Protein AF-0000000066255750 (afdb_homodimer)

pLDDT: mean 95.66, std 5.83, range [58.75, 98.94]

Solvent-accessible surface area (backbone atoms only — not comparable to full-atom values): 24577 Å² total; per-residue (Å²): 131,89,49,32,34,39,37,40,35,20,86,57,51,70,66,57,69,47,57,63,46,67,72,55,16,51,27,37,74,71,57,50,36,45,78,45,78,36,52,42,41,79,40,27,74,94,50,55,53,56,36,56,36,56,61,57,72,84,69,35,20,27,35,38,62,28,54,53,48,44,46,66,71,70,53,53,89,71,22,37,38,34,33,42,32,68,72,23,48,73,53,30,46,69,55,20,53,60,57,37,71,48,55,28,39,37,38,45,30,35,41,78,77,28,52,21,46,64,42,60,58,57,42,53,76,74,32,52,60,46,44,35,6,61,42,59,45,56,60,73,41,12,60,64,48,47,50,47,52,48,42,35,11,48,60,63,28,88,79,54,48,90,54,72,71,62,59,69,65,33,56,52,72,64,38,30,34,50,47,85,47,42,32,67,56,66,63,51,97,86,47,66,59,64,66,60,36,72,63,78,45,62,67,60,33,52,52,50,40,52,52,42,13,52,53,50,15,44,71,67,36,47,70,38,31,54,51,32,53,51,63,72,74,104,130,88,48,32,32,38,37,40,34,20,86,59,51,69,65,57,68,48,58,64,47,67,70,54,17,51,27,36,75,71,56,50,38,46,77,45,78,37,52,40,40,81,42,26,74,94,49,54,53,58,36,57,35,57,62,58,72,84,70,36,20,26,34,38,62,26,53,51,49,44,46,66,72,70,54,53,89,72,24,37,38,34,33,42,32,68,73,22,48,73,53,31,47,68,54,20,54,59,56,39,72,50,56,30,39,36,37,45,30,36,42,78,77,27,52,20,44,64,42,59,58,56,41,55,76,73,34,53,61,46,46,36,6,61,42,59,45,56,60,71,41,12,59,64,48,48,49,47,53,47,40,35,11,48,59,64,28,89,79,54,46,90,55,74,70,62,59,68,64,33,56,52,73,65,38,29,35,51,47,86,46,43,32,67,58,66,63,49,96,88,46,66,59,63,64,61,37,72,63,78,44,64,67,61,33,52,52,50,40,52,51,41,13,52,53,52,15,44,72,66,35,48,70,37,31,52,52,33,52,52,64,72,75,105

Nearest PDB structures (foldseek):
  6qox-assembly1_B  TM=9.652E-01  e=2.540E-31  Mycobacteroides abscessus
  6qo2-assembly1_B  TM=9.638E-01  e=1.388E-30  Mycobacteroides abscessus
  6qqt-assembly1_B  TM=9.694E-01  e=8.073E-30  Mycobacteroides abscessus
  6qqs-assembly1_B  TM=9.557E-01  e=5.535E-30  Mycobacteroides abscessus
  6qqv-assembly1_B  TM=9.642E-01  e=6.041E-29  Mycobacteroides abscessus

InterPro domains:
  IPR002649 tRNA (guanine-N1-)-methyltransferase TrmD [MF_00605] (1-234)
  IPR002649 tRNA (guanine-N1-)-methyltransferase TrmD [PIRSF000386] (4-231)
  IPR002649 tRNA (guanine-N1-)-methyltransferase TrmD [PTHR46417] (4-229)
  IPR002649 tRNA (guanine-N1-)-methyltransferase TrmD [TIGR00088] (4-231)
  IPR002649 tRNA (guanine-N1-)-methyltransferase TrmD [cd18080] (5-222)
  IPR016009 tRNA methyltransferase TRMD/TRM10-type domain [PF01746] (4-226)
  IPR023148 tRNA (guanine-N(1)-)-methyltransferase, C-terminal domain superfamily [G3DSA:1.10.1270.20] (163-233)
  IPR029026 tRNA (guanine-N1-)-methyltransferase, N-terminal [G3DSA:3.40.1280.10] (1-162)
  IPR029028 Alpha/beta knot methyltransferases [SSF75217] (3-231)

Structure (mmCIF, N/CA/C/O backbone):
data_AF-0000000066255750-model_v1
#
loop_
_entity.id
_entity.type
_entity.pdbx_description
1 polymer 'tRNA (guanine-N(1)-)-methyltransferase'
#
loop_
_atom_site.group_PDB
_atom_site.id
_atom_site.type_symbol
_atom_site.label_atom_id
_atom_site.label_alt_id
_atom_site.label_comp_id
_atom_site.label_asym_id
_atom_site.label_entity_id
_atom_site.label_seq_id
_atom_site.pdbx_PDB_ins_code
_atom_site.Cartn_x
_atom_site.Cartn_y
_atom_site.Cartn_z
_atom_site.occupancy
_atom_site.B_iso_or_equiv
_atom_site.auth_seq_id
_atom_site.auth_comp_id
_atom_site.auth_asym_id
_atom_site.auth_atom_id
_atom_site.pdbx_PDB_model_num
ATOM 1 N N . MET A 1 1 ? -28.078 -5.105 11.172 1 58.84 1 MET A N 1
ATOM 2 C CA . MET A 1 1 ? -27.203 -4.191 10.453 1 58.84 1 MET A CA 1
ATOM 3 C C . MET A 1 1 ? -26.156 -4.961 9.648 1 58.84 1 MET A C 1
ATOM 5 O O . MET A 1 1 ? -25.641 -5.973 10.109 1 58.84 1 MET A O 1
ATOM 9 N N . PHE A 1 2 ? -26.016 -4.762 8.391 1 72.94 2 PHE A N 1
ATOM 10 C CA . PHE A 1 2 ? -25.141 -5.477 7.465 1 72.94 2 PHE A CA 1
ATOM 11 C C . PHE A 1 2 ? -23.672 -5.301 7.852 1 72.94 2 PHE A C 1
ATOM 13 O O . PHE A 1 2 ? -23.234 -4.184 8.133 1 72.94 2 PHE A O 1
ATOM 20 N N . VAL A 1 3 ? -23.062 -6.523 8.234 1 89.75 3 VAL A N 1
ATOM 21 C CA . VAL A 1 3 ? -21.641 -6.504 8.578 1 89.75 3 VAL A CA 1
ATOM 22 C C . VAL A 1 3 ? -20.812 -7.039 7.406 1 89.75 3 VAL A C 1
ATOM 24 O O . VAL A 1 3 ? -21.078 -8.141 6.906 1 89.75 3 VAL A O 1
ATOM 27 N N . MET A 1 4 ? -20 -6.23 6.883 1 95.44 4 MET A N 1
ATOM 28 C CA . MET A 1 4 ? -19.094 -6.707 5.84 1 95.44 4 MET A CA 1
ATOM 29 C C . MET A 1 4 ? -18.078 -7.691 6.406 1 95.44 4 MET A C 1
ATOM 31 O O . MET A 1 4 ? -17.516 -7.461 7.48 1 95.44 4 MET A O 1
ATOM 35 N N . ARG A 1 5 ? -17.891 -8.766 5.691 1 98.06 5 ARG A N 1
ATOM 36 C CA . ARG A 1 5 ? -16.875 -9.742 6.09 1 98.06 5 ARG A CA 1
ATOM 37 C C . ARG A 1 5 ? -15.688 -9.719 5.141 1 98.06 5 ARG A C 1
ATOM 39 O O . ARG A 1 5 ? -15.859 -9.633 3.922 1 98.06 5 ARG A O 1
ATOM 46 N N . CYS A 1 6 ? -14.5 -9.742 5.688 1 98.69 6 CYS A N 1
ATOM 47 C CA . CYS A 1 6 ? -13.273 -9.906 4.922 1 98.69 6 CYS A CA 1
ATOM 48 C C . CYS A 1 6 ? -12.43 -11.047 5.477 1 98.69 6 CYS A C 1
ATOM 50 O O . CYS A 1 6 ? -12.18 -11.109 6.684 1 98.69 6 CYS A O 1
ATOM 52 N N . ASP A 1 7 ? -12.055 -11.953 4.633 1 98.94 7 ASP A N 1
ATOM 53 C CA . ASP A 1 7 ? -11.109 -13.016 4.969 1 98.94 7 ASP A CA 1
ATOM 54 C C . ASP A 1 7 ? -9.766 -12.789 4.285 1 98.94 7 ASP A C 1
ATOM 56 O O . ASP A 1 7 ? -9.711 -12.406 3.115 1 98.94 7 ASP A O 1
ATOM 60 N N . PHE A 1 8 ? -8.711 -12.961 5.062 1 98.94 8 PHE A N 1
ATOM 61 C CA . PHE A 1 8 ? -7.348 -12.836 4.555 1 98.94 8 PHE A CA 1
ATOM 62 C C . PHE A 1 8 ? -6.625 -14.172 4.617 1 98.94 8 PHE A C 1
ATOM 64 O O . PHE A 1 8 ? -6.484 -14.758 5.691 1 98.94 8 PHE A O 1
ATOM 71 N N . VAL A 1 9 ? -6.18 -14.648 3.484 1 98.94 9 VAL A N 1
ATOM 72 C CA . VAL A 1 9 ? -5.434 -15.906 3.404 1 98.94 9 VAL A CA 1
ATOM 73 C C . VAL A 1 9 ? -3.975 -15.617 3.051 1 98.94 9 VAL A C 1
ATOM 75 O O . VAL A 1 9 ? -3.693 -14.93 2.066 1 98.94 9 VAL A O 1
ATOM 78 N N . SER A 1 10 ? -3.051 -16.031 3.836 1 98.81 10 SER A N 1
ATOM 79 C CA . SER A 1 10 ? -1.621 -15.812 3.635 1 98.81 10 SER A CA 1
ATOM 80 C C . SER A 1 10 ? -0.8 -16.922 4.281 1 98.81 10 SER A C 1
ATOM 82 O O . SER A 1 10 ? -1.311 -17.672 5.113 1 98.81 10 SER A O 1
ATOM 84 N N . ILE A 1 11 ? 0.439 -17.078 3.857 1 98.56 11 ILE A N 1
ATOM 85 C CA . ILE A 1 11 ? 1.334 -17.984 4.578 1 98.56 11 ILE A CA 1
ATOM 86 C C . ILE A 1 11 ? 2.004 -17.234 5.727 1 98.56 11 ILE A C 1
ATOM 88 O O . ILE A 1 11 ? 2.748 -17.812 6.512 1 98.56 11 ILE A O 1
ATOM 92 N N . PHE A 1 12 ? 1.795 -15.977 5.902 1 98.25 12 PHE A N 1
ATOM 93 C CA . PHE A 1 12 ? 2.24 -15.156 7.02 1 98.25 12 PHE A CA 1
ATOM 94 C C . PHE A 1 12 ? 1.059 -14.461 7.688 1 98.25 12 PHE A C 1
ATOM 96 O O . PHE A 1 12 ? 0.962 -13.234 7.664 1 98.25 12 PHE A O 1
ATOM 103 N N . PRO A 1 13 ? 0.237 -15.203 8.344 1 98.12 13 PRO A N 1
ATOM 104 C CA . PRO A 1 13 ? -0.968 -14.617 8.93 1 98.12 13 PRO A CA 1
ATOM 105 C C . PRO A 1 13 ? -0.654 -13.508 9.93 1 98.12 13 PRO A C 1
ATOM 107 O O . PRO A 1 13 ? -1.497 -12.641 10.188 1 98.12 13 PRO A O 1
ATOM 110 N N . GLU A 1 14 ? 0.561 -13.453 10.492 1 97.62 14 GLU A N 1
ATOM 111 C CA . GLU A 1 14 ? 0.964 -12.477 11.508 1 97.62 14 GLU A CA 1
ATOM 112 C C . GLU A 1 14 ? 0.963 -11.062 10.938 1 97.62 14 GLU A C 1
ATOM 114 O O . GLU A 1 14 ? 0.921 -10.086 11.695 1 97.62 14 GLU A O 1
ATOM 119 N N . TYR A 1 15 ? 1.044 -10.961 9.609 1 98.19 15 TYR A N 1
ATOM 120 C CA . TYR A 1 15 ? 0.956 -9.648 8.984 1 98.19 15 TYR A CA 1
ATOM 121 C C . TYR A 1 15 ? -0.332 -8.938 9.383 1 98.19 15 TYR A C 1
ATOM 123 O O . TYR A 1 15 ? -0.394 -7.707 9.383 1 98.19 15 TYR A O 1
ATOM 131 N N . PHE A 1 16 ? -1.364 -9.695 9.719 1 98.44 16 PHE A N 1
ATOM 132 C CA . PHE A 1 16 ? -2.701 -9.133 9.891 1 98.44 16 PHE A CA 1
ATOM 133 C C . PHE A 1 16 ? -2.996 -8.867 11.359 1 98.44 16 PHE A C 1
ATOM 135 O O . PHE A 1 16 ? -4.137 -8.57 11.727 1 98.44 16 PHE A O 1
ATOM 142 N N . ASP A 1 17 ? -1.948 -8.945 12.203 1 96.69 17 ASP A N 1
ATOM 143 C CA . ASP A 1 17 ? -2.098 -8.555 13.602 1 96.69 17 ASP A CA 1
ATOM 144 C C . ASP A 1 17 ? -2.438 -7.07 13.719 1 96.69 17 ASP A C 1
ATOM 146 O O . ASP A 1 17 ? -2.873 -6.613 14.781 1 96.69 17 ASP A O 1
ATOM 150 N N . VAL A 1 18 ? -2.338 -6.316 12.641 1 96.81 18 VAL A N 1
ATOM 151 C CA . VAL A 1 18 ? -2.553 -4.875 12.641 1 96.81 18 VAL A CA 1
ATOM 152 C C . VAL A 1 18 ? -4.043 -4.574 12.508 1 96.81 18 VAL A C 1
ATOM 154 O O . VAL A 1 18 ? -4.469 -3.424 12.641 1 96.81 18 VAL A O 1
ATOM 157 N N . LEU A 1 19 ? -4.887 -5.582 12.32 1 97.12 19 LEU A N 1
ATOM 158 C CA . LEU A 1 19 ? -6.297 -5.395 11.992 1 97.12 19 LEU A CA 1
ATOM 159 C C . LEU A 1 19 ? -7.074 -4.91 13.211 1 97.12 19 LEU A C 1
ATOM 161 O O . LEU A 1 19 ? -8.242 -4.531 13.094 1 97.12 19 LEU A O 1
ATOM 165 N N . ASP A 1 20 ? -6.438 -4.844 14.352 1 96.25 20 ASP A N 1
ATOM 166 C CA . ASP A 1 20 ? -7.105 -4.375 15.562 1 96.25 20 ASP A CA 1
ATOM 167 C C . ASP A 1 20 ? -6.684 -2.945 15.898 1 96.25 20 ASP A C 1
ATOM 169 O O . ASP A 1 20 ? -7.152 -2.373 16.891 1 96.25 20 ASP A O 1
ATOM 173 N N . ILE A 1 21 ? -5.906 -2.426 15.055 1 96.56 21 ILE A N 1
ATOM 174 C CA . ILE A 1 21 ? -5.32 -1.123 15.359 1 96.56 21 ILE A CA 1
ATOM 175 C C . ILE A 1 21 ? -6.168 -0.02 14.727 1 96.56 21 ILE A C 1
ATOM 177 O O . ILE A 1 21 ? -6.699 -0.188 13.625 1 96.56 21 ILE A O 1
ATOM 181 N N . SER A 1 22 ? -6.383 1.07 15.422 1 94.81 22 SER A N 1
ATOM 182 C CA . SER A 1 22 ? -6.914 2.324 14.898 1 94.81 22 SER A CA 1
ATOM 183 C C . SER A 1 22 ? -8.297 2.125 14.281 1 94.81 22 SER A C 1
ATOM 185 O O . SER A 1 22 ? -9.156 1.474 14.883 1 94.81 22 SER A O 1
ATOM 187 N N . LEU A 1 23 ? -8.625 2.777 13.18 1 94.19 23 LEU A N 1
ATOM 188 C CA . LEU A 1 23 ? -9.945 2.85 12.57 1 94.19 23 LEU A CA 1
ATOM 189 C C . LEU A 1 23 ? -10.477 1.454 12.25 1 94.19 23 LEU A C 1
ATOM 191 O O . LEU A 1 23 ? -11.656 1.17 12.453 1 94.19 23 LEU A O 1
ATOM 195 N N . ILE A 1 24 ? -9.602 0.58 11.766 1 96.56 24 ILE A N 1
ATOM 196 C CA . ILE A 1 24 ? -10.008 -0.779 11.422 1 96.56 24 ILE A CA 1
ATOM 197 C C . ILE A 1 24 ? -10.422 -1.527 12.688 1 96.56 24 ILE A C 1
ATOM 199 O O . ILE A 1 24 ? -11.469 -2.18 12.711 1 96.56 24 ILE A O 1
ATOM 203 N N . GLY A 1 25 ? -9.586 -1.403 13.711 1 96.69 25 GLY A N 1
ATOM 204 C CA . GLY A 1 25 ? -9.93 -2.021 14.984 1 96.69 25 GLY A CA 1
ATOM 205 C C . GLY A 1 25 ? -11.242 -1.518 15.555 1 96.69 25 GLY A C 1
ATOM 206 O O . GLY A 1 25 ? -12.047 -2.305 16.062 1 96.69 25 GLY A O 1
ATOM 207 N N . LYS A 1 26 ? -11.438 -0.228 15.516 1 95.38 26 LYS A N 1
ATOM 208 C CA . LYS A 1 26 ? -12.68 0.379 15.992 1 95.38 26 LYS A CA 1
ATOM 209 C C . LYS A 1 26 ? -13.883 -0.16 15.234 1 95.38 26 LYS A C 1
ATOM 211 O O . LYS A 1 26 ? -14.906 -0.505 15.836 1 95.38 26 LYS A O 1
ATOM 216 N N . ALA A 1 27 ? -13.734 -0.207 13.891 1 95.62 27 ALA A N 1
ATOM 217 C CA . ALA A 1 27 ? -14.82 -0.718 13.055 1 95.62 27 ALA A CA 1
ATOM 218 C C . ALA A 1 27 ? -15.156 -2.164 13.414 1 95.62 27 ALA A C 1
ATOM 220 O O . ALA A 1 27 ? -16.328 -2.547 13.453 1 95.62 27 ALA A O 1
ATOM 221 N N . ARG A 1 28 ? -14.125 -2.945 13.648 1 96.25 28 ARG A N 1
ATOM 222 C CA . ARG A 1 28 ? -14.305 -4.336 14.055 1 96.25 28 ARG A CA 1
ATOM 223 C C . ARG A 1 28 ? -15.031 -4.426 15.391 1 96.25 28 ARG A C 1
ATOM 225 O O . ARG A 1 28 ? -16 -5.172 15.531 1 96.25 28 ARG A O 1
ATOM 232 N N . ARG A 1 29 ? -14.609 -3.643 16.359 1 95.75 29 ARG A N 1
ATOM 233 C CA . ARG A 1 29 ? -15.195 -3.656 17.703 1 95.75 29 ARG A CA 1
ATOM 234 C C . ARG A 1 29 ? -16.641 -3.176 17.672 1 95.75 29 ARG A C 1
ATOM 236 O O . ARG A 1 29 ? -17.469 -3.646 18.453 1 95.75 29 ARG A O 1
ATOM 243 N N . ASN A 1 30 ? -16.969 -2.279 16.766 1 94.56 30 ASN A N 1
ATOM 244 C CA . ASN A 1 30 ? -18.312 -1.73 16.656 1 94.56 30 ASN A CA 1
ATOM 245 C C . ASN A 1 30 ? -19.219 -2.646 15.836 1 94.56 30 ASN A C 1
ATOM 247 O O . ASN A 1 30 ? -20.375 -2.305 15.57 1 94.56 30 ASN A O 1
ATOM 251 N N . GLY A 1 31 ? -18.672 -3.715 15.352 1 94.81 31 GLY A N 1
ATOM 252 C CA . GLY A 1 31 ? -19.484 -4.715 14.664 1 94.81 31 GLY A CA 1
ATOM 253 C C . GLY A 1 31 ? -19.75 -4.367 13.211 1 94.81 31 GLY A C 1
ATOM 254 O O . GLY A 1 31 ? -20.688 -4.887 12.609 1 94.81 31 GLY A O 1
ATOM 255 N N . LEU A 1 32 ? -18.969 -3.449 12.641 1 95.25 32 LEU A N 1
ATOM 256 C CA . LEU A 1 32 ? -19.172 -3.029 11.258 1 95.25 32 LEU A CA 1
ATOM 257 C C . LEU A 1 32 ? -18.391 -3.922 10.297 1 95.25 32 LEU A C 1
ATOM 259 O O . LEU A 1 32 ? -18.703 -3.971 9.102 1 95.25 32 LEU A O 1
ATOM 263 N N . LEU A 1 33 ? -17.328 -4.598 10.844 1 96.94 33 LEU A N 1
ATOM 264 C CA . LEU A 1 33 ? -16.453 -5.469 10.055 1 96.94 33 LEU A CA 1
ATOM 265 C C . LEU A 1 33 ? -16.234 -6.805 10.766 1 96.94 33 LEU A C 1
ATOM 267 O O . LEU A 1 33 ? -16.016 -6.84 11.977 1 96.94 33 LEU A O 1
ATOM 271 N N . ASP A 1 34 ? -16.391 -7.852 10.039 1 98 34 ASP A N 1
ATOM 272 C CA . ASP A 1 34 ? -15.953 -9.18 10.453 1 98 34 ASP A CA 1
ATOM 273 C C . ASP A 1 34 ? -14.688 -9.594 9.711 1 98 34 ASP A C 1
ATOM 275 O O . ASP A 1 34 ? -14.734 -9.93 8.523 1 98 34 ASP A O 1
ATOM 279 N N . LEU A 1 35 ? -13.555 -9.5 10.367 1 98.56 35 LEU A N 1
ATOM 280 C CA . LEU A 1 35 ? -12.258 -9.75 9.75 1 98.56 35 LEU A CA 1
ATOM 281 C C . LEU A 1 35 ? -11.68 -11.078 10.234 1 98.56 35 LEU A C 1
ATOM 283 O O . LEU A 1 35 ? -11.555 -11.305 11.445 1 98.56 35 LEU A O 1
ATOM 287 N N . ARG A 1 36 ? -11.328 -11.914 9.305 1 98.69 36 ARG A N 1
ATOM 288 C CA . ARG A 1 36 ? -10.812 -13.234 9.633 1 98.69 36 ARG A CA 1
ATOM 289 C C . ARG A 1 36 ? -9.508 -13.508 8.883 1 98.69 36 ARG A C 1
ATOM 291 O O . ARG A 1 36 ? -9.32 -13.047 7.758 1 98.69 36 ARG A O 1
ATOM 298 N N . VAL A 1 37 ? -8.664 -14.219 9.539 1 98.88 37 VAL A N 1
ATOM 299 C CA . VAL A 1 37 ? -7.344 -14.492 8.992 1 98.88 37 VAL A CA 1
ATOM 300 C C . VAL A 1 37 ? -7.121 -16 8.93 1 98.88 37 VAL A C 1
ATOM 302 O O . VAL A 1 37 ? -7.461 -16.734 9.859 1 98.88 37 VAL A O 1
ATOM 305 N N . HIS A 1 38 ? -6.602 -16.484 7.844 1 98.88 38 HIS A N 1
ATOM 306 C CA . HIS A 1 38 ? -6.359 -17.906 7.598 1 98.88 38 HIS A CA 1
ATOM 307 C C . HIS A 1 38 ? -4.914 -18.141 7.176 1 98.88 38 HIS A C 1
ATOM 309 O O . HIS A 1 38 ? -4.352 -17.375 6.391 1 98.88 38 HIS A O 1
ATOM 315 N N . ASN A 1 39 ? -4.344 -19.156 7.758 1 98.81 39 ASN A N 1
ATOM 316 C CA . ASN A 1 39 ? -3.047 -19.641 7.293 1 98.81 39 ASN A CA 1
ATOM 317 C C . ASN A 1 39 ? -3.197 -20.641 6.145 1 98.81 39 ASN A C 1
ATOM 319 O O . ASN A 1 39 ? -3.748 -21.719 6.328 1 98.81 39 ASN A O 1
ATOM 323 N N . LEU A 1 40 ? -2.686 -20.297 5.008 1 98.88 40 LEU A N 1
ATOM 324 C CA . LEU A 1 40 ? -2.84 -21.141 3.824 1 98.88 40 LEU A CA 1
ATOM 325 C C . LEU A 1 40 ? -2.303 -22.547 4.082 1 98.88 40 LEU A C 1
ATOM 327 O O . LEU A 1 40 ? -2.818 -23.516 3.531 1 98.88 40 LEU A O 1
ATOM 331 N N . ARG A 1 41 ? -1.3 -22.656 4.895 1 98.62 41 ARG A N 1
ATOM 332 C CA . ARG A 1 41 ? -0.641 -23.922 5.168 1 98.62 41 ARG A CA 1
ATOM 333 C C . ARG A 1 41 ? -1.619 -24.938 5.77 1 98.62 41 ARG A C 1
ATOM 335 O O . ARG A 1 41 ? -1.423 -26.141 5.652 1 98.62 41 ARG A O 1
ATOM 342 N N . GLU A 1 42 ? -2.658 -24.422 6.41 1 98.44 42 GLU A N 1
ATOM 343 C CA . GLU A 1 42 ? -3.666 -25.297 7.004 1 98.44 42 GLU A CA 1
ATOM 344 C C . GLU A 1 42 ? -4.516 -25.969 5.93 1 98.44 42 GLU A C 1
ATOM 346 O O . GLU A 1 42 ? -5.246 -26.922 6.211 1 98.44 42 GLU A O 1
ATOM 351 N N . TYR A 1 43 ? -4.406 -25.516 4.711 1 98.44 43 TYR A N 1
ATOM 352 C CA . TYR A 1 43 ? -5.184 -26.062 3.604 1 98.44 43 TYR A CA 1
ATOM 353 C C . TYR A 1 43 ? -4.305 -26.875 2.662 1 98.44 43 TYR A C 1
ATOM 355 O O . TYR A 1 43 ? -4.684 -27.141 1.518 1 98.44 43 TYR A O 1
ATOM 363 N N . SER A 1 44 ? -3.131 -27.141 3.098 1 97.19 44 SER A N 1
ATOM 364 C CA . SER A 1 44 ? -2.174 -27.875 2.281 1 97.19 44 SER A CA 1
ATOM 365 C C . SER A 1 44 ? -1.832 -29.219 2.912 1 97.19 44 SER A C 1
ATOM 367 O O . SER A 1 44 ? -2.143 -29.469 4.078 1 97.19 44 SER A O 1
ATOM 369 N N . GLU A 1 45 ? -1.316 -30.125 2.031 1 92.12 45 GLU A N 1
ATOM 370 C CA . GLU A 1 45 ? -0.78 -31.391 2.539 1 92.12 45 GLU A CA 1
ATOM 371 C C . GLU A 1 45 ? 0.567 -31.172 3.225 1 92.12 45 GLU A C 1
ATOM 373 O O . GLU A 1 45 ? 1.536 -30.766 2.586 1 92.12 45 GLU A O 1
ATOM 378 N N . ALA A 1 46 ? 0.683 -31.453 4.477 1 92.75 46 ALA A N 1
ATOM 379 C CA . ALA A 1 46 ? 1.905 -31.406 5.273 1 92.75 46 ALA A CA 1
ATOM 380 C C . ALA A 1 46 ? 2.49 -30 5.285 1 92.75 46 ALA A C 1
ATOM 382 O O . ALA A 1 46 ? 3.711 -29.828 5.32 1 92.75 46 ALA A O 1
ATOM 383 N N . GLY A 1 47 ? 1.717 -29.016 4.945 1 94.38 47 GLY A N 1
ATOM 384 C CA . GLY A 1 47 ? 2.129 -27.625 5.055 1 94.38 47 GLY A CA 1
ATOM 385 C C . GLY A 1 47 ? 2.838 -27.109 3.814 1 94.38 47 GLY A C 1
ATOM 386 O O . GLY A 1 47 ? 3.264 -25.953 3.77 1 94.38 47 GLY A O 1
ATOM 387 N N . ARG A 1 48 ? 2.943 -27.906 2.777 1 96.06 48 ARG A N 1
ATOM 388 C CA . ARG A 1 48 ? 3.625 -27.516 1.551 1 96.06 48 ARG A CA 1
ATOM 389 C C . ARG A 1 48 ? 2.713 -26.656 0.669 1 96.06 48 ARG A C 1
ATOM 391 O O . ARG A 1 48 ? 1.626 -27.109 0.289 1 96.06 48 ARG A O 1
ATOM 398 N N . VAL A 1 49 ? 3.238 -25.453 0.325 1 98.38 49 VAL A N 1
ATOM 399 C CA . VAL A 1 49 ? 2.344 -24.531 -0.38 1 98.38 49 VAL A CA 1
ATOM 400 C C . VAL A 1 49 ? 2.994 -24.078 -1.683 1 98.38 49 VAL A C 1
ATOM 402 O O . VAL A 1 49 ? 2.457 -23.219 -2.383 1 98.38 49 VAL A O 1
ATOM 405 N N . ASP A 1 50 ? 4.164 -24.594 -1.986 1 98.12 50 ASP A N 1
ATOM 406 C CA . ASP A 1 50 ? 4.859 -24.109 -3.17 1 98.12 50 ASP A CA 1
ATOM 407 C C . ASP A 1 50 ? 5.734 -25.188 -3.787 1 98.12 50 ASP A C 1
ATOM 409 O O . ASP A 1 50 ? 5.957 -26.234 -3.174 1 98.12 50 ASP A O 1
ATOM 413 N N . SER A 1 51 ? 6.141 -25.047 -4.977 1 97.88 51 SER A N 1
ATOM 414 C CA . SER A 1 51 ? 7.059 -25.906 -5.715 1 97.88 51 SER A CA 1
ATOM 415 C C . SER A 1 51 ? 7.777 -25.125 -6.812 1 97.88 51 SER A C 1
ATOM 417 O O . SER A 1 51 ? 7.484 -23.953 -7.047 1 97.88 51 SER A O 1
ATOM 419 N N . SER A 1 52 ? 8.75 -25.766 -7.438 1 97.31 52 SER A N 1
ATOM 420 C CA . SER A 1 52 ? 9.539 -25.125 -8.484 1 97.31 52 SER A CA 1
ATOM 421 C C . SER A 1 52 ? 8.688 -24.844 -9.719 1 97.31 52 SER A C 1
ATOM 423 O O . SER A 1 52 ? 7.742 -25.578 -10.016 1 97.31 52 SER A O 1
ATOM 425 N N . PRO A 1 53 ? 9.023 -23.844 -10.406 1 97 53 PRO A N 1
ATOM 426 C CA . PRO A 1 53 ? 8.242 -23.469 -11.586 1 97 53 PRO A CA 1
ATOM 427 C C . PRO A 1 53 ? 8.461 -24.422 -12.766 1 97 53 PRO A C 1
ATOM 429 O O . PRO A 1 5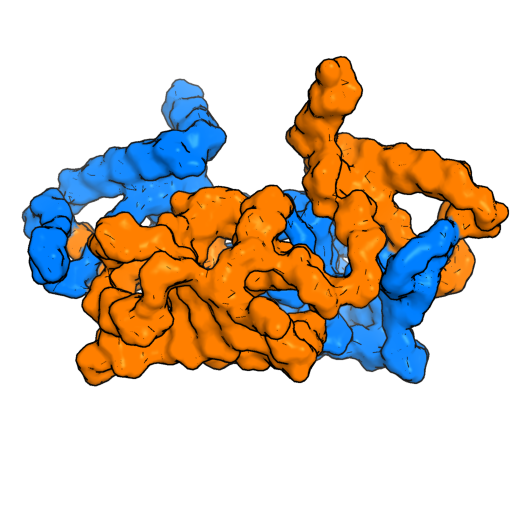3 ? 9.594 -24.859 -13 1 97 53 PRO A O 1
ATOM 432 N N . TYR A 1 54 ? 7.379 -24.75 -13.5 1 97.75 54 TYR A N 1
ATOM 433 C CA . TYR A 1 54 ? 7.543 -25.328 -14.828 1 97.75 54 TYR A CA 1
ATOM 434 C C . TYR A 1 54 ? 8.211 -24.344 -15.781 1 97.75 54 TYR A C 1
ATOM 436 O O . TYR A 1 54 ? 7.918 -23.141 -15.75 1 97.75 54 TYR A O 1
ATOM 444 N N . GLY A 1 55 ? 9.062 -24.906 -16.688 1 95.88 55 GLY A N 1
ATOM 445 C CA . GLY A 1 55 ? 9.82 -24.047 -17.594 1 95.88 55 GLY A CA 1
ATOM 446 C C . GLY A 1 55 ? 11.133 -23.578 -17 1 95.88 55 GLY A C 1
ATOM 447 O O . GLY A 1 55 ? 11.945 -22.969 -17.703 1 95.88 55 GLY A O 1
ATOM 448 N N . GLY A 1 56 ? 11.281 -23.844 -15.703 1 92.12 56 GLY A N 1
ATOM 449 C CA . GLY A 1 56 ? 12.508 -23.438 -15.031 1 92.12 56 GLY A CA 1
ATOM 450 C C . GLY A 1 56 ? 12.461 -22.016 -14.508 1 92.12 56 GLY A C 1
ATOM 451 O O . GLY A 1 56 ? 11.43 -21.359 -14.602 1 92.12 56 GLY A O 1
ATOM 452 N N . GLY A 1 57 ? 13.633 -21.562 -13.852 1 87.12 57 GLY A N 1
ATOM 453 C CA . GLY A 1 57 ? 13.734 -20.234 -13.266 1 87.12 57 GLY A CA 1
ATOM 454 C C . GLY A 1 57 ? 13.93 -20.266 -11.758 1 87.12 57 GLY A C 1
ATOM 455 O O . GLY A 1 57 ? 13.766 -21.312 -11.125 1 87.12 57 GLY A O 1
ATOM 456 N N . PRO A 1 58 ? 14.312 -19.156 -11.312 1 87.38 58 PRO A N 1
ATOM 457 C CA . PRO A 1 58 ? 14.547 -19.094 -9.867 1 87.38 58 PRO A CA 1
ATOM 458 C C . PRO A 1 58 ? 13.25 -19 -9.07 1 87.38 58 PRO A C 1
ATOM 460 O O . PRO A 1 58 ? 12.188 -18.719 -9.633 1 87.38 58 PRO A O 1
ATOM 463 N N . GLY A 1 59 ? 13.375 -19.438 -7.789 1 91.38 59 GLY A N 1
ATOM 464 C CA . GLY A 1 59 ? 12.297 -19.203 -6.848 1 91.38 59 GLY A CA 1
ATOM 465 C C . GLY A 1 59 ? 11.273 -20.312 -6.805 1 91.38 59 GLY A C 1
ATOM 466 O O . GLY A 1 59 ? 11.547 -21.438 -7.258 1 91.38 59 GLY A O 1
ATOM 467 N N . MET A 1 60 ? 10.148 -19.984 -6.141 1 95.81 60 MET A N 1
ATOM 468 C CA . MET A 1 60 ? 9.062 -20.938 -5.945 1 95.81 60 MET A CA 1
ATOM 469 C C . MET A 1 60 ? 7.727 -20.344 -6.383 1 95.81 60 MET A C 1
ATOM 471 O O . MET A 1 60 ? 7.555 -19.125 -6.375 1 95.81 60 MET A O 1
ATOM 475 N N . VAL A 1 61 ? 6.902 -21.188 -6.895 1 98.06 61 VAL A N 1
ATOM 476 C CA . VAL A 1 61 ? 5.543 -20.812 -7.258 1 98.06 61 VAL A CA 1
ATOM 477 C C . VAL A 1 61 ? 4.551 -21.453 -6.285 1 98.06 61 VAL A C 1
ATOM 479 O O . VAL A 1 61 ? 4.695 -22.625 -5.93 1 98.06 61 VAL A O 1
ATOM 482 N N . MET A 1 62 ? 3.592 -20.672 -5.863 1 98.69 62 MET A N 1
ATOM 483 C CA . MET A 1 62 ? 2.613 -21.219 -4.922 1 98.69 62 MET A CA 1
ATOM 484 C C . MET A 1 62 ? 1.642 -22.156 -5.633 1 98.69 62 MET A C 1
ATOM 486 O O . MET A 1 62 ? 1.031 -21.781 -6.637 1 98.69 62 MET A O 1
ATOM 490 N N . SER A 1 63 ? 1.468 -23.312 -5.055 1 98.69 63 SER A N 1
ATOM 491 C CA . SER A 1 63 ? 0.687 -24.391 -5.668 1 98.69 63 SER A CA 1
ATOM 492 C C . SER A 1 63 ? -0.799 -24.047 -5.691 1 98.69 63 SER A C 1
ATOM 494 O O . SER A 1 63 ? -1.297 -23.359 -4.789 1 98.69 63 SER A O 1
ATOM 496 N N . ALA A 1 64 ? -1.517 -24.594 -6.633 1 98.56 64 ALA A N 1
ATOM 497 C CA . ALA A 1 64 ? -2.922 -24.266 -6.859 1 98.56 64 ALA A CA 1
ATOM 498 C C . ALA A 1 64 ? -3.811 -24.891 -5.785 1 98.56 64 ALA A C 1
ATOM 500 O O . ALA A 1 64 ? -4.727 -24.25 -5.277 1 98.56 64 ALA A O 1
ATOM 501 N N . GLU A 1 65 ? -3.512 -26.062 -5.375 1 98.69 65 GLU A N 1
ATOM 502 C CA . GLU A 1 65 ? -4.445 -26.875 -4.598 1 98.69 65 GLU A CA 1
ATOM 503 C C . GLU A 1 65 ? -4.711 -26.25 -3.23 1 98.69 65 GLU A C 1
ATOM 505 O O . GLU A 1 65 ? -5.863 -26.141 -2.807 1 98.69 65 GLU A O 1
ATOM 510 N N . PRO A 1 66 ? -3.66 -25.828 -2.498 1 98.75 66 PRO A N 1
ATOM 511 C CA . PRO A 1 66 ? -3.949 -25.203 -1.209 1 98.75 66 PRO A CA 1
ATOM 512 C C . PRO A 1 66 ? -4.879 -24 -1.337 1 98.75 66 PRO A C 1
ATOM 514 O O . PRO A 1 66 ? -5.746 -23.781 -0.485 1 98.75 66 PRO A O 1
ATOM 517 N N . TRP A 1 67 ? -4.734 -23.219 -2.369 1 98.88 67 TRP A N 1
ATOM 518 C CA . TRP A 1 67 ? -5.59 -22.062 -2.6 1 98.88 67 TRP A CA 1
ATOM 519 C C . TRP A 1 67 ? -7.023 -22.5 -2.889 1 98.88 67 TRP A C 1
ATOM 521 O O . TRP A 1 67 ? -7.973 -21.922 -2.35 1 98.88 67 TRP A O 1
ATOM 531 N N . ALA A 1 68 ? -7.156 -23.484 -3.756 1 98.75 68 ALA A N 1
ATOM 532 C CA . ALA A 1 68 ? -8.492 -23.969 -4.086 1 98.75 68 ALA A CA 1
ATOM 533 C C . ALA A 1 68 ? -9.219 -24.453 -2.834 1 98.75 68 ALA A C 1
ATOM 535 O O . ALA A 1 68 ? -10.391 -24.125 -2.627 1 98.75 68 ALA A O 1
ATOM 536 N N . ARG A 1 69 ? -8.555 -25.172 -1.993 1 98.81 69 ARG A N 1
ATOM 537 C CA . ARG A 1 69 ? -9.148 -25.688 -0.762 1 98.81 69 ARG A CA 1
ATOM 538 C C . ARG A 1 69 ? -9.555 -24.547 0.167 1 98.81 69 ARG A C 1
ATOM 540 O O . ARG A 1 69 ? -10.633 -24.594 0.762 1 98.81 69 ARG A O 1
ATOM 547 N N . ALA A 1 70 ? -8.68 -23.594 0.317 1 98.88 70 ALA A N 1
ATOM 548 C CA . ALA A 1 70 ? -8.992 -22.438 1.154 1 98.88 70 ALA A CA 1
ATOM 549 C C . ALA A 1 70 ? -10.219 -21.688 0.632 1 98.88 70 ALA A C 1
ATOM 551 O O . ALA A 1 70 ? -11.133 -21.375 1.397 1 98.88 70 ALA A O 1
ATOM 552 N N . ILE A 1 71 ? -10.266 -21.406 -0.695 1 98.88 71 ILE A N 1
ATOM 553 C CA . ILE A 1 71 ? -11.359 -20.656 -1.312 1 98.88 71 ILE A CA 1
ATOM 554 C C . ILE A 1 71 ? -12.664 -21.438 -1.162 1 98.88 71 ILE A C 1
ATOM 556 O O . ILE A 1 71 ? -13.695 -20.875 -0.809 1 98.88 71 ILE A O 1
ATOM 560 N N . GLU A 1 72 ? -12.57 -22.75 -1.366 1 98.69 72 GLU A N 1
ATOM 561 C CA . GLU A 1 72 ? -13.75 -23.594 -1.223 1 98.69 72 GLU A CA 1
ATOM 562 C C . GLU A 1 72 ? -14.289 -23.562 0.205 1 98.69 72 GLU A C 1
ATOM 564 O O . GLU A 1 72 ? -15.5 -23.594 0.419 1 98.69 72 GLU A O 1
ATOM 569 N N . HIS A 1 73 ? -13.406 -23.5 1.121 1 98.75 73 HIS A N 1
ATOM 570 C CA . HIS A 1 73 ? -13.773 -23.516 2.531 1 98.75 73 HIS A CA 1
ATOM 571 C C . HIS A 1 73 ? -14.352 -22.172 2.973 1 98.75 73 HIS A C 1
ATOM 573 O O . HIS A 1 73 ? -15.273 -22.141 3.793 1 98.75 73 HIS A O 1
ATOM 579 N N . ILE A 1 74 ? -13.875 -21.062 2.459 1 98.81 74 ILE A N 1
ATOM 580 C CA . ILE A 1 74 ? -14.125 -19.75 3.014 1 98.81 74 ILE A CA 1
ATOM 581 C C . ILE A 1 74 ? -15.227 -19.047 2.213 1 98.81 74 ILE A C 1
ATOM 583 O O . ILE A 1 74 ? -16.109 -18.406 2.787 1 98.81 74 ILE A O 1
ATOM 587 N N . ALA A 1 75 ? -15.156 -19.156 0.882 1 98.62 75 ALA A N 1
ATOM 588 C CA . ALA A 1 75 ? -15.977 -18.328 -0 1 98.62 75 ALA A CA 1
ATOM 589 C C . ALA A 1 75 ? -17.391 -18.891 -0.133 1 98.62 75 ALA A C 1
ATOM 591 O O . ALA A 1 75 ? -17.594 -20.094 0.065 1 98.62 75 ALA A O 1
ATOM 592 N N . THR A 1 76 ? -18.312 -18.016 -0.382 1 97.25 76 THR A N 1
ATOM 593 C CA . THR A 1 76 ? -19.688 -18.344 -0.727 1 97.25 76 THR A CA 1
ATOM 594 C C . THR A 1 76 ? -20.062 -17.734 -2.072 1 97.25 76 THR A C 1
ATOM 596 O O . THR A 1 76 ? -19.266 -17.031 -2.695 1 97.25 76 THR A O 1
ATOM 599 N N . GLY A 1 77 ? -21.25 -18 -2.52 1 95.56 77 GLY A N 1
ATOM 600 C CA . GLY A 1 77 ? -21.719 -17.469 -3.787 1 95.56 77 GLY A CA 1
ATOM 601 C C . GLY A 1 77 ? -21.719 -15.945 -3.828 1 95.56 77 GLY A C 1
ATOM 602 O O . GLY A 1 77 ? -21.688 -15.352 -4.906 1 95.56 77 GLY A O 1
ATOM 603 N N . GLU A 1 78 ? -21.656 -15.344 -2.693 1 95.81 78 GLU A N 1
ATOM 604 C CA . GLU A 1 78 ? -21.734 -13.891 -2.611 1 95.81 78 GLU A CA 1
ATOM 605 C C . GLU A 1 78 ? -20.359 -13.266 -2.439 1 95.81 78 GLU A C 1
ATOM 607 O O . GLU A 1 78 ? -20.219 -12.047 -2.391 1 95.81 78 GLU A O 1
ATOM 612 N N . SER A 1 79 ? -19.344 -14.117 -2.441 1 98.44 79 SER A N 1
ATOM 613 C CA . SER A 1 79 ? -17.984 -13.625 -2.16 1 98.44 79 SER A CA 1
ATOM 614 C C . SER A 1 79 ? -17.344 -13.047 -3.414 1 98.44 79 SER A C 1
ATOM 616 O O . SER A 1 79 ? -17.562 -13.547 -4.52 1 98.44 79 SER A O 1
ATOM 618 N N . LEU A 1 80 ? -16.672 -11.977 -3.221 1 98.81 80 LEU A N 1
ATOM 619 C CA . LEU A 1 80 ? -15.664 -11.547 -4.184 1 98.81 80 LEU A CA 1
ATOM 620 C C . LEU A 1 80 ? -14.273 -12.023 -3.773 1 98.81 80 LEU A C 1
ATOM 622 O O . LEU A 1 80 ? -13.789 -11.695 -2.688 1 98.81 80 LEU A O 1
ATOM 626 N N . VAL A 1 81 ? -13.656 -12.859 -4.59 1 98.94 81 VAL A N 1
ATOM 627 C CA . VAL A 1 81 ? -12.289 -13.305 -4.336 1 98.94 81 VAL A CA 1
ATOM 628 C C . VAL A 1 81 ? -11.297 -12.336 -4.977 1 98.94 81 VAL A C 1
ATOM 630 O O . VAL A 1 81 ? -11.344 -12.109 -6.188 1 98.94 81 VAL A O 1
ATOM 633 N N . VAL A 1 82 ? -10.438 -11.766 -4.164 1 98.94 82 VAL A N 1
ATOM 634 C CA . VAL A 1 82 ? -9.484 -10.773 -4.641 1 98.94 82 VAL A CA 1
ATOM 635 C C . VAL A 1 82 ? -8.07 -11.328 -4.562 1 98.94 82 VAL A C 1
ATOM 637 O O . VAL A 1 82 ? -7.652 -11.836 -3.52 1 98.94 82 VAL A O 1
ATOM 640 N N . PHE A 1 83 ? -7.395 -11.25 -5.641 1 98.88 83 PHE A N 1
ATOM 641 C CA . PHE A 1 83 ? -5.973 -11.562 -5.719 1 98.88 83 PHE A CA 1
ATOM 642 C C . PHE A 1 83 ? -5.148 -10.289 -5.859 1 98.88 83 PHE A C 1
ATOM 644 O O . PHE A 1 83 ? -5.035 -9.734 -6.957 1 98.88 83 PHE A O 1
ATOM 651 N N . PRO A 1 84 ? -4.547 -9.797 -4.727 1 98.81 84 PRO A N 1
ATOM 652 C CA . PRO A 1 84 ? -3.605 -8.688 -4.922 1 98.81 84 PRO A CA 1
ATOM 653 C C . PRO A 1 84 ? -2.436 -9.07 -5.828 1 98.81 84 PRO A C 1
ATOM 655 O O . PRO A 1 84 ? -1.756 -10.07 -5.582 1 98.81 84 PRO A O 1
ATOM 658 N N . SER A 1 85 ? -2.215 -8.25 -6.879 1 97.88 85 SER A N 1
ATOM 659 C CA . SER A 1 85 ? -1.212 -8.586 -7.883 1 97.88 85 SER A CA 1
ATOM 660 C C . SER A 1 85 ? -0.766 -7.348 -8.656 1 97.88 85 SER A C 1
ATOM 662 O O . SER A 1 85 ? -1.588 -6.5 -9.008 1 97.88 85 SER A O 1
ATOM 664 N N . PRO A 1 86 ? 0.547 -7.293 -8.961 1 96.88 86 PRO A N 1
ATOM 665 C CA . PRO A 1 86 ? 0.98 -6.191 -9.828 1 96.88 86 PRO A CA 1
ATOM 666 C C . PRO A 1 86 ? 0.299 -6.211 -11.195 1 96.88 86 PRO A C 1
ATOM 668 O O . PRO A 1 86 ? 0.233 -5.18 -11.867 1 96.88 86 PRO A O 1
ATOM 671 N N . SER A 1 87 ? -0.265 -7.355 -11.547 1 95.75 87 SER A N 1
ATOM 672 C CA . SER A 1 87 ? -0.884 -7.496 -12.859 1 95.75 87 SER A CA 1
ATOM 673 C C . SER A 1 87 ? -2.391 -7.277 -12.789 1 95.75 87 SER A C 1
ATOM 675 O O . SER A 1 87 ? -3.104 -7.488 -13.773 1 95.75 87 SER A O 1
ATOM 677 N N . GLY A 1 88 ? -2.877 -6.902 -11.656 1 97.06 88 GLY A N 1
ATOM 678 C CA . GLY A 1 88 ? -4.305 -6.691 -11.484 1 97.06 88 GLY A CA 1
ATOM 679 C C . GLY A 1 88 ? -4.758 -5.309 -11.922 1 97.06 88 GLY A C 1
ATOM 680 O O . GLY A 1 88 ? -3.945 -4.492 -12.359 1 97.06 88 GLY A O 1
ATOM 681 N N . GLN A 1 89 ? -6.062 -5.121 -11.852 1 96.56 89 GLN A N 1
ATOM 682 C CA . GLN A 1 89 ? -6.637 -3.803 -12.094 1 96.56 89 GLN A CA 1
ATOM 683 C C . GLN A 1 89 ? -6.109 -2.781 -11.086 1 96.56 89 GLN A C 1
ATOM 685 O O . GLN A 1 89 ? -6.086 -3.045 -9.883 1 96.56 89 GLN A O 1
ATOM 690 N N . PRO A 1 90 ? -5.664 -1.65 -11.57 1 97.12 90 PRO A N 1
ATOM 691 C CA . PRO A 1 90 ? -5.18 -0.644 -10.625 1 97.12 90 PRO A CA 1
ATOM 692 C C . PRO A 1 90 ? -6.242 -0.228 -9.609 1 97.12 90 PRO A C 1
ATOM 694 O O . PRO A 1 90 ? -7.375 0.081 -9.992 1 97.12 90 PRO A O 1
ATOM 697 N N . TYR A 1 91 ? -5.887 -0.279 -8.383 1 98.5 91 TYR A N 1
ATOM 698 C CA . TYR A 1 91 ? -6.742 0.204 -7.305 1 98.5 91 TYR A CA 1
ATOM 699 C C . TYR A 1 91 ? -6.93 1.714 -7.395 1 98.5 91 TYR A C 1
ATOM 701 O O . TYR A 1 91 ? -6.008 2.439 -7.77 1 98.5 91 TYR A O 1
ATOM 709 N N . SER A 1 92 ? -8.086 2.242 -7.133 1 97.38 92 SER A N 1
ATOM 710 C CA . SER A 1 92 ? -8.422 3.66 -7.23 1 97.38 92 SER A CA 1
ATOM 711 C C . SER A 1 92 ? -9.477 4.051 -6.199 1 97.38 92 SER A C 1
ATOM 713 O O . SER A 1 92 ? -10.07 3.186 -5.547 1 97.38 92 SER A O 1
ATOM 715 N N . HIS A 1 93 ? -9.648 5.336 -6.109 1 96.81 93 HIS A N 1
ATOM 716 C CA . HIS A 1 93 ? -10.695 5.871 -5.246 1 96.81 93 HIS A CA 1
ATOM 717 C C . HIS A 1 93 ? -12.055 5.285 -5.605 1 96.81 93 HIS A C 1
ATOM 719 O O . HIS A 1 93 ? -12.805 4.84 -4.727 1 96.81 93 HIS A O 1
ATOM 725 N N . ASP A 1 94 ? -12.367 5.23 -6.906 1 96.31 94 ASP A N 1
ATOM 726 C CA . ASP A 1 94 ? -13.656 4.727 -7.367 1 96.31 94 ASP A CA 1
ATOM 727 C C . ASP A 1 94 ? -13.805 3.238 -7.055 1 96.31 94 ASP A C 1
ATOM 729 O O . ASP A 1 94 ? -14.875 2.793 -6.629 1 96.31 94 ASP A O 1
ATOM 733 N N . LEU A 1 95 ? -12.773 2.508 -7.293 1 98 95 LEU A N 1
ATOM 734 C CA . LEU A 1 95 ? -12.836 1.083 -6.988 1 98 95 LEU A CA 1
ATOM 735 C C . LEU A 1 95 ? -13 0.853 -5.492 1 98 95 LEU A C 1
ATOM 737 O O . LEU A 1 95 ? -13.719 -0.059 -5.074 1 98 95 LEU A O 1
ATOM 741 N N . ALA A 1 96 ? -12.344 1.629 -4.645 1 98.12 96 ALA A N 1
ATOM 742 C CA . ALA A 1 96 ? -12.508 1.546 -3.197 1 98.12 96 ALA A CA 1
ATOM 743 C C . ALA A 1 96 ? -13.969 1.734 -2.799 1 98.12 96 ALA A C 1
ATOM 745 O O . ALA A 1 96 ? -14.5 0.972 -1.988 1 98.12 96 ALA A O 1
ATOM 746 N N . GLN A 1 97 ? -14.555 2.783 -3.387 1 96.44 97 GLN A N 1
ATOM 747 C CA . GLN A 1 97 ? -15.961 3.031 -3.1 1 96.44 97 GLN A CA 1
ATOM 748 C C . GLN A 1 97 ? -16.812 1.829 -3.486 1 96.44 97 GLN A C 1
ATOM 750 O O . GLN A 1 97 ? -17.703 1.418 -2.725 1 96.44 97 GLN A O 1
ATOM 755 N N . SER A 1 98 ? -16.547 1.266 -4.664 1 97.62 98 SER A N 1
ATOM 756 C CA . SER A 1 98 ? -17.297 0.11 -5.141 1 97.62 98 SER A CA 1
ATOM 757 C C . SER A 1 98 ? -17.125 -1.085 -4.207 1 97.62 98 SER A C 1
ATOM 759 O O . SER A 1 98 ? -18.094 -1.771 -3.881 1 97.62 98 SER A O 1
ATOM 761 N N . LEU A 1 99 ? -15.938 -1.341 -3.705 1 98.31 99 LEU A N 1
ATOM 762 C CA . LEU A 1 99 ? -15.625 -2.484 -2.854 1 98.31 99 LEU A CA 1
ATOM 763 C C . LEU A 1 99 ? -16.312 -2.355 -1.5 1 98.31 99 LEU A C 1
ATOM 765 O O . LEU A 1 99 ? -16.609 -3.361 -0.848 1 98.31 99 LEU A O 1
ATOM 769 N N . SER A 1 100 ? -16.578 -1.133 -1.067 1 97.06 100 SER A N 1
ATOM 770 C CA . SER A 1 100 ? -17.172 -0.889 0.25 1 97.06 100 SER A CA 1
ATOM 771 C C . SER A 1 100 ? -18.594 -1.428 0.335 1 97.06 100 SER A C 1
ATOM 773 O O . SER A 1 100 ? -19.141 -1.553 1.427 1 97.06 100 SER A O 1
ATOM 775 N N . SER A 1 101 ? -19.203 -1.76 -0.819 1 96.19 101 SER A N 1
ATOM 776 C CA . SER A 1 101 ? -20.578 -2.246 -0.858 1 96.19 101 SER A CA 1
ATOM 777 C C . SER A 1 101 ? -20.625 -3.77 -0.894 1 96.19 101 SER A C 1
ATOM 779 O O . SER A 1 101 ? -21.703 -4.363 -0.861 1 96.19 101 SER A O 1
ATOM 781 N N . GLU A 1 102 ? -19.484 -4.461 -0.979 1 97.06 102 GLU A N 1
ATOM 782 C CA . GLU A 1 102 ? -19.438 -5.922 -0.985 1 97.06 102 GLU A CA 1
ATOM 783 C C . GLU A 1 102 ? -19.859 -6.488 0.365 1 97.06 102 GLU A C 1
ATOM 785 O O . GLU A 1 102 ? -19.672 -5.852 1.403 1 97.06 102 GLU A O 1
ATOM 790 N N . MET A 1 103 ? -20.406 -7.688 0.34 1 96.19 103 MET A N 1
ATOM 791 C CA . MET A 1 103 ? -20.797 -8.359 1.576 1 96.19 103 MET A CA 1
ATOM 792 C C . MET A 1 103 ? -19.656 -9.211 2.123 1 96.19 103 MET A C 1
ATOM 794 O O . MET A 1 103 ? -19.531 -9.383 3.336 1 96.19 103 MET A O 1
ATOM 798 N N . HIS A 1 104 ? -18.938 -9.75 1.232 1 98.38 104 HIS A N 1
ATOM 799 C CA . HIS A 1 104 ? -17.875 -10.672 1.603 1 98.38 104 HIS A CA 1
ATOM 800 C C . HIS A 1 104 ? -16.734 -10.625 0.598 1 98.38 104 HIS A C 1
ATOM 802 O O . HIS A 1 104 ? -16.938 -10.82 -0.601 1 98.38 104 HIS A O 1
ATOM 808 N N . ILE A 1 105 ? -15.539 -10.266 1.076 1 98.88 105 ILE A N 1
ATOM 809 C CA . ILE A 1 105 ? -14.344 -10.266 0.244 1 98.88 105 ILE A CA 1
ATOM 810 C C . ILE A 1 105 ? -13.328 -11.266 0.798 1 98.88 105 ILE A C 1
ATOM 812 O O . ILE A 1 105 ? -13.078 -11.297 2.006 1 98.88 105 ILE A O 1
ATOM 816 N N . VAL A 1 106 ? -12.773 -12.117 -0.01 1 98.94 106 VAL A N 1
ATOM 817 C CA . VAL A 1 106 ? -11.703 -13.039 0.34 1 98.94 106 VAL A CA 1
ATOM 818 C C . VAL A 1 106 ? -10.406 -12.609 -0.344 1 98.94 106 VAL A C 1
ATOM 820 O O . VAL A 1 106 ? -10.289 -12.695 -1.568 1 98.94 106 VAL A O 1
ATOM 823 N N . PHE A 1 107 ? -9.453 -12.164 0.466 1 98.94 107 PHE A N 1
ATOM 824 C CA . PHE A 1 107 ? -8.156 -11.773 -0.059 1 98.94 107 PHE A CA 1
ATOM 825 C C . PHE A 1 107 ? -7.203 -12.961 -0.104 1 98.94 107 PHE A C 1
ATOM 827 O O . PHE A 1 107 ? -6.953 -13.602 0.92 1 98.94 107 PHE A O 1
ATOM 834 N N . CYS A 1 108 ? -6.664 -13.234 -1.252 1 98.94 108 CYS A N 1
ATOM 835 C CA . CYS A 1 108 ? -5.668 -14.281 -1.452 1 98.94 108 CYS A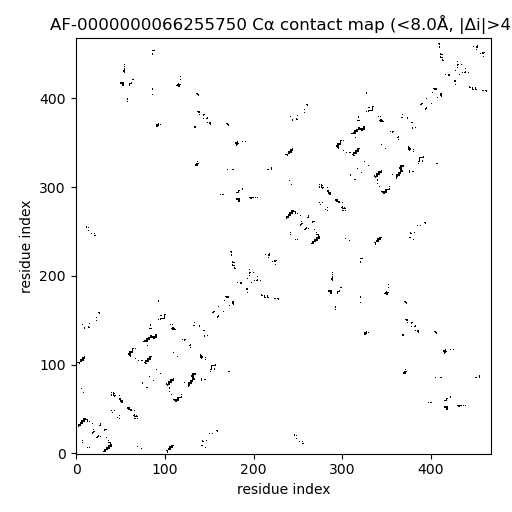 CA 1
ATOM 836 C C . CYS A 1 108 ? -4.281 -13.688 -1.655 1 98.94 108 CYS A C 1
ATOM 838 O O . CYS A 1 108 ? -3.926 -13.297 -2.768 1 98.94 108 CYS A O 1
ATOM 840 N N . CYS A 1 109 ? -3.492 -13.703 -0.594 1 98.88 109 CYS A N 1
ATOM 841 C CA . CYS A 1 109 ? -2.211 -13 -0.592 1 98.88 109 CYS A CA 1
ATOM 842 C C . CYS A 1 109 ? -1.088 -13.922 -1.061 1 98.88 109 CYS A C 1
ATOM 844 O O . CYS A 1 109 ? -0.552 -14.703 -0.275 1 98.88 109 CYS A O 1
ATOM 846 N N . GLY A 1 110 ? -0.66 -13.719 -2.279 1 98.38 110 GLY A N 1
ATOM 847 C CA . GLY A 1 110 ? 0.412 -14.516 -2.859 1 98.38 110 GLY A CA 1
ATOM 848 C C . GLY A 1 110 ? 1.789 -14.102 -2.375 1 98.38 110 GLY A C 1
ATOM 849 O O . GLY A 1 110 ? 1.949 -13.031 -1.779 1 98.38 110 GLY A O 1
ATOM 850 N N . ARG A 1 111 ? 2.795 -14.961 -2.613 1 97 111 ARG A N 1
ATOM 851 C CA . ARG A 1 111 ? 4.207 -14.773 -2.295 1 97 111 ARG A CA 1
ATOM 852 C C . ARG A 1 111 ? 5.094 -15.344 -3.395 1 97 111 ARG A C 1
ATOM 854 O O . ARG A 1 111 ? 4.598 -15.789 -4.434 1 97 111 ARG A O 1
ATOM 861 N N . TYR A 1 112 ? 6.383 -15.258 -3.148 1 94.56 112 TYR A N 1
ATOM 862 C CA . TYR A 1 112 ? 7.375 -15.852 -4.035 1 94.56 112 TYR A CA 1
ATOM 863 C C . TYR A 1 112 ? 7.223 -15.328 -5.457 1 94.56 112 TYR A C 1
ATOM 865 O O . TYR A 1 112 ? 7.176 -14.117 -5.68 1 94.56 112 TYR A O 1
ATOM 873 N N . GLU A 1 113 ? 7.203 -16.25 -6.438 1 94.94 113 GLU A N 1
ATOM 874 C CA . GLU A 1 113 ? 7.066 -15.82 -7.824 1 94.94 113 GLU A CA 1
ATOM 875 C C . GLU A 1 113 ? 5.602 -15.602 -8.195 1 94.94 113 GLU A C 1
ATOM 877 O O . GLU A 1 113 ? 5.301 -15.125 -9.289 1 94.94 113 GLU A O 1
ATOM 882 N N . GLY A 1 114 ? 4.703 -15.953 -7.254 1 96.88 114 GLY A N 1
ATOM 883 C CA . GLY A 1 114 ? 3.279 -15.781 -7.504 1 96.88 114 GLY A CA 1
ATOM 884 C C . GLY A 1 114 ? 2.482 -17.062 -7.305 1 96.88 114 GLY A C 1
ATOM 885 O O . GLY A 1 114 ? 3.031 -18.078 -6.883 1 96.88 114 GLY A O 1
ATOM 886 N N . ILE A 1 115 ? 1.236 -16.953 -7.566 1 98.62 115 ILE A N 1
ATOM 887 C CA . ILE A 1 115 ? 0.307 -18.062 -7.449 1 98.62 115 ILE A CA 1
ATOM 888 C C . ILE A 1 115 ? 0.154 -18.75 -8.805 1 98.62 115 ILE A C 1
ATOM 890 O O . ILE A 1 115 ? 0.097 -18.094 -9.844 1 98.62 115 ILE A O 1
ATOM 894 N N . ASP A 1 116 ? 0.106 -20.094 -8.789 1 98.81 116 ASP A N 1
ATOM 895 C CA . ASP A 1 116 ? -0.175 -20.844 -10.016 1 98.81 116 ASP A CA 1
ATOM 896 C C . ASP A 1 116 ? -1.354 -20.234 -10.766 1 98.81 116 ASP A C 1
ATOM 898 O O . ASP A 1 116 ? -2.439 -20.062 -10.203 1 98.81 116 ASP A O 1
ATOM 902 N N . ASN A 1 117 ? -1.134 -19.969 -12.016 1 98.56 117 ASN A N 1
ATOM 903 C CA . ASN A 1 117 ? -2.098 -19.203 -12.805 1 98.56 117 ASN A CA 1
ATOM 904 C C . ASN A 1 117 ? -3.424 -19.953 -12.938 1 98.56 117 ASN A C 1
ATOM 906 O O . ASN A 1 117 ? -4.473 -19.328 -13.125 1 98.56 117 ASN A O 1
ATOM 910 N N . ARG A 1 118 ? -3.416 -21.234 -12.836 1 98.69 118 ARG A N 1
ATOM 911 C CA . ARG A 1 118 ? -4.609 -22.047 -13.031 1 98.69 118 ARG A CA 1
ATOM 912 C C . ARG A 1 118 ? -5.641 -21.781 -11.938 1 98.69 118 ARG A C 1
ATOM 914 O O . ARG A 1 118 ? -6.836 -21.984 -12.141 1 98.69 118 ARG A O 1
ATOM 921 N N . ILE A 1 119 ? -5.203 -21.266 -10.789 1 98.56 119 ILE A N 1
ATOM 922 C CA . ILE A 1 119 ? -6.141 -20.984 -9.711 1 98.56 119 ILE A CA 1
ATOM 923 C C . ILE A 1 119 ? -7.02 -19.797 -10.094 1 98.56 119 ILE A C 1
ATOM 925 O O . ILE A 1 119 ? -8.195 -19.734 -9.734 1 98.56 119 ILE A O 1
ATOM 929 N N . TYR A 1 120 ? -6.496 -18.766 -10.812 1 98.06 120 TYR A N 1
ATOM 930 C CA . TYR A 1 120 ? -7.293 -17.625 -11.266 1 98.06 120 TYR A CA 1
ATOM 931 C C . TYR A 1 120 ? -8.406 -18.078 -12.203 1 98.06 120 TYR A C 1
ATOM 933 O O . TYR A 1 120 ? -9.555 -17.672 -12.055 1 98.06 120 TYR A O 1
ATOM 941 N N . GLU A 1 121 ? -8.016 -18.906 -13.102 1 96.69 121 GLU A N 1
ATOM 942 C CA . GLU A 1 121 ? -8.977 -19.453 -14.062 1 96.69 121 GLU A CA 1
ATOM 943 C C . GLU A 1 121 ? -10.055 -20.266 -13.359 1 96.69 121 GLU A C 1
ATOM 945 O O . GLU A 1 121 ? -11.25 -20.109 -13.633 1 96.69 121 GLU A O 1
ATOM 950 N N . TRP A 1 122 ? -9.609 -21.125 -12.547 1 98.5 122 TRP A N 1
ATOM 951 C CA . TRP A 1 122 ? -10.508 -22.016 -11.797 1 98.5 122 TRP A CA 1
ATOM 952 C C . TRP A 1 122 ? -11.484 -21.203 -10.953 1 98.5 122 TRP A C 1
ATOM 954 O O . TRP A 1 122 ? -12.688 -21.469 -10.969 1 98.5 122 TRP A O 1
ATOM 964 N N . THR A 1 123 ? -11.031 -20.188 -10.266 1 98.62 123 THR A N 1
ATOM 965 C CA . THR A 1 123 ? -11.859 -19.359 -9.398 1 98.62 123 THR A CA 1
ATOM 966 C C . THR A 1 123 ? -12.891 -18.578 -10.211 1 98.62 123 THR A C 1
ATOM 968 O O . THR A 1 123 ? -14.055 -18.5 -9.82 1 98.62 123 THR A O 1
ATOM 971 N N . ALA A 1 124 ? -12.469 -18.094 -11.367 1 97.62 124 ALA A N 1
ATOM 972 C CA . ALA A 1 124 ? -13.305 -17.219 -12.188 1 97.62 124 ALA A CA 1
ATOM 973 C C . ALA A 1 124 ? -14.516 -17.969 -12.727 1 97.62 124 ALA A C 1
ATOM 975 O O . ALA A 1 124 ? -15.539 -17.359 -13.055 1 97.62 124 ALA A O 1
ATOM 976 N N . THR A 1 125 ? -14.414 -19.312 -12.82 1 97.19 125 THR A N 1
ATOM 977 C CA . THR A 1 125 ? -15.531 -20.094 -13.328 1 97.19 125 THR A CA 1
ATOM 978 C C . THR A 1 125 ? -16.547 -20.375 -12.219 1 97.19 125 THR A C 1
ATOM 980 O O . THR A 1 125 ? -17.656 -20.828 -12.492 1 97.19 125 THR A O 1
ATOM 983 N N . ARG A 1 126 ? -16.281 -20 -10.984 1 97.06 126 ARG A N 1
ATOM 984 C CA . ARG A 1 126 ? -17.094 -20.438 -9.859 1 97.06 126 ARG A CA 1
ATOM 985 C C . ARG A 1 126 ? -17.562 -19.25 -9.023 1 97.06 126 ARG A C 1
ATOM 987 O O . ARG A 1 126 ? -18.625 -19.281 -8.414 1 97.06 126 ARG A O 1
ATOM 994 N N . LEU A 1 127 ? -16.75 -18.25 -8.953 1 98.19 127 LEU A N 1
ATOM 995 C CA . LEU A 1 127 ? -16.969 -17.094 -8.086 1 98.19 127 LEU A CA 1
ATOM 996 C C . LEU A 1 127 ? -16.594 -15.797 -8.812 1 98.19 127 LEU A C 1
ATOM 998 O O . LEU A 1 127 ? -15.82 -15.812 -9.766 1 98.19 127 LEU A O 1
ATOM 1002 N N . ARG A 1 128 ? -17.219 -14.68 -8.359 1 98.38 128 ARG A N 1
ATOM 1003 C CA . ARG A 1 128 ? -16.641 -13.398 -8.742 1 98.38 128 ARG A CA 1
ATOM 1004 C C . ARG A 1 128 ? -15.195 -13.289 -8.25 1 98.38 128 ARG A C 1
ATOM 1006 O O . ARG A 1 128 ? -14.898 -13.648 -7.105 1 98.38 128 ARG A O 1
ATOM 1013 N N . SER A 1 129 ? -14.359 -12.953 -9.109 1 98.62 129 SER A N 1
ATOM 1014 C CA . SER A 1 129 ? -12.961 -12.812 -8.734 1 98.62 129 SER A CA 1
ATOM 1015 C C . SER A 1 129 ? -12.281 -11.695 -9.523 1 98.62 129 SER A C 1
ATOM 1017 O O . SER A 1 129 ? -12.719 -11.352 -10.625 1 98.62 129 SER A O 1
ATOM 1019 N N . SER A 1 130 ? -11.25 -11.086 -8.875 1 97.69 130 SER A N 1
ATOM 1020 C CA . SER A 1 130 ? -10.531 -10 -9.523 1 97.69 130 SER A CA 1
ATOM 1021 C C . SER A 1 130 ? -9.102 -9.891 -9.008 1 97.69 130 SER A C 1
ATOM 1023 O O . SER A 1 130 ? -8.844 -10.133 -7.824 1 97.69 130 SER A O 1
ATOM 1025 N N . GLY A 1 131 ? -8.227 -9.594 -9.914 1 98.38 131 GLY A N 1
ATOM 1026 C CA . GLY A 1 131 ? -6.918 -9.102 -9.516 1 98.38 131 GLY A CA 1
ATOM 1027 C C . GLY A 1 131 ? -6.895 -7.602 -9.281 1 98.38 131 GLY A C 1
ATOM 1028 O O . GLY A 1 131 ? -7.484 -6.84 -10.055 1 98.38 131 GLY A O 1
ATOM 1029 N N . ILE A 1 132 ? -6.227 -7.188 -8.203 1 98.75 132 ILE A N 1
ATOM 1030 C CA . ILE A 1 132 ? -6.137 -5.758 -7.934 1 98.75 132 ILE A CA 1
ATOM 1031 C C . ILE A 1 132 ? -4.684 -5.371 -7.672 1 98.75 132 ILE A C 1
ATOM 1033 O O . ILE A 1 132 ? -3.984 -6.043 -6.906 1 98.75 132 ILE A O 1
ATOM 1037 N N . SER A 1 133 ? -4.199 -4.379 -8.367 1 98.69 133 SER A N 1
ATOM 1038 C CA . SER A 1 133 ? -2.871 -3.807 -8.18 1 98.69 133 SER A CA 1
ATOM 1039 C C . SER A 1 133 ? -2.939 -2.498 -7.398 1 98.69 133 SER A C 1
ATOM 1041 O O . SER A 1 133 ? -3.797 -1.653 -7.668 1 98.69 133 SER A O 1
ATOM 1043 N N . ILE A 1 134 ? -2.006 -2.33 -6.441 1 98.81 134 ILE A N 1
ATOM 1044 C CA . ILE A 1 134 ? -2.092 -1.103 -5.66 1 98.81 134 ILE A CA 1
ATOM 1045 C C . ILE A 1 134 ? -1.087 -0.081 -6.188 1 98.81 134 ILE A C 1
ATOM 1047 O O . ILE A 1 134 ? -0.914 0.99 -5.602 1 98.81 134 ILE A O 1
ATOM 1051 N N . GLY A 1 135 ? -0.446 -0.369 -7.266 1 98.19 135 GLY A N 1
ATOM 1052 C CA . GLY A 1 135 ? 0.494 0.563 -7.867 1 98.19 135 GLY A CA 1
ATOM 1053 C C . GLY A 1 135 ? 1.495 -0.111 -8.789 1 98.19 135 GLY A C 1
ATOM 1054 O O . GLY A 1 135 ? 1.502 -1.337 -8.914 1 98.19 135 GLY A O 1
ATOM 1055 N N . ASP A 1 136 ? 2.369 0.665 -9.422 1 97.75 136 ASP A N 1
ATOM 1056 C CA . ASP A 1 136 ? 3.318 0.177 -10.414 1 97.75 136 ASP A CA 1
ATOM 1057 C C . ASP A 1 136 ? 4.652 -0.192 -9.766 1 97.75 136 ASP A C 1
ATOM 1059 O O . ASP A 1 136 ? 5.695 0.366 -10.117 1 97.75 136 ASP A O 1
ATOM 1063 N N . TYR A 1 137 ? 4.586 -1.082 -8.938 1 97.88 137 TYR A N 1
ATOM 1064 C CA . TYR A 1 137 ? 5.711 -1.633 -8.188 1 97.88 137 TYR A CA 1
ATOM 1065 C C . TYR A 1 137 ? 5.383 -3.021 -7.652 1 97.88 137 TYR A C 1
ATOM 1067 O O . TYR A 1 137 ? 4.219 -3.424 -7.629 1 97.88 137 TYR A O 1
ATOM 1075 N N . VAL A 1 138 ? 6.426 -3.775 -7.301 1 97.5 138 VAL A N 1
ATOM 1076 C CA . VAL A 1 138 ? 6.27 -5.141 -6.809 1 97.5 138 VAL A CA 1
ATOM 1077 C C . VAL A 1 138 ? 6.605 -5.199 -5.32 1 97.5 138 VAL A C 1
ATOM 1079 O O . VAL A 1 138 ? 7.582 -4.59 -4.875 1 97.5 138 VAL A O 1
ATOM 1082 N N . LEU A 1 139 ? 5.762 -5.824 -4.547 1 97.88 139 LEU A N 1
ATOM 1083 C CA . LEU A 1 139 ? 5.988 -6.031 -3.121 1 97.88 139 LEU A CA 1
ATOM 1084 C C . LEU A 1 139 ? 6.441 -7.461 -2.842 1 97.88 139 LEU A C 1
ATOM 1086 O O . LEU A 1 139 ? 6.57 -8.266 -3.766 1 97.88 139 LEU A O 1
ATOM 1090 N N . ASN A 1 140 ? 6.688 -7.758 -1.539 1 95.75 140 ASN A N 1
ATOM 109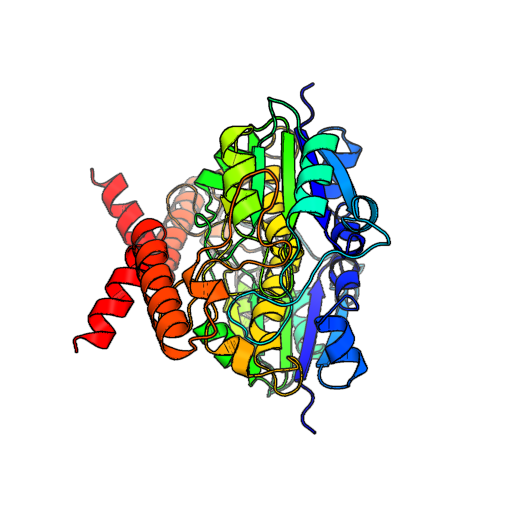1 C CA . ASN A 1 140 ? 7.152 -9.078 -1.123 1 95.75 140 ASN A CA 1
ATOM 1092 C C . ASN A 1 140 ? 6.027 -10.109 -1.157 1 95.75 140 ASN A C 1
ATOM 1094 O O . ASN A 1 140 ? 6.285 -11.305 -1.259 1 95.75 140 ASN A O 1
ATOM 1098 N N . GLY A 1 141 ? 4.895 -9.656 -1.073 1 97.5 141 GLY A N 1
ATOM 1099 C CA . GLY A 1 141 ? 3.684 -10.461 -1.028 1 97.5 141 GLY A CA 1
ATOM 1100 C C . GLY A 1 141 ? 2.412 -9.633 -1.09 1 97.5 141 GLY A C 1
ATOM 1101 O O . GLY A 1 141 ? 2.465 -8.422 -1.305 1 97.5 141 GLY A O 1
ATOM 1102 N N . GLY A 1 142 ? 1.354 -10.328 -0.967 1 98.69 142 GLY A N 1
ATOM 1103 C CA . GLY A 1 142 ? 0.08 -9.648 -1.151 1 98.69 142 GLY A CA 1
ATOM 1104 C C . GLY A 1 142 ? -0.47 -9.055 0.13 1 98.69 142 GLY A C 1
ATOM 1105 O O . GLY A 1 142 ? -1.504 -8.383 0.114 1 98.69 142 GLY A O 1
ATOM 1106 N N . GLU A 1 143 ? 0.181 -9.258 1.295 1 98.88 143 GLU A N 1
ATOM 1107 C CA . GLU A 1 143 ? -0.394 -8.898 2.588 1 98.88 143 GLU A CA 1
ATOM 1108 C C . GLU A 1 143 ? -0.538 -7.383 2.723 1 98.88 143 GLU A C 1
ATOM 1110 O O . GLU A 1 143 ? -1.613 -6.887 3.062 1 98.88 143 GLU A O 1
ATOM 1115 N N . ILE A 1 144 ? 0.55 -6.652 2.418 1 98.81 144 ILE A N 1
ATOM 1116 C CA . ILE A 1 144 ? 0.511 -5.199 2.525 1 98.81 144 ILE A CA 1
ATOM 1117 C C . ILE A 1 144 ? -0.474 -4.633 1.506 1 98.81 144 ILE A C 1
ATOM 1119 O O . ILE A 1 144 ? -1.199 -3.678 1.798 1 98.81 144 ILE A O 1
ATOM 1123 N N . ALA A 1 145 ? -0.519 -5.242 0.34 1 98.94 145 ALA A N 1
ATOM 1124 C CA . ALA A 1 145 ? -1.477 -4.82 -0.678 1 98.94 145 ALA A CA 1
ATOM 1125 C C . ALA A 1 145 ? -2.91 -5.027 -0.201 1 98.94 145 ALA A C 1
ATOM 1127 O O . ALA A 1 145 ? -3.76 -4.148 -0.368 1 98.94 145 ALA A O 1
ATOM 1128 N N . ALA A 1 146 ? -3.18 -6.156 0.39 1 98.94 146 ALA A N 1
ATOM 1129 C CA . ALA A 1 146 ? -4.52 -6.441 0.904 1 98.94 146 ALA A CA 1
ATOM 1130 C C . ALA A 1 146 ? -4.914 -5.438 1.984 1 98.94 146 ALA A C 1
ATOM 1132 O O . ALA A 1 146 ? -6.055 -4.973 2.018 1 98.94 146 ALA A O 1
ATOM 1133 N N . LEU A 1 147 ? -3.965 -5.109 2.814 1 98.81 147 LEU A N 1
ATOM 1134 C CA . LEU A 1 147 ? -4.219 -4.148 3.881 1 98.81 147 LEU A CA 1
ATOM 1135 C C . LEU A 1 147 ? -4.488 -2.76 3.307 1 98.81 147 LEU A C 1
ATOM 1137 O O . LEU A 1 147 ? -5.352 -2.033 3.807 1 98.81 147 LEU A O 1
ATOM 1141 N N . ALA A 1 148 ? -3.744 -2.379 2.285 1 98.88 148 ALA A N 1
ATOM 1142 C CA . ALA A 1 148 ? -3.977 -1.098 1.623 1 98.88 148 ALA A CA 1
ATOM 1143 C C . ALA A 1 148 ? -5.375 -1.044 1.012 1 98.88 148 ALA A C 1
ATOM 1145 O O . ALA A 1 148 ? -6.078 -0.041 1.148 1 98.88 148 ALA A O 1
ATOM 1146 N N . ILE A 1 149 ? -5.738 -2.135 0.357 1 98.94 149 ILE A N 1
ATOM 1147 C CA . ILE A 1 149 ? -7.059 -2.195 -0.26 1 98.94 149 ILE A CA 1
ATOM 1148 C C . ILE A 1 149 ? -8.133 -2.072 0.814 1 98.94 149 ILE A C 1
ATOM 1150 O O . ILE A 1 149 ? -9.062 -1.275 0.68 1 98.94 149 ILE A O 1
ATOM 1154 N N . LEU A 1 150 ? -7.988 -2.791 1.883 1 98.81 150 LEU A N 1
ATOM 1155 C CA . LEU A 1 150 ? -8.938 -2.74 2.99 1 98.81 150 LEU A CA 1
ATOM 1156 C C . LEU A 1 150 ? -9.062 -1.32 3.535 1 98.81 150 LEU A C 1
ATOM 1158 O O . LEU A 1 150 ? -10.164 -0.796 3.668 1 98.81 150 LEU A O 1
ATOM 1162 N N . GLU A 1 151 ? -7.938 -0.691 3.83 1 98.19 151 GLU A N 1
ATOM 1163 C CA . GLU A 1 151 ? -7.973 0.646 4.414 1 98.19 151 GLU A CA 1
ATOM 1164 C C . GLU A 1 151 ? -8.617 1.648 3.463 1 98.19 151 GLU A C 1
ATOM 1166 O O . GLU A 1 151 ? -9.258 2.605 3.902 1 98.19 151 GLU A O 1
ATOM 1171 N N . GLY A 1 152 ? -8.414 1.406 2.207 1 97.81 152 GLY A N 1
ATOM 1172 C CA . GLY A 1 152 ? -8.984 2.307 1.221 1 97.81 152 GLY A CA 1
ATOM 1173 C C . GLY A 1 152 ? -10.5 2.258 1.179 1 97.81 152 GLY A C 1
ATOM 1174 O O . GLY A 1 152 ? -11.164 3.295 1.082 1 97.81 152 GLY A O 1
ATOM 1175 N N . PHE A 1 153 ? -11.062 1.048 1.272 1 97.75 153 PHE A N 1
ATOM 1176 C CA . PHE A 1 153 ? -12.492 0.985 1.033 1 97.75 153 PHE A CA 1
ATOM 1177 C C . PHE A 1 153 ? -13.266 1.059 2.346 1 97.75 153 PHE A C 1
ATOM 1179 O O . PHE A 1 153 ? -14.445 1.434 2.361 1 97.75 153 PHE A O 1
ATOM 1186 N N . VAL A 1 154 ? -12.656 0.682 3.496 1 96.38 154 VAL A N 1
ATOM 1187 C CA . VAL A 1 154 ? -13.375 0.609 4.766 1 96.38 154 VAL A CA 1
ATOM 1188 C C . VAL A 1 154 ? -13.883 1.997 5.152 1 96.38 154 VAL A C 1
ATOM 1190 O O . VAL A 1 154 ? -14.914 2.127 5.812 1 96.38 154 VAL A O 1
ATOM 1193 N N . ARG A 1 155 ? -13.203 2.98 4.746 1 94 155 ARG A N 1
ATOM 1194 C CA . ARG A 1 155 ? -13.547 4.363 5.059 1 94 155 ARG A CA 1
ATOM 1195 C C . ARG A 1 155 ? -14.898 4.738 4.469 1 94 155 ARG A C 1
ATOM 1197 O O . ARG A 1 155 ? -15.555 5.676 4.938 1 94 155 ARG A O 1
ATOM 1204 N N . PHE A 1 156 ? -15.367 4.055 3.451 1 94.75 156 PHE A N 1
ATOM 1205 C CA . PHE A 1 156 ? -16.625 4.344 2.764 1 94.75 156 PHE A CA 1
ATOM 1206 C C . PHE A 1 156 ? -17.781 3.557 3.383 1 94.75 156 PHE A C 1
ATOM 1208 O O . PHE A 1 156 ? -18.938 3.756 3.021 1 94.75 156 PHE A O 1
ATOM 1215 N N . ILE A 1 157 ? -17.484 2.605 4.273 1 94.81 157 ILE A N 1
ATOM 1216 C CA . ILE A 1 157 ? -18.516 1.849 4.957 1 94.81 157 ILE A CA 1
ATOM 1217 C C . ILE A 1 157 ? -19.25 2.752 5.953 1 94.81 157 ILE A C 1
ATOM 1219 O O . ILE A 1 157 ? -18.609 3.383 6.805 1 94.81 157 ILE A O 1
ATOM 1223 N N . PRO A 1 158 ? -20.547 2.842 5.84 1 92 158 PRO A N 1
ATOM 1224 C CA . PRO A 1 158 ? -21.312 3.691 6.77 1 92 158 PRO A CA 1
ATOM 1225 C C . PRO A 1 158 ? -21 3.385 8.234 1 92 158 PRO A C 1
ATOM 1227 O O . PRO A 1 158 ? -21 2.221 8.641 1 92 158 PRO A O 1
ATOM 1230 N N . GLY A 1 159 ? -20.656 4.398 9 1 91.88 159 GLY A N 1
ATOM 1231 C CA . GLY A 1 159 ? -20.438 4.246 10.43 1 91.88 159 GLY A CA 1
ATOM 1232 C C . GLY A 1 159 ? -18.969 4.133 10.805 1 91.88 159 GLY A C 1
ATOM 1233 O O . GLY A 1 159 ? -18.609 4.254 11.977 1 91.88 159 GLY A O 1
ATOM 1234 N N . VAL A 1 160 ? -18.156 3.908 9.789 1 92.44 160 VAL A N 1
ATOM 1235 C CA . VAL A 1 160 ? -16.734 3.725 10.094 1 92.44 160 VAL A CA 1
ATOM 1236 C C . VAL A 1 160 ? -16.094 5.078 10.383 1 92.44 160 VAL A C 1
ATOM 1238 O O . VAL A 1 160 ? -15.406 5.242 11.398 1 92.44 160 VAL A O 1
ATOM 1241 N N . LEU A 1 161 ? -16.359 6.012 9.391 1 88.06 161 LEU A N 1
ATOM 1242 C CA . LEU A 1 161 ? -15.867 7.359 9.648 1 88.06 161 LEU A CA 1
ATOM 1243 C C . LEU A 1 161 ? -16.875 8.164 10.453 1 88.06 161 LEU A C 1
ATOM 1245 O O . LEU A 1 161 ? -18.094 8.078 10.211 1 88.06 161 LEU A O 1
ATOM 1249 N N . GLY A 1 162 ? -16.5 8.789 11.461 1 75.81 162 GLY A N 1
ATOM 1250 C CA . GLY A 1 162 ? -17.391 9.539 12.328 1 75.81 162 GLY A CA 1
ATOM 1251 C C . GLY A 1 162 ? -18.109 10.672 11.625 1 75.81 162 GLY A C 1
ATOM 1252 O O . GLY A 1 162 ? -19.25 11.008 11.969 1 75.81 162 GLY A O 1
ATOM 1253 N N . ASN A 1 163 ? -17.438 11.375 10.734 1 76.5 163 ASN A N 1
ATOM 1254 C CA . ASN A 1 163 ? -18.047 12.484 10 1 76.5 163 ASN A CA 1
ATOM 1255 C C . ASN A 1 163 ? -17.953 12.273 8.492 1 76.5 163 ASN A C 1
ATOM 1257 O O . ASN A 1 163 ? -16.875 12.375 7.91 1 76.5 163 ASN A O 1
ATOM 1261 N N . PRO A 1 164 ? -19.062 12.109 7.898 1 70 164 PRO A N 1
ATOM 1262 C CA . PRO A 1 164 ? -19.078 11.852 6.453 1 70 164 PRO A CA 1
ATOM 1263 C C . PRO A 1 164 ? -18.531 13.031 5.648 1 70 164 PRO A C 1
ATOM 1265 O O . PRO A 1 164 ? -18.094 12.852 4.508 1 70 164 PRO A O 1
ATOM 1268 N N . GLU A 1 165 ? -18.547 14.188 6.219 1 73.56 165 GLU A N 1
ATOM 1269 C CA . GLU A 1 165 ? -18.062 15.375 5.527 1 73.56 165 GLU A CA 1
ATOM 1270 C C . GLU A 1 165 ? -16.562 15.273 5.258 1 73.56 165 GLU A C 1
ATOM 1272 O O . GLU A 1 165 ? -16.047 15.953 4.363 1 73.56 165 GLU A O 1
ATOM 1277 N N . SER A 1 166 ? -15.945 14.391 5.965 1 74.94 166 SER A N 1
ATOM 1278 C CA . SER A 1 166 ? -14.5 14.203 5.801 1 74.94 166 SER A CA 1
ATOM 1279 C C . SER A 1 166 ? -14.172 13.609 4.438 1 74.94 166 SER A C 1
ATOM 1281 O O . SER A 1 166 ? -13.062 13.797 3.926 1 74.94 166 SER A O 1
ATOM 1283 N N . LEU A 1 167 ? -15.125 13.016 3.879 1 76 167 LEU A N 1
ATOM 1284 C CA . LEU A 1 167 ? -14.891 12.32 2.615 1 76 167 LEU A CA 1
ATOM 1285 C C . LEU A 1 167 ? -15.094 13.266 1.433 1 76 167 LEU A C 1
ATOM 1287 O O . LEU A 1 167 ? -14.555 13.031 0.35 1 76 167 LEU A O 1
ATOM 1291 N N . VAL A 1 168 ? -15.75 14.383 1.632 1 74.5 168 VAL A N 1
ATOM 1292 C CA . VAL A 1 168 ? -16.172 15.25 0.534 1 74.5 168 VAL A CA 1
ATOM 1293 C C . VAL A 1 168 ? -14.977 16.016 -0.013 1 74.5 168 VAL A C 1
ATOM 1295 O O . VAL A 1 168 ? -14.859 16.219 -1.224 1 74.5 168 VAL A O 1
ATOM 1298 N N . GLU A 1 169 ? -14.055 16.359 0.807 1 80.31 169 GLU A N 1
ATOM 1299 C CA . GLU A 1 169 ? -12.945 17.188 0.354 1 80.31 169 GLU A CA 1
ATOM 1300 C C . GLU A 1 169 ? -11.641 16.406 0.338 1 80.31 169 GLU A C 1
ATOM 1302 O O . GLU A 1 169 ? -10.555 16.984 0.243 1 80.31 169 GLU A O 1
ATOM 1307 N N . GLU A 1 170 ? -11.805 15.117 0.232 1 89.38 170 GLU A N 1
ATOM 1308 C CA . GLU A 1 170 ? -10.609 14.273 0.278 1 89.38 170 GLU A CA 1
ATOM 1309 C C . GLU A 1 170 ? -9.969 14.148 -1.103 1 89.38 170 GLU A C 1
ATOM 1311 O O . GLU A 1 170 ? -10.633 14.367 -2.121 1 89.38 170 GLU A O 1
ATOM 1316 N N . SER A 1 171 ? -8.742 13.797 -1.076 1 93 171 SER A N 1
ATOM 1317 C CA . SER A 1 171 ? -8.023 13.586 -2.324 1 93 171 SER A CA 1
ATOM 1318 C C . SER A 1 171 ? -8.758 12.602 -3.229 1 93 171 SER A C 1
ATOM 1320 O O . SER A 1 171 ? -9.32 11.617 -2.752 1 93 171 SER A O 1
ATOM 1322 N N . TYR A 1 172 ? -8.82 12.852 -4.598 1 92.81 172 TYR A N 1
ATOM 1323 C CA . TYR A 1 172 ? -9.258 12.016 -5.711 1 92.81 172 TYR A CA 1
ATOM 1324 C C . TYR A 1 172 ? -10.766 12.109 -5.91 1 92.81 172 TYR A C 1
ATOM 1326 O O . TYR A 1 172 ? -11.297 11.641 -6.918 1 92.81 172 TYR A O 1
ATOM 1334 N N . GLN A 1 173 ? -11.766 12.586 -4.961 1 87.94 173 GLN A N 1
ATOM 1335 C CA . GLN A 1 173 ? -13.211 12.734 -5.113 1 87.94 173 GLN A CA 1
ATOM 1336 C C . GLN A 1 173 ? -13.555 13.523 -6.375 1 87.94 173 GLN A C 1
ATOM 1338 O O . GLN A 1 173 ? -14.43 13.117 -7.145 1 87.94 173 GLN A O 1
ATOM 1343 N N . TYR A 1 174 ? -12.852 14.383 -6.887 1 90.06 174 TYR A N 1
ATOM 1344 C CA . TYR A 1 174 ? -13.039 15.188 -8.086 1 90.06 174 TYR A CA 1
ATOM 1345 C C . TYR A 1 174 ? -11.734 15.312 -8.867 1 90.06 174 TYR A C 1
ATOM 1347 O O . TYR A 1 174 ? -11.469 16.359 -9.477 1 90.06 174 TYR A O 1
ATOM 1355 N N . ASN A 1 175 ? -11.039 14.297 -8.711 1 95.25 175 ASN A N 1
ATOM 1356 C CA . ASN A 1 175 ? -9.742 14.25 -9.383 1 95.25 175 ASN A CA 1
ATOM 1357 C C . ASN A 1 175 ? -8.836 15.398 -8.93 1 95.25 175 ASN A C 1
ATOM 1359 O O . ASN A 1 175 ? -8.07 15.938 -9.727 1 95.25 175 ASN A O 1
ATOM 1363 N N . LEU A 1 176 ? -9.062 15.805 -7.734 1 96.62 176 LEU A N 1
ATOM 1364 C CA . LEU A 1 176 ? -8.211 16.828 -7.133 1 96.62 176 LEU A CA 1
ATOM 1365 C C . LEU A 1 176 ? -7.512 16.297 -5.891 1 96.62 176 LEU A C 1
ATOM 1367 O O . LEU A 1 176 ? -8.047 15.43 -5.195 1 96.62 176 LEU A O 1
ATOM 1371 N N . LEU A 1 177 ? -6.371 16.75 -5.688 1 97.44 177 LEU A N 1
ATOM 1372 C CA . LEU A 1 177 ? -5.68 16.516 -4.426 1 97.44 177 LEU A CA 1
ATOM 1373 C C . LEU A 1 177 ? -6.168 17.469 -3.344 1 97.44 177 LEU A C 1
ATOM 1375 O O . LEU A 1 177 ? -6.688 18.547 -3.648 1 97.44 177 LEU A O 1
ATOM 1379 N N . GLU A 1 178 ? -6.008 17.094 -2.156 1 96 178 GLU A N 1
ATOM 1380 C CA . GLU A 1 178 ? -6.516 17.875 -1.032 1 96 178 GLU A CA 1
ATOM 1381 C C . GLU A 1 178 ? -5.711 19.156 -0.835 1 96 178 GLU A C 1
ATOM 1383 O O . GLU A 1 178 ? -4.57 19.25 -1.292 1 96 178 GLU A O 1
ATOM 1388 N N . TYR A 1 179 ? -6.281 20.188 -0.232 1 96.38 179 TYR A N 1
ATOM 1389 C CA . TYR A 1 179 ? -5.621 21.438 0.113 1 96.38 179 TYR A CA 1
ATOM 1390 C C . TYR A 1 179 ? -4.727 21.266 1.333 1 96.38 179 TYR A C 1
ATOM 1392 O O . TYR A 1 179 ? -4.855 20.297 2.076 1 96.38 179 TYR A O 1
ATOM 1400 N N . PRO A 1 180 ? -3.764 22.188 1.52 1 97.44 180 PRO A N 1
ATOM 1401 C CA . PRO A 1 180 ? -2.926 22.125 2.719 1 97.44 180 PRO A CA 1
ATOM 1402 C C . PRO A 1 180 ? -3.709 22.391 4 1 97.44 180 PRO A C 1
ATOM 1404 O O . PRO A 1 180 ? -4.613 23.234 4.012 1 97.44 180 PRO A O 1
ATOM 1407 N N . VAL A 1 181 ? -3.34 21.703 5.062 1 97.69 181 VAL A N 1
ATOM 1408 C CA . VAL A 1 181 ? -4.031 21.859 6.34 1 97.69 181 VAL A CA 1
ATOM 1409 C C . VAL A 1 181 ? -3.08 22.438 7.379 1 97.69 181 VAL A C 1
ATOM 1411 O O . VAL A 1 181 ? -1.864 22.25 7.293 1 97.69 181 VAL A O 1
ATOM 1414 N N . TYR A 1 182 ? -3.705 23.203 8.289 1 98.56 182 TYR A N 1
ATOM 1415 C CA . TYR A 1 182 ? -2.959 23.891 9.328 1 98.56 182 TYR A CA 1
ATOM 1416 C C . TYR A 1 182 ? -3.656 23.766 10.68 1 98.56 182 TYR A C 1
ATOM 1418 O O . TYR A 1 182 ? -4.887 23.719 10.742 1 98.56 182 TYR A O 1
ATOM 1426 N N . THR A 1 183 ? -2.879 23.781 11.68 1 98.62 183 THR A N 1
ATOM 1427 C CA . THR A 1 183 ? -3.434 23.766 13.023 1 98.62 183 THR A CA 1
ATOM 1428 C C . THR A 1 183 ? -2.6 24.641 13.961 1 98.62 183 THR A C 1
ATOM 1430 O O . THR A 1 183 ? -1.698 25.359 13.516 1 98.62 183 THR A O 1
ATOM 1433 N N . LYS A 1 184 ? -2.984 24.688 15.234 1 97.5 184 LYS A N 1
ATOM 1434 C CA . LYS A 1 184 ? -2.336 25.531 16.234 1 97.5 184 LYS A CA 1
ATOM 1435 C C . LYS A 1 184 ? -0.865 25.156 16.391 1 97.5 184 LYS A C 1
ATOM 1437 O O . LYS A 1 184 ? -0.5 23.984 16.281 1 97.5 184 LYS A O 1
ATOM 1442 N N . PRO A 1 185 ? 0.017 26.203 16.672 1 98 185 PRO A N 1
ATOM 1443 C CA . PRO A 1 185 ? -0.246 27.625 16.875 1 98 185 PRO A CA 1
ATOM 1444 C C . P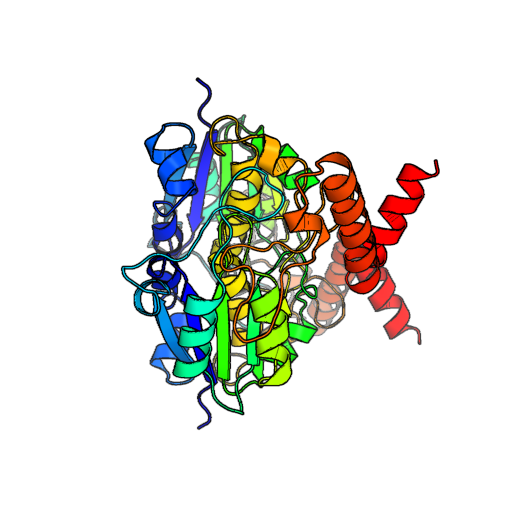RO A 1 185 ? -0.304 28.422 15.57 1 98 185 PRO A C 1
ATOM 1446 O O . PRO A 1 185 ? 0.066 27.891 14.516 1 98 185 PRO A O 1
ATOM 1449 N N . ALA A 1 186 ? -0.73 29.641 15.586 1 98.25 186 ALA A N 1
ATOM 1450 C CA . ALA A 1 186 ? -0.878 30.453 14.391 1 98.25 186 ALA A CA 1
ATOM 1451 C C . ALA A 1 186 ? 0.479 30.75 13.758 1 98.25 186 ALA A C 1
ATOM 1453 O O . ALA A 1 186 ? 0.581 30.906 12.539 1 98.25 186 ALA A O 1
ATOM 1454 N N . VAL A 1 187 ? 1.426 30.875 14.617 1 98.5 187 VAL A N 1
ATOM 1455 C CA . VAL A 1 187 ? 2.809 31.016 14.18 1 98.5 187 VAL A CA 1
ATOM 1456 C C . VAL A 1 187 ? 3.662 29.906 14.773 1 98.5 187 VAL A C 1
ATOM 1458 O O . VAL A 1 187 ? 3.754 29.766 16 1 98.5 187 VAL A O 1
ATOM 1461 N N . TRP A 1 188 ? 4.25 29.078 13.914 1 98.38 188 TRP A N 1
ATOM 1462 C CA . TRP A 1 188 ? 5.113 27.969 14.336 1 98.38 188 TRP A CA 1
ATOM 1463 C C . TRP A 1 188 ? 6.512 28.125 13.742 1 98.38 188 TRP A C 1
ATOM 1465 O O . TRP A 1 188 ? 6.688 28.078 12.523 1 98.38 188 TRP A O 1
ATOM 1475 N N . ARG A 1 189 ? 7.527 28.359 14.602 1 97.81 189 ARG A N 1
ATOM 1476 C CA . ARG A 1 189 ? 8.922 28.531 14.211 1 97.81 189 ARG A CA 1
ATOM 1477 C C . ARG A 1 189 ? 9.062 29.516 13.062 1 97.81 189 ARG A C 1
ATOM 1479 O O . ARG A 1 189 ? 9.766 29.25 12.086 1 97.81 189 ARG A O 1
ATOM 1486 N N . GLY A 1 190 ? 8.32 30.609 13.094 1 98 190 GLY A N 1
ATOM 1487 C CA . GLY A 1 190 ? 8.406 31.688 12.133 1 98 190 GLY A CA 1
ATOM 1488 C C . GLY A 1 190 ? 7.508 31.5 10.93 1 98 190 GLY A C 1
ATOM 1489 O O . GLY A 1 190 ? 7.344 32.406 10.117 1 98 190 GLY A O 1
ATOM 1490 N N . LEU A 1 191 ? 6.93 30.312 10.75 1 98.38 191 LEU A N 1
ATOM 1491 C CA . LEU A 1 191 ? 6.012 30.031 9.648 1 98.38 191 LEU A CA 1
ATOM 1492 C C . LEU A 1 191 ? 4.57 30.297 10.07 1 98.38 191 LEU A C 1
ATOM 1494 O O . LEU A 1 191 ? 4.098 29.75 11.07 1 98.38 191 LEU A O 1
ATOM 1498 N N . GLU A 1 192 ? 3.859 31.094 9.305 1 98.38 192 GLU A N 1
ATOM 1499 C CA . GLU A 1 192 ? 2.52 31.531 9.68 1 98.38 192 GLU A CA 1
ATOM 1500 C C . GLU A 1 192 ? 1.448 30.75 8.922 1 98.38 192 GLU A C 1
ATOM 1502 O O . GLU A 1 192 ? 1.668 30.312 7.789 1 98.38 192 GLU A O 1
ATOM 1507 N N . VAL A 1 193 ? 0.314 30.641 9.547 1 98.31 193 VAL A N 1
ATOM 1508 C CA . VAL A 1 193 ? -0.889 30.156 8.875 1 98.31 193 VAL A CA 1
ATOM 1509 C C . VAL A 1 193 ? -1.402 31.219 7.914 1 98.31 193 VAL A C 1
ATOM 1511 O O . VAL A 1 193 ? -1.369 32.406 8.219 1 98.31 193 VAL A O 1
ATOM 1514 N N . PRO A 1 194 ? -1.822 30.75 6.758 1 98.19 194 PRO A N 1
ATOM 1515 C CA . PRO A 1 194 ? -2.42 31.75 5.863 1 98.19 194 PRO A CA 1
ATOM 1516 C C . PRO A 1 194 ? -3.52 32.562 6.543 1 98.19 194 PRO A C 1
ATOM 1518 O O . PRO A 1 194 ? -4.414 32 7.176 1 98.19 194 PRO A O 1
ATOM 1521 N N . ASP A 1 195 ? -3.539 33.875 6.305 1 97.88 195 ASP A N 1
ATOM 1522 C CA . ASP A 1 195 ? -4.445 34.812 6.965 1 97.88 195 ASP A CA 1
ATOM 1523 C C . ASP A 1 195 ? -5.902 34.438 6.699 1 97.88 195 ASP A C 1
ATOM 1525 O O . ASP A 1 195 ? -6.758 34.562 7.578 1 97.88 195 ASP A O 1
ATOM 1529 N N . ILE A 1 196 ? -6.105 33.969 5.555 1 98.12 196 ILE A N 1
ATOM 1530 C CA . ILE A 1 196 ? -7.473 33.688 5.137 1 98.12 196 ILE A CA 1
ATOM 1531 C C . ILE A 1 196 ? -8.078 32.625 6.051 1 98.12 196 ILE A C 1
ATOM 1533 O O . ILE A 1 196 ? -9.281 32.625 6.309 1 98.12 196 ILE A O 1
ATOM 1537 N N . LEU A 1 197 ? -7.27 31.688 6.602 1 98 197 LEU A N 1
ATOM 1538 C CA . LEU A 1 197 ? -7.75 30.594 7.441 1 98 197 LEU A CA 1
ATOM 1539 C C . LEU A 1 197 ? -8.07 31.094 8.852 1 98 197 LEU A C 1
ATOM 1541 O O . LEU A 1 197 ? -8.734 30.391 9.617 1 98 197 LEU A O 1
ATOM 1545 N N . LEU A 1 198 ? -7.586 32.281 9.172 1 97.38 198 LEU A N 1
ATOM 1546 C CA . LEU A 1 198 ? -7.816 32.906 10.484 1 97.38 198 LEU A CA 1
ATOM 1547 C C . LEU A 1 198 ? -8.977 33.875 10.43 1 97.38 198 LEU A C 1
ATOM 1549 O O . LEU A 1 198 ? -9.391 34.406 11.469 1 97.38 198 LEU A O 1
ATOM 1553 N N . SER A 1 199 ? -9.602 34.094 9.32 1 96.19 199 SER A N 1
ATOM 1554 C CA . SER A 1 199 ? -10.539 35.188 9.07 1 96.19 199 SER A CA 1
ATOM 1555 C C . SER A 1 199 ? -11.938 34.844 9.586 1 96.19 199 SER A C 1
ATOM 1557 O O . SER A 1 199 ? -12.75 35.719 9.836 1 96.19 199 SER A O 1
ATOM 1559 N N . GLY A 1 200 ? -12.273 33.594 9.711 1 94.06 200 GLY A N 1
ATOM 1560 C CA . GLY A 1 200 ? -13.609 33.156 10.07 1 94.06 200 GLY A CA 1
ATOM 1561 C C . GLY A 1 200 ? -14.617 33.281 8.945 1 94.06 200 GLY A C 1
ATOM 1562 O O . GLY A 1 200 ? -15.797 33 9.117 1 94.06 200 GLY A O 1
ATOM 1563 N N . ASN A 1 201 ? -14.18 33.656 7.848 1 95.88 201 ASN A N 1
ATOM 1564 C CA . ASN A 1 201 ? -15.039 33.812 6.672 1 95.88 201 ASN A CA 1
ATOM 1565 C C . ASN A 1 201 ? -15.117 32.5 5.883 1 95.88 201 ASN A C 1
ATOM 1567 O O . ASN A 1 201 ? -14.289 32.25 5.008 1 95.88 201 ASN A O 1
ATOM 1571 N N . HIS A 1 202 ? -16.156 31.781 6.066 1 95.69 202 HIS A N 1
ATOM 1572 C CA . HIS A 1 202 ? -16.297 30.422 5.555 1 95.69 202 HIS A CA 1
ATOM 1573 C C . HIS A 1 202 ? -16.266 30.406 4.027 1 95.69 202 HIS A C 1
ATOM 1575 O O . HIS A 1 202 ? -15.719 29.484 3.422 1 95.69 202 HIS A O 1
ATOM 1581 N N . ASP A 1 203 ? -16.828 31.375 3.447 1 96.56 203 ASP A N 1
ATOM 1582 C CA . ASP A 1 203 ? -16.875 31.422 1.99 1 96.56 203 ASP A CA 1
ATOM 1583 C C . ASP A 1 203 ? -15.492 31.656 1.394 1 96.56 203 ASP A C 1
ATOM 1585 O O . ASP A 1 203 ? -15.094 30.969 0.444 1 96.56 203 ASP A O 1
ATOM 1589 N N . LEU A 1 204 ? -14.797 32.531 1.979 1 97.19 204 LEU A N 1
ATOM 1590 C CA . LEU A 1 204 ? -13.461 32.844 1.496 1 97.19 204 LEU A CA 1
ATOM 1591 C C . LEU A 1 204 ? -12.516 31.672 1.732 1 97.19 204 LEU A C 1
ATOM 1593 O O . LEU A 1 204 ? -11.625 31.422 0.917 1 97.19 204 LEU A O 1
ATOM 1597 N N . ILE A 1 205 ? -12.734 31.062 2.816 1 97.38 205 ILE A N 1
ATOM 1598 C CA . ILE A 1 205 ? -11.914 29.906 3.143 1 97.38 205 ILE A CA 1
ATOM 1599 C C . ILE A 1 205 ? -12.172 28.797 2.137 1 97.38 205 ILE A C 1
ATOM 1601 O O . ILE A 1 205 ? -11.234 28.172 1.635 1 97.38 205 ILE A O 1
ATOM 1605 N N . ARG A 1 206 ? -13.398 28.578 1.805 1 96 206 ARG A N 1
ATOM 1606 C CA . ARG A 1 206 ? -13.758 27.562 0.817 1 96 206 ARG A CA 1
ATOM 1607 C C . ARG A 1 206 ? -13.117 27.859 -0.535 1 96 206 ARG A C 1
ATOM 1609 O O . ARG A 1 206 ? -12.594 26.969 -1.195 1 96 206 ARG A O 1
ATOM 1616 N N . GLU A 1 207 ? -13.172 29.062 -0.902 1 97.38 207 GLU A N 1
ATOM 1617 C CA . GLU A 1 207 ? -12.578 29.484 -2.168 1 97.38 207 GLU A CA 1
ATOM 1618 C C . GLU A 1 207 ? -11.062 29.281 -2.158 1 97.38 207 GLU A C 1
ATOM 1620 O O . GLU A 1 207 ? -10.492 28.828 -3.148 1 97.38 207 GLU A O 1
ATOM 1625 N N . TRP A 1 208 ? -10.492 29.672 -1.092 1 98 208 TRP A N 1
ATOM 1626 C CA . TRP A 1 208 ? -9.055 29.516 -0.943 1 98 208 TRP A CA 1
ATOM 1627 C C . TRP A 1 208 ? -8.656 28.031 -1.023 1 98 208 TRP A C 1
ATOM 1629 O O . TRP A 1 208 ? -7.688 27.688 -1.705 1 98 208 TRP A O 1
ATOM 1639 N N . ARG A 1 209 ? -9.375 27.172 -0.342 1 97.12 209 ARG A N 1
ATOM 1640 C CA . ARG A 1 209 ? -9.109 25.75 -0.342 1 97.12 209 ARG A CA 1
ATOM 1641 C C . ARG A 1 209 ? -9.227 25.172 -1.749 1 97.12 209 ARG A C 1
ATOM 1643 O O . ARG A 1 209 ? -8.359 24.406 -2.184 1 97.12 209 ARG A O 1
ATOM 1650 N N . TYR A 1 210 ? -10.219 25.578 -2.424 1 96.69 210 TYR A N 1
ATOM 1651 C CA . TYR A 1 210 ? -10.414 25.094 -3.789 1 96.69 210 TYR A CA 1
ATOM 1652 C C . TYR A 1 210 ? -9.266 25.531 -4.688 1 96.69 210 TYR A C 1
ATOM 1654 O O . TYR A 1 210 ? -8.734 24.734 -5.465 1 96.69 210 TYR A O 1
ATOM 1662 N N . LYS A 1 211 ? -8.875 26.766 -4.562 1 97.81 211 LYS A N 1
ATOM 1663 C CA . LYS A 1 211 ? -7.754 27.281 -5.336 1 97.81 211 LYS A CA 1
ATOM 1664 C C . LYS A 1 211 ? -6.48 26.484 -5.047 1 97.81 211 LYS A C 1
ATOM 1666 O O . LYS A 1 211 ? -5.723 26.156 -5.965 1 97.81 211 LYS A O 1
ATOM 1671 N N . LYS A 1 212 ? -6.258 26.172 -3.805 1 97.81 212 LYS A N 1
ATOM 1672 C CA . LYS A 1 212 ? -5.074 25.422 -3.416 1 97.81 212 LYS A CA 1
ATOM 1673 C C . LYS A 1 212 ? -5.133 23.984 -3.959 1 97.81 212 LYS A C 1
ATOM 1675 O O . LYS A 1 212 ? -4.113 23.438 -4.371 1 97.81 212 LYS A O 1
ATOM 1680 N N . GLN A 1 213 ? -6.297 23.375 -3.939 1 97.56 213 GLN A N 1
ATOM 1681 C CA . GLN A 1 213 ? -6.469 22.062 -4.539 1 97.56 213 GLN A CA 1
ATOM 1682 C C . GLN A 1 213 ? -6.051 22.062 -6.008 1 97.56 213 GLN A C 1
ATOM 1684 O O . GLN A 1 213 ? -5.332 21.172 -6.457 1 97.56 213 GLN A O 1
ATOM 1689 N N . LEU A 1 214 ? -6.508 23.094 -6.715 1 97.44 214 LEU A N 1
ATOM 1690 C CA . LEU A 1 214 ? -6.184 23.203 -8.133 1 97.44 214 LEU A CA 1
ATOM 1691 C C . LEU A 1 214 ? -4.68 23.359 -8.336 1 97.44 214 LEU A C 1
ATOM 1693 O O . LEU A 1 214 ? -4.094 22.688 -9.188 1 97.44 214 LEU A O 1
ATOM 1697 N N . GLU A 1 215 ? -4.09 24.203 -7.555 1 97.81 215 GLU A N 1
ATOM 1698 C CA . GLU A 1 215 ? -2.664 24.484 -7.684 1 97.81 215 GLU A CA 1
ATOM 1699 C C . GLU A 1 215 ? -1.828 23.234 -7.414 1 97.81 215 GLU A C 1
ATOM 1701 O O . GLU A 1 215 ? -0.945 22.891 -8.203 1 97.81 215 GLU A O 1
ATOM 1706 N N . ILE A 1 216 ? -2.133 22.562 -6.328 1 96.94 216 ILE A N 1
ATOM 1707 C CA . ILE A 1 216 ? -1.367 21.391 -5.918 1 96.94 216 ILE A CA 1
ATOM 1708 C C . ILE A 1 216 ? -1.56 20.266 -6.938 1 96.94 216 ILE A C 1
ATOM 1710 O O . ILE A 1 216 ? -0.601 19.578 -7.305 1 96.94 216 ILE A O 1
ATOM 1714 N N . THR A 1 217 ? -2.783 20.062 -7.387 1 97.75 217 THR A N 1
ATOM 1715 C CA . THR A 1 217 ? -3.074 19 -8.344 1 97.75 217 THR A CA 1
ATOM 1716 C C . THR A 1 217 ? -2.361 19.266 -9.672 1 97.75 217 THR A C 1
ATOM 1718 O O . THR A 1 217 ? -1.765 18.359 -10.25 1 97.75 217 THR A O 1
ATOM 1721 N N . GLN A 1 218 ? -2.439 20.5 -10.078 1 97.62 218 GLN A N 1
ATOM 1722 C CA . GLN A 1 218 ? -1.776 20.859 -11.328 1 97.62 218 GLN A CA 1
ATOM 1723 C C . GLN A 1 218 ? -0.275 20.594 -11.25 1 97.62 218 GLN A C 1
ATOM 1725 O O . GLN A 1 218 ? 0.324 20.109 -12.203 1 97.62 218 GLN A O 1
ATOM 1730 N N . LYS A 1 219 ? 0.271 20.891 -10.188 1 96.75 219 LYS A N 1
ATOM 1731 C CA . LYS A 1 219 ? 1.715 20.781 -10 1 96.75 219 LYS A CA 1
ATOM 1732 C C . LYS A 1 219 ? 2.137 19.312 -9.867 1 96.75 219 LYS A C 1
ATOM 1734 O O . LYS A 1 219 ? 3.104 18.891 -10.5 1 96.75 219 LYS A O 1
ATOM 1739 N N . THR A 1 220 ? 1.448 18.547 -9.086 1 95.94 220 THR A N 1
ATOM 1740 C CA . THR A 1 220 ? 1.899 17.219 -8.68 1 95.94 220 THR A CA 1
ATOM 1741 C C . THR A 1 220 ? 1.324 16.141 -9.609 1 95.94 220 THR A C 1
ATOM 1743 O O . THR A 1 220 ? 1.966 15.117 -9.859 1 95.94 220 THR A O 1
ATOM 1746 N N . ARG A 1 221 ? 0.09 16.344 -10.023 1 97 221 ARG A N 1
ATOM 1747 C CA . ARG A 1 221 ? -0.63 15.383 -10.844 1 97 221 ARG A CA 1
ATOM 1748 C C . ARG A 1 221 ? -1.318 16.062 -12.023 1 97 221 ARG A C 1
ATOM 1750 O O . ARG A 1 221 ? -2.549 16.109 -12.086 1 97 221 ARG A O 1
ATOM 1757 N N . PRO A 1 222 ? -0.566 16.453 -12.945 1 97.19 222 PRO A N 1
ATOM 1758 C CA . PRO A 1 222 ? -1.171 17.125 -14.102 1 97.19 222 PRO A CA 1
ATOM 1759 C C . PRO A 1 222 ? -2.199 16.25 -14.812 1 97.19 222 PRO A C 1
ATOM 1761 O O . PRO A 1 222 ? -3.148 16.766 -15.414 1 97.19 222 PRO A O 1
ATOM 1764 N N . ASP A 1 223 ? -2.004 14.922 -14.727 1 94.88 223 ASP A N 1
ATOM 1765 C CA . ASP A 1 223 ? -2.971 14 -15.312 1 94.88 223 ASP A CA 1
ATOM 1766 C C . ASP A 1 223 ? -4.336 14.133 -14.641 1 94.88 223 ASP A C 1
ATOM 1768 O O . ASP A 1 223 ? -5.359 14.219 -15.32 1 94.88 223 ASP A O 1
ATOM 1772 N N . LEU A 1 224 ? -4.395 14.188 -13.352 1 95.62 224 LEU A N 1
ATOM 1773 C CA . LEU A 1 224 ? -5.637 14.367 -12.609 1 95.62 224 LEU A CA 1
ATOM 1774 C C . LEU A 1 224 ? -6.242 15.734 -12.891 1 95.62 224 LEU A C 1
ATOM 1776 O O . LEU A 1 224 ? -7.461 15.859 -13.055 1 95.62 224 LEU A O 1
ATOM 1780 N N . TYR A 1 225 ? -5.34 16.734 -12.93 1 96.62 225 TYR A N 1
ATOM 1781 C CA . TYR A 1 225 ? -5.77 18.109 -13.18 1 96.62 225 TYR A CA 1
ATOM 1782 C C . TYR A 1 225 ? -6.496 18.219 -14.516 1 96.62 225 TYR A C 1
ATOM 1784 O O . TYR A 1 225 ? -7.578 18.797 -14.594 1 96.62 225 TYR A O 1
ATOM 1792 N N . SER A 1 226 ? -5.902 17.625 -15.531 1 96.31 226 SER A N 1
ATOM 1793 C CA . SER A 1 226 ? -6.492 17.656 -16.859 1 96.31 226 SER A CA 1
ATOM 1794 C C . SER A 1 226 ? -7.867 17 -16.875 1 96.31 226 SER A C 1
ATOM 1796 O O . SER A 1 226 ? -8.789 17.5 -17.531 1 96.31 226 SER A O 1
ATOM 1798 N N . THR A 1 227 ? -7.965 15.922 -16.188 1 94.44 227 THR A N 1
ATOM 1799 C CA . THR A 1 227 ? -9.234 15.211 -16.109 1 94.44 227 THR A CA 1
ATOM 1800 C C . THR A 1 227 ? -10.289 16.062 -15.406 1 94.44 227 THR A C 1
ATOM 1802 O O . THR A 1 227 ? -11.438 16.141 -15.859 1 94.44 227 THR A O 1
ATOM 1805 N N . HIS A 1 228 ? -9.922 16.734 -14.32 1 94.31 228 HIS A N 1
ATOM 1806 C CA . HIS A 1 228 ? -10.836 17.562 -13.555 1 94.31 228 HIS A CA 1
ATOM 1807 C C . HIS A 1 228 ? -11.367 18.719 -14.398 1 94.31 228 HIS A C 1
ATOM 1809 O O . HIS A 1 228 ? -12.57 18.984 -14.406 1 94.31 228 HIS A O 1
ATOM 1815 N N . ILE A 1 229 ? -10.461 19.391 -15.117 1 93.69 229 ILE A N 1
ATOM 1816 C CA . ILE A 1 229 ? -10.828 20.562 -15.922 1 93.69 229 ILE A CA 1
ATOM 1817 C C . ILE A 1 229 ? -11.75 20.125 -17.062 1 93.69 229 ILE A C 1
ATOM 1819 O O . ILE A 1 229 ? -12.703 20.828 -17.391 1 93.69 229 ILE A O 1
ATOM 1823 N N . TYR A 1 230 ? -11.469 18.984 -17.641 1 91.12 230 TYR A N 1
ATOM 1824 C CA . TYR A 1 230 ? -12.289 18.469 -18.734 1 91.12 230 TYR A CA 1
ATOM 1825 C C . TYR A 1 230 ? -13.703 18.156 -18.25 1 91.12 230 TYR A C 1
ATOM 1827 O O . TYR A 1 230 ? -14.672 18.438 -18.953 1 91.12 230 TYR A O 1
ATOM 1835 N N . GLU A 1 231 ? -13.82 17.609 -17.141 1 89.12 231 GLU A N 1
ATOM 1836 C CA . GLU A 1 231 ? -15.117 17.219 -16.594 1 89.12 231 GLU A CA 1
ATOM 1837 C C . GLU A 1 231 ? -15.93 18.422 -16.156 1 89.12 231 GLU A C 1
ATOM 1839 O O . GLU A 1 231 ? -17.156 18.391 -16.172 1 89.12 231 GLU A O 1
ATOM 1844 N N . THR A 1 232 ? -15.25 19.453 -15.68 1 85.62 232 THR A N 1
ATOM 1845 C CA . THR A 1 232 ? -15.953 20.641 -15.219 1 85.62 232 THR A CA 1
ATOM 1846 C C . THR A 1 232 ? -16.359 21.531 -16.391 1 85.62 232 THR A C 1
ATOM 1848 O O . THR A 1 232 ? -17.359 22.25 -16.328 1 85.62 232 THR A O 1
ATOM 1851 N N . ASP A 1 233 ? -15.602 21.578 -17.516 1 80.12 233 ASP A N 1
ATOM 1852 C CA . ASP A 1 233 ? -15.891 22.375 -18.703 1 80.12 233 ASP A CA 1
ATOM 1853 C C . ASP A 1 233 ? -16.906 21.672 -19.594 1 80.12 233 ASP A C 1
ATOM 1855 O O . ASP A 1 233 ? -17.547 22.297 -20.453 1 80.12 233 ASP A O 1
ATOM 1859 N N . SER A 1 234 ? -17.094 20.422 -19.562 1 69.12 234 SER A N 1
ATOM 1860 C CA . SER A 1 234 ? -18.078 19.719 -20.375 1 69.12 234 SER A CA 1
ATOM 1861 C C . SER A 1 234 ? -19.453 19.719 -19.734 1 69.12 234 SER A C 1
ATOM 1863 O O . SER A 1 234 ? -20.469 19.812 -20.422 1 69.12 234 SER A O 1
ATOM 1865 N N . MET B 1 1 ? 30.219 -3.457 5.621 1 58.75 1 MET B N 1
ATOM 1866 C CA . MET B 1 1 ? 29.141 -3.549 4.629 1 58.75 1 MET B CA 1
ATOM 1867 C C . MET B 1 1 ? 28.047 -2.525 4.914 1 58.75 1 MET B C 1
ATOM 1869 O O . MET B 1 1 ? 27.703 -2.291 6.07 1 58.75 1 MET B O 1
ATOM 1873 N N . PHE B 1 2 ? 27.672 -1.698 4.008 1 72 2 PHE B N 1
ATOM 1874 C CA . PHE B 1 2 ? 26.719 -0.598 4.152 1 72 2 PHE B CA 1
ATOM 1875 C C . PHE B 1 2 ? 25.344 -1.12 4.516 1 72 2 PHE B C 1
ATOM 1877 O O . PHE B 1 2 ? 24.844 -2.078 3.908 1 72 2 PHE B O 1
ATOM 1884 N N . VAL B 1 3 ? 24.906 -0.673 5.773 1 89.69 3 VAL B N 1
ATOM 1885 C CA . VAL B 1 3 ? 23.562 -1.053 6.23 1 89.69 3 VAL B CA 1
ATOM 1886 C C . VAL B 1 3 ? 22.609 0.12 6.055 1 89.69 3 VAL B C 1
ATOM 1888 O O . VAL B 1 3 ? 22.875 1.229 6.52 1 89.69 3 VAL B O 1
ATOM 1891 N N . MET B 1 4 ? 21.625 -0.068 5.25 1 95.5 4 MET B N 1
ATOM 1892 C CA . MET B 1 4 ? 20.609 0.962 5.125 1 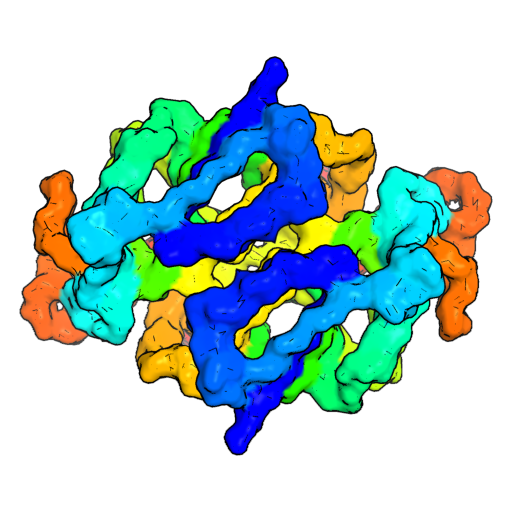95.5 4 MET B CA 1
ATOM 1893 C C . MET B 1 4 ? 19.797 1.075 6.41 1 95.5 4 MET B C 1
ATOM 1895 O O . MET B 1 4 ? 19.406 0.062 7 1 95.5 4 MET B O 1
ATOM 1899 N N . ARG B 1 5 ? 19.578 2.299 6.824 1 98.06 5 ARG B N 1
ATOM 1900 C CA . ARG B 1 5 ? 18.734 2.533 7.996 1 98.06 5 ARG B CA 1
ATOM 1901 C C . ARG B 1 5 ? 17.406 3.148 7.594 1 98.06 5 ARG B C 1
ATOM 1903 O O . ARG B 1 5 ? 17.344 4.039 6.746 1 98.06 5 ARG B O 1
ATOM 1910 N N . CYS B 1 6 ? 16.328 2.637 8.156 1 98.69 6 CYS B N 1
ATOM 1911 C CA . CYS B 1 6 ? 15.008 3.23 8.023 1 98.69 6 CYS B CA 1
ATOM 1912 C C . CYS B 1 6 ? 14.375 3.465 9.391 1 98.69 6 CYS B C 1
ATOM 1914 O O . CYS B 1 6 ? 14.359 2.566 10.234 1 98.69 6 CYS B O 1
ATOM 1916 N N . ASP B 1 7 ? 13.93 4.66 9.609 1 98.94 7 ASP B N 1
ATOM 1917 C CA . ASP B 1 7 ? 13.156 5.008 10.797 1 98.94 7 ASP B CA 1
ATOM 1918 C C . ASP B 1 7 ? 11.695 5.27 10.438 1 98.94 7 ASP B C 1
ATOM 1920 O O . ASP B 1 7 ? 11.398 5.918 9.438 1 98.94 7 ASP B O 1
ATOM 1924 N N . PHE B 1 8 ? 10.812 4.699 11.234 1 98.94 8 PHE B N 1
ATOM 1925 C CA . PHE B 1 8 ? 9.383 4.887 11.07 1 98.94 8 PHE B CA 1
ATOM 1926 C C . PHE B 1 8 ? 8.789 5.641 12.258 1 98.94 8 PHE B C 1
ATOM 1928 O O . PHE B 1 8 ? 8.898 5.184 13.398 1 98.94 8 PHE B O 1
ATOM 1935 N N . VAL B 1 9 ? 8.188 6.777 12 1 98.94 9 VAL B N 1
ATOM 1936 C CA . VAL B 1 9 ? 7.547 7.578 13.039 1 98.94 9 VAL B CA 1
ATOM 1937 C C . VAL B 1 9 ? 6.031 7.543 12.859 1 98.94 9 VAL B C 1
ATOM 1939 O O . VAL B 1 9 ? 5.523 7.832 11.773 1 98.94 9 VAL B O 1
ATOM 1942 N N . SER B 1 10 ? 5.301 7.129 13.82 1 98.81 10 SER B N 1
ATOM 1943 C CA . SER B 1 10 ? 3.844 7.023 13.789 1 98.81 10 SER B CA 1
ATOM 1944 C C . SER B 1 10 ? 3.248 7.18 15.188 1 98.81 10 SER B C 1
ATOM 1946 O O . SER B 1 10 ? 3.961 7.074 16.188 1 98.81 10 SER B O 1
ATOM 1948 N N . ILE B 1 11 ? 1.971 7.5 15.25 1 98.56 11 ILE B N 1
ATOM 1949 C CA . ILE B 1 11 ? 1.299 7.453 16.547 1 98.56 11 ILE B CA 1
ATOM 1950 C C . ILE B 1 11 ? 0.781 6.039 16.812 1 98.56 11 ILE B C 1
ATOM 1952 O O . ILE B 1 11 ? 0.238 5.758 17.875 1 98.56 11 ILE B O 1
ATOM 1956 N N . PHE B 1 12 ? 0.914 5.125 15.93 1 98.25 12 PHE B N 1
ATOM 1957 C CA . PHE B 1 12 ? 0.607 3.707 16.078 1 98.25 12 PHE B CA 1
ATOM 1958 C C . PHE B 1 12 ? 1.825 2.852 15.758 1 98.25 12 PHE B C 1
ATOM 1960 O O . PHE B 1 12 ? 1.813 2.092 14.781 1 98.25 12 PHE B O 1
ATOM 1967 N N . PRO B 1 13 ? 2.805 2.885 16.578 1 98.19 13 PRO B N 1
ATOM 1968 C CA . PRO B 1 13 ? 4.039 2.16 16.281 1 98.19 13 PRO B CA 1
ATOM 1969 C C . PRO B 1 13 ? 3.818 0.658 16.109 1 98.19 13 PRO B C 1
ATOM 1971 O O . PRO B 1 13 ? 4.621 -0.02 15.461 1 98.19 13 PRO B O 1
ATOM 1974 N N . GLU B 1 14 ? 2.73 0.095 16.641 1 97.56 14 GLU B N 1
ATOM 1975 C CA . GLU B 1 14 ? 2.434 -1.334 16.594 1 97.56 14 GLU B CA 1
ATOM 1976 C C . GLU B 1 14 ? 2.215 -1.81 15.156 1 97.56 14 GLU B C 1
ATOM 1978 O O . GLU B 1 14 ? 2.311 -3.006 14.875 1 97.56 14 GLU B O 1
ATOM 1983 N N . TYR B 1 15 ? 1.887 -0.875 14.266 1 98.19 15 TYR B N 1
ATOM 1984 C CA . TYR B 1 15 ? 1.751 -1.23 12.859 1 98.19 15 TYR B CA 1
ATOM 1985 C C . TYR B 1 15 ? 3.023 -1.888 12.336 1 98.19 15 TYR B C 1
ATOM 1987 O O . TYR B 1 15 ? 2.98 -2.674 11.391 1 98.19 15 TYR B O 1
ATOM 1995 N N . PHE B 1 16 ? 4.168 -1.567 12.938 1 98.44 16 PHE B N 1
ATOM 1996 C CA . PHE B 1 16 ? 5.461 -1.941 12.375 1 98.44 16 PHE B CA 1
ATOM 1997 C C . PHE B 1 16 ? 5.988 -3.211 13.031 1 98.44 16 PHE B C 1
ATOM 1999 O O . PHE B 1 16 ? 7.148 -3.582 12.836 1 98.44 16 PHE B O 1
ATOM 2006 N N . ASP B 1 17 ? 5.109 -3.879 13.805 1 96.69 17 ASP B N 1
ATOM 2007 C CA . ASP B 1 17 ? 5.473 -5.184 14.344 1 96.69 17 ASP B CA 1
ATOM 2008 C C . ASP B 1 17 ? 5.707 -6.199 13.234 1 96.69 17 ASP B C 1
ATOM 2010 O O . ASP B 1 17 ? 6.285 -7.262 13.461 1 96.69 17 ASP B O 1
ATOM 2014 N N . VAL B 1 18 ? 5.348 -5.871 12 1 96.81 18 VAL B N 1
ATOM 2015 C CA . VAL B 1 18 ? 5.441 -6.781 10.859 1 96.81 18 VAL B CA 1
ATOM 2016 C C . VAL B 1 18 ? 6.855 -6.746 10.289 1 96.81 18 VAL B C 1
ATOM 2018 O O . VAL B 1 18 ? 7.199 -7.559 9.422 1 96.81 18 VAL B O 1
ATOM 2021 N N . LEU B 1 19 ? 7.73 -5.883 10.781 1 97.12 19 LEU B N 1
ATOM 2022 C CA . LEU B 1 19 ? 9.039 -5.637 10.195 1 97.12 19 LEU B CA 1
ATOM 2023 C C . LEU B 1 19 ? 9.977 -6.812 10.445 1 97.12 19 LEU B C 1
ATOM 2025 O O . LEU B 1 19 ? 11.07 -6.875 9.867 1 97.12 19 LEU B O 1
ATOM 2029 N N . ASP B 1 20 ? 9.555 -7.781 11.219 1 96.25 20 ASP B N 1
ATOM 2030 C CA . ASP B 1 20 ? 10.375 -8.945 11.508 1 96.25 20 ASP B CA 1
ATOM 2031 C C . ASP B 1 20 ? 9.922 -10.156 10.695 1 96.25 20 ASP B C 1
ATOM 2033 O O . ASP B 1 20 ? 10.508 -11.234 10.789 1 96.25 20 ASP B O 1
ATOM 2037 N N . ILE B 1 21 ? 8.961 -9.922 9.914 1 96.5 21 ILE B N 1
ATOM 2038 C CA . ILE B 1 21 ? 8.336 -11.039 9.211 1 96.5 21 ILE B CA 1
ATOM 2039 C C . ILE B 1 21 ? 8.969 -11.195 7.824 1 96.5 21 ILE B C 1
ATOM 2041 O O . ILE B 1 21 ? 9.312 -10.203 7.18 1 96.5 21 ILE B O 1
ATOM 2045 N N . SER B 1 22 ? 9.211 -12.398 7.379 1 94.75 22 SER B N 1
ATOM 2046 C CA . SER B 1 22 ? 9.531 -12.758 6.004 1 94.75 22 SER B CA 1
ATOM 2047 C C . SER B 1 22 ? 10.797 -12.047 5.527 1 94.75 22 SER B C 1
ATOM 2049 O O . SER B 1 22 ? 11.805 -12.016 6.242 1 94.75 22 SER B O 1
ATOM 2051 N N . LEU B 1 23 ? 10.875 -11.594 4.293 1 94.19 23 LEU B N 1
ATOM 2052 C CA . LEU B 1 23 ? 12.055 -11.062 3.621 1 94.19 23 LEU B CA 1
ATOM 2053 C C . LEU B 1 23 ? 12.633 -9.875 4.395 1 94.19 23 LEU B C 1
ATOM 2055 O O . LEU B 1 23 ? 13.852 -9.758 4.531 1 94.19 23 LEU B O 1
ATOM 2059 N N . ILE B 1 24 ? 11.766 -9.023 4.918 1 96.5 24 ILE B N 1
ATOM 2060 C CA . ILE B 1 24 ? 12.211 -7.859 5.672 1 96.5 24 ILE B CA 1
ATOM 2061 C C . ILE B 1 24 ? 12.906 -8.312 6.961 1 96.5 24 ILE B C 1
ATOM 2063 O O . ILE B 1 24 ? 13.984 -7.832 7.293 1 96.5 24 ILE B O 1
ATOM 2067 N N . GLY B 1 25 ? 12.258 -9.242 7.641 1 96.62 25 GLY B N 1
ATOM 2068 C CA . GLY B 1 25 ? 12.859 -9.789 8.844 1 96.62 25 GLY B CA 1
ATOM 2069 C C . GLY B 1 25 ? 14.203 -10.445 8.586 1 96.62 25 GLY B C 1
ATOM 2070 O O . GLY B 1 25 ? 15.148 -10.258 9.359 1 96.62 25 GLY B O 1
ATOM 2071 N N . LYS B 1 26 ? 14.281 -11.211 7.543 1 95.31 26 LYS B N 1
ATOM 2072 C CA . LYS B 1 26 ? 15.531 -11.867 7.16 1 95.31 26 LYS B CA 1
ATOM 2073 C C . LYS B 1 26 ? 16.625 -10.836 6.887 1 95.31 26 LYS B C 1
ATOM 2075 O O . LYS B 1 26 ? 17.75 -10.992 7.348 1 95.31 26 LYS B O 1
ATOM 2080 N N . ALA B 1 27 ? 16.25 -9.797 6.117 1 95.56 27 ALA B N 1
ATOM 2081 C CA . ALA B 1 27 ? 17.219 -8.742 5.797 1 95.56 27 ALA B CA 1
ATOM 2082 C C . ALA B 1 27 ? 17.719 -8.062 7.066 1 95.56 27 ALA B C 1
ATOM 2084 O O . ALA B 1 27 ? 18.906 -7.75 7.18 1 95.56 27 ALA B O 1
ATOM 2085 N N . ARG B 1 28 ? 16.812 -7.832 7.984 1 96.25 28 ARG B N 1
ATOM 2086 C CA . ARG B 1 28 ? 17.172 -7.234 9.266 1 96.25 28 ARG B CA 1
ATOM 2087 C C . ARG B 1 28 ? 18.125 -8.133 10.039 1 96.25 28 ARG B C 1
ATOM 2089 O O . ARG B 1 28 ? 19.156 -7.676 10.523 1 96.25 28 ARG B O 1
ATOM 2096 N N . ARG B 1 29 ? 17.828 -9.406 10.125 1 95.69 29 ARG B N 1
ATOM 2097 C CA . ARG B 1 29 ? 18.641 -10.367 10.867 1 95.69 29 ARG B CA 1
ATOM 2098 C C . ARG B 1 29 ? 20.016 -10.531 10.234 1 95.69 29 ARG B C 1
ATOM 2100 O O . ARG B 1 29 ? 21 -10.758 10.93 1 95.69 29 ARG B O 1
ATOM 2107 N N . ASN B 1 30 ? 20.094 -10.391 8.93 1 94.44 30 ASN B N 1
ATOM 2108 C CA . ASN B 1 30 ? 21.359 -10.539 8.195 1 94.44 30 ASN B CA 1
ATOM 2109 C C . ASN B 1 30 ? 22.172 -9.25 8.234 1 94.44 30 ASN B C 1
ATOM 2111 O O . ASN B 1 30 ? 23.234 -9.172 7.605 1 94.44 30 ASN B O 1
ATOM 2115 N N . GLY B 1 31 ? 21.641 -8.242 8.836 1 94.75 31 GLY B N 1
ATOM 2116 C CA . GLY B 1 31 ? 22.391 -7.012 9.031 1 94.75 31 GLY B CA 1
ATOM 2117 C C . GLY B 1 31 ? 22.359 -6.102 7.816 1 94.75 31 GLY B C 1
ATOM 2118 O O . GLY B 1 31 ? 23.219 -5.227 7.676 1 94.75 31 GLY B O 1
ATOM 2119 N N . LEU B 1 32 ? 21.422 -6.324 6.902 1 95.25 32 LEU B N 1
ATOM 2120 C CA . LEU B 1 32 ? 21.344 -5.52 5.688 1 95.25 32 LEU B CA 1
ATOM 2121 C C . LEU B 1 32 ? 20.5 -4.277 5.91 1 95.25 32 LEU B C 1
ATOM 2123 O O . LEU B 1 32 ? 20.594 -3.305 5.156 1 95.25 32 LEU B O 1
ATOM 2127 N N . LEU B 1 33 ? 19.594 -4.355 6.953 1 96.94 33 LEU B N 1
ATOM 2128 C CA . LEU B 1 33 ? 18.672 -3.268 7.277 1 96.94 33 LEU B CA 1
ATOM 2129 C C . LEU B 1 33 ? 18.703 -2.969 8.773 1 96.94 33 LEU B C 1
ATOM 2131 O O . LEU B 1 33 ? 18.688 -3.889 9.594 1 96.94 33 LEU B O 1
ATOM 2135 N N . ASP B 1 34 ? 18.812 -1.726 9.094 1 98 34 ASP B N 1
ATOM 2136 C CA . ASP B 1 34 ? 18.562 -1.218 10.438 1 98 34 ASP B CA 1
ATOM 2137 C C . ASP B 1 34 ? 17.219 -0.496 10.508 1 98 34 ASP B C 1
ATOM 2139 O O . ASP B 1 34 ? 17.078 0.629 10.023 1 98 34 ASP B O 1
ATOM 2143 N N . LEU B 1 35 ? 16.219 -1.151 11.047 1 98.56 35 LEU B N 1
ATOM 2144 C CA . LEU B 1 35 ? 14.852 -0.633 11.078 1 98.56 35 LEU B CA 1
ATOM 2145 C C . LEU B 1 35 ? 14.477 -0.203 12.492 1 98.56 35 LEU B C 1
ATOM 2147 O O . LEU B 1 35 ? 14.57 -0.993 13.438 1 98.56 35 LEU B O 1
ATOM 2151 N N . ARG B 1 36 ? 14.047 1.012 12.625 1 98.62 36 ARG B N 1
ATOM 2152 C CA . ARG B 1 36 ? 13.703 1.569 13.93 1 98.62 36 ARG B CA 1
ATOM 2153 C C . ARG B 1 36 ? 12.32 2.207 13.906 1 98.62 36 ARG B C 1
ATOM 2155 O O . ARG B 1 36 ? 11.898 2.758 12.883 1 98.62 36 ARG B O 1
ATOM 2162 N N . VAL B 1 37 ? 11.664 2.08 14.992 1 98.88 37 VAL B N 1
ATOM 2163 C CA . VAL B 1 37 ? 10.297 2.566 15.102 1 98.88 37 VAL B CA 1
ATOM 2164 C C . VAL B 1 37 ? 10.188 3.566 16.25 1 98.88 37 VAL B C 1
ATOM 2166 O O . VAL B 1 37 ? 10.75 3.344 17.328 1 98.88 37 VAL B O 1
ATOM 2169 N N . HIS B 1 38 ? 9.523 4.664 16.031 1 98.88 38 HIS B N 1
ATOM 2170 C CA . HIS B 1 38 ? 9.367 5.738 17.016 1 98.88 38 HIS B CA 1
ATOM 2171 C C . HIS B 1 38 ? 7.895 6.102 17.188 1 98.88 38 HIS B C 1
ATOM 2173 O O . HIS B 1 38 ? 7.145 6.176 16.219 1 98.88 38 HIS B O 1
ATOM 2179 N N . ASN B 1 39 ? 7.52 6.254 18.422 1 98.81 39 ASN B N 1
ATOM 2180 C CA . ASN B 1 39 ? 6.207 6.812 18.734 1 98.81 39 ASN B CA 1
ATOM 2181 C C . ASN B 1 39 ? 6.234 8.336 18.75 1 98.81 39 ASN B C 1
ATOM 2183 O O . ASN B 1 39 ? 6.898 8.938 19.594 1 98.81 39 ASN B O 1
ATOM 2187 N N . LEU B 1 40 ? 5.504 8.945 17.875 1 98.88 40 LEU B N 1
ATOM 2188 C CA . LEU B 1 40 ? 5.516 10.398 17.75 1 98.88 40 LEU B CA 1
ATOM 2189 C C . LEU B 1 40 ? 5.152 11.055 19.078 1 98.88 40 LEU B C 1
ATOM 2191 O O . LEU B 1 40 ? 5.641 12.148 19.391 1 98.88 40 LEU B O 1
ATOM 2195 N N . ARG B 1 41 ? 4.32 10.43 19.844 1 98.62 41 ARG B N 1
ATOM 2196 C CA . ARG B 1 41 ? 3.828 10.984 21.094 1 98.62 41 ARG B CA 1
ATOM 2197 C C . ARG B 1 41 ? 4.977 11.25 22.062 1 98.62 41 ARG B C 1
ATOM 2199 O O . ARG B 1 41 ? 4.863 12.094 22.953 1 98.62 41 ARG B O 1
ATOM 2206 N N . GLU B 1 42 ? 6.062 10.531 21.891 1 98.44 42 GLU B N 1
ATOM 2207 C CA . GLU B 1 42 ? 7.227 10.719 22.75 1 98.44 42 GLU B CA 1
ATOM 2208 C C . GLU B 1 42 ? 7.926 12.039 22.453 1 98.44 42 GLU B C 1
ATOM 2210 O O . GLU B 1 42 ? 8.766 12.5 23.219 1 98.44 42 GLU B O 1
ATOM 2215 N N . TYR B 1 43 ? 7.57 12.664 21.359 1 98.5 43 TYR B N 1
ATOM 2216 C CA . TYR B 1 43 ? 8.188 13.922 20.953 1 98.5 43 TYR B CA 1
ATOM 2217 C C . TYR B 1 43 ? 7.223 15.086 21.141 1 98.5 43 TYR B C 1
ATOM 2219 O O . TYR B 1 43 ? 7.414 16.156 20.562 1 98.5 43 TYR B O 1
ATOM 2227 N N . SER B 1 44 ? 6.176 14.828 21.828 1 97.25 44 SER B N 1
ATOM 2228 C CA . SER B 1 44 ? 5.152 15.844 22.047 1 97.25 44 SER B CA 1
ATOM 2229 C C . SER B 1 44 ? 5.039 16.203 23.531 1 97.25 44 SER B C 1
ATOM 2231 O O . SER B 1 44 ? 5.574 15.492 24.375 1 97.25 44 SER B O 1
ATOM 2233 N N . GLU B 1 45 ? 4.449 17.406 23.75 1 92.19 45 GLU B N 1
ATOM 2234 C CA . GLU B 1 45 ? 4.117 17.781 25.125 1 92.19 45 GLU B CA 1
ATOM 2235 C C . GLU B 1 45 ? 2.9 17.016 25.625 1 92.19 45 GLU B C 1
ATOM 2237 O O . GLU B 1 45 ? 1.8 17.156 25.094 1 92.19 45 GLU B O 1
ATOM 2242 N N . ALA B 1 46 ? 3.035 16.219 26.641 1 92.88 46 ALA B N 1
ATOM 2243 C CA . ALA B 1 46 ? 1.973 15.477 27.312 1 92.88 46 ALA B CA 1
ATOM 2244 C C . ALA B 1 46 ? 1.284 14.516 26.344 1 92.88 46 ALA B C 1
ATOM 2246 O O . ALA B 1 46 ? 0.078 14.281 26.453 1 92.88 46 ALA B O 1
ATOM 2247 N N . GLY B 1 47 ? 1.892 14.211 25.25 1 94.44 47 GLY B N 1
ATOM 2248 C CA . GLY B 1 47 ? 1.389 13.195 24.328 1 94.44 47 GLY B CA 1
ATOM 2249 C C . GLY B 1 47 ? 0.437 13.758 23.281 1 94.44 47 GLY B C 1
ATOM 2250 O O . GLY B 1 47 ? -0.083 13.023 22.453 1 94.44 47 GLY B O 1
ATOM 2251 N N . ARG B 1 48 ? 0.223 15.055 23.281 1 96.12 48 ARG B N 1
ATOM 2252 C CA . ARG B 1 48 ? -0.694 15.68 22.328 1 96.12 48 ARG B CA 1
ATOM 2253 C C . ARG B 1 48 ? -0.024 15.891 20.969 1 96.12 48 ARG B C 1
ATOM 2255 O O . ARG B 1 48 ? 1.011 16.547 20.875 1 96.12 48 ARG B O 1
ATOM 2262 N N . VAL B 1 49 ? -0.705 15.328 19.922 1 98.38 49 VAL B N 1
ATOM 2263 C CA . VAL B 1 49 ? -0.025 15.359 18.641 1 98.38 49 VAL B CA 1
ATOM 2264 C C . VAL B 1 49 ? -0.932 16 17.594 1 98.38 49 VAL B C 1
ATOM 2266 O O . VAL B 1 49 ? -0.598 16.031 16.406 1 98.38 49 VAL B O 1
ATOM 2269 N N . ASP B 1 50 ? -2.088 16.469 18 1 98.12 50 ASP B N 1
ATOM 2270 C CA . ASP B 1 50 ? -3.02 17 17 1 98.12 50 ASP B CA 1
ATOM 2271 C C . ASP B 1 50 ? -3.9 18.094 17.609 1 98.12 50 ASP B C 1
ATOM 2273 O O . ASP B 1 50 ? -3.924 18.281 18.828 1 98.12 50 ASP B O 1
ATOM 2277 N N . SER B 1 51 ? -4.512 18.875 16.828 1 97.88 51 SER B N 1
ATOM 2278 C CA . SER B 1 51 ? -5.469 19.906 17.188 1 97.88 51 SER B CA 1
ATOM 2279 C C . SER B 1 51 ? -6.438 20.188 16.031 1 97.88 51 SER B C 1
ATOM 2281 O O . SER B 1 51 ? -6.285 19.641 14.938 1 97.88 51 SER B O 1
ATOM 2283 N N . SER B 1 52 ? -7.449 20.984 16.297 1 97.31 52 SER B N 1
ATOM 2284 C CA . SER B 1 52 ? -8.461 21.312 15.297 1 97.31 52 SER B CA 1
ATOM 2285 C C . SER B 1 52 ? -7.867 22.141 14.164 1 97.31 52 SER B C 1
ATOM 2287 O O . SER B 1 52 ? -6.938 22.922 14.375 1 97.31 52 SER B O 1
ATOM 2289 N N . PRO B 1 53 ? -8.406 21.984 13.039 1 97.06 53 PRO B N 1
ATOM 2290 C CA . PRO B 1 53 ? -7.887 22.719 11.875 1 97.06 53 PRO B CA 1
ATOM 2291 C C . PRO B 1 53 ? -8.234 24.203 11.914 1 97.06 53 PRO B C 1
ATOM 2293 O O . PRO B 1 53 ? -9.352 24.578 12.297 1 97.06 53 PRO B O 1
ATOM 2296 N N . TYR B 1 54 ? -7.266 25.078 11.516 1 97.81 54 TYR B N 1
ATOM 2297 C CA . TYR B 1 54 ? -7.609 26.453 11.172 1 97.81 54 TYR B CA 1
ATOM 2298 C C . TYR B 1 54 ? -8.523 26.5 9.953 1 97.81 54 TYR B C 1
ATOM 2300 O O . TYR B 1 54 ? -8.336 25.734 9 1 97.81 54 TYR B O 1
ATOM 2308 N N . GLY B 1 55 ? -9.461 27.469 9.977 1 95.94 55 GLY B N 1
ATOM 2309 C CA . GLY B 1 55 ? -10.438 27.562 8.898 1 95.94 55 GLY B CA 1
ATOM 2310 C C . GLY B 1 55 ? -11.664 26.703 9.133 1 95.94 55 GLY B C 1
ATOM 2311 O O . GLY B 1 55 ? -12.641 26.781 8.383 1 95.94 55 GLY B O 1
ATOM 2312 N N . GLY B 1 56 ? -11.562 25.859 10.18 1 92.25 56 GLY B N 1
ATOM 2313 C CA . GLY B 1 56 ? -12.68 24.984 10.5 1 92.25 56 GLY B CA 1
ATOM 2314 C C . GLY B 1 56 ? -12.656 23.672 9.719 1 92.25 56 GLY B C 1
ATOM 2315 O O . GLY B 1 56 ? -11.727 23.422 8.961 1 92.25 56 GLY B O 1
ATOM 2316 N N . GLY B 1 57 ? -13.734 22.781 9.992 1 87.25 57 GLY B N 1
ATOM 2317 C CA . GLY B 1 57 ? -13.828 21.484 9.352 1 87.25 57 GLY B CA 1
ATOM 2318 C C . GLY B 1 57 ? -13.758 20.328 10.336 1 87.25 57 GLY B C 1
ATOM 2319 O O . GLY B 1 57 ? -13.391 20.516 11.5 1 87.25 57 GLY B O 1
ATOM 2320 N N . PRO B 1 58 ? -14.133 19.25 9.844 1 87.44 58 PRO B N 1
ATOM 2321 C CA . PRO B 1 58 ? -14.109 18.078 10.727 1 87.44 58 PRO B CA 1
ATOM 2322 C C . PRO B 1 58 ? -12.703 17.516 10.93 1 87.44 58 PRO B C 1
ATOM 2324 O O . PRO B 1 58 ? -11.781 17.875 10.188 1 87.44 58 PRO B O 1
ATOM 2327 N N . GLY B 1 59 ? -12.57 16.812 12.086 1 91.38 59 GLY B N 1
ATOM 2328 C CA . GLY B 1 59 ? -11.359 16.031 12.289 1 91.38 59 GLY B CA 1
ATOM 2329 C C . GLY B 1 59 ? -10.266 16.812 13 1 91.38 59 GLY B C 1
ATOM 2330 O O . GLY B 1 59 ? -10.523 17.828 13.633 1 91.38 59 GLY B O 1
ATOM 2331 N N . MET B 1 60 ? -9.07 16.188 12.945 1 95.88 60 MET B N 1
ATOM 2332 C CA . MET B 1 60 ? -7.891 16.734 13.609 1 95.88 60 MET B CA 1
ATOM 2333 C C . MET B 1 60 ? -6.711 16.797 12.648 1 95.88 60 MET B C 1
ATOM 2335 O O . MET B 1 60 ? -6.637 16.031 11.695 1 95.88 60 MET B O 1
ATOM 2339 N N . VAL B 1 61 ? -5.922 17.797 12.82 1 98.06 61 VAL B N 1
ATOM 2340 C CA . VAL B 1 61 ? -4.68 17.938 12.062 1 98.06 61 VAL B CA 1
ATOM 2341 C C . VAL B 1 61 ? -3.486 17.688 12.984 1 98.06 61 VAL B C 1
ATOM 2343 O O . VAL B 1 61 ? -3.465 18.156 14.125 1 98.06 61 VAL B O 1
ATOM 2346 N N . MET B 1 62 ? -2.533 16.953 12.477 1 98.69 62 MET B N 1
ATOM 2347 C CA . MET B 1 62 ? -1.364 16.672 13.305 1 98.69 62 MET B CA 1
ATOM 2348 C C . MET B 1 62 ? -0.458 17.891 13.406 1 98.69 62 MET B C 1
ATOM 2350 O O . MET B 1 62 ? -0.06 18.469 12.391 1 98.69 62 MET B O 1
ATOM 2354 N N . SER B 1 63 ? -0.092 18.219 14.633 1 98.75 63 SER B N 1
ATOM 2355 C CA . SER B 1 63 ? 0.652 19.438 14.93 1 98.75 63 SER B CA 1
ATOM 2356 C C . SER B 1 63 ? 2.08 19.344 14.398 1 98.75 63 SER B C 1
ATOM 2358 O O . SER B 1 63 ? 2.672 18.266 14.352 1 98.75 63 SER B O 1
ATOM 2360 N N . ALA B 1 64 ? 2.67 20.484 14.109 1 98.62 64 ALA B N 1
ATOM 2361 C CA . ALA B 1 64 ? 3.98 20.562 13.477 1 98.62 64 ALA B CA 1
ATOM 2362 C C . ALA B 1 64 ? 5.094 20.219 14.461 1 98.62 64 ALA B C 1
ATOM 2364 O O . ALA B 1 64 ? 6.027 19.5 14.125 1 98.62 64 ALA B O 1
ATOM 2365 N N . GLU B 1 65 ? 4.965 20.625 15.664 1 98.69 65 GLU B N 1
ATOM 2366 C CA . GLU B 1 65 ? 6.082 20.641 16.594 1 98.69 65 GLU B CA 1
ATOM 2367 C C . GLU B 1 65 ? 6.535 19.219 16.922 1 98.69 65 GLU B C 1
ATOM 2369 O O . GLU B 1 65 ? 7.73 18.922 16.906 1 98.69 65 GLU B O 1
ATOM 2374 N N . PRO B 1 66 ? 5.598 18.297 17.25 1 98.81 66 PRO B N 1
ATOM 2375 C CA . PRO B 1 66 ? 6.055 16.938 17.516 1 98.81 66 PRO B CA 1
ATOM 2376 C C . PRO B 1 66 ? 6.844 16.344 16.359 1 98.81 66 PRO B C 1
ATOM 2378 O O . PRO B 1 66 ? 7.828 15.633 16.578 1 98.81 66 PRO B O 1
ATOM 2381 N N . TRP B 1 67 ? 6.461 16.609 15.141 1 98.88 67 TRP B N 1
ATOM 2382 C CA . TRP B 1 67 ? 7.164 16.109 13.961 1 98.88 67 TRP B CA 1
ATOM 2383 C C . TRP B 1 67 ? 8.555 16.734 13.859 1 98.88 67 TRP B C 1
ATOM 2385 O O . TRP B 1 67 ? 9.531 16.031 13.586 1 98.88 67 TRP B O 1
ATOM 2395 N N . ALA B 1 68 ? 8.609 18.047 14.047 1 98.75 68 ALA B N 1
ATOM 2396 C CA . ALA B 1 68 ? 9.898 18.719 13.977 1 98.75 68 ALA B CA 1
ATOM 2397 C C . ALA B 1 68 ? 10.883 18.141 14.992 1 98.75 68 ALA B C 1
ATOM 2399 O O . ALA B 1 68 ? 12.039 17.875 14.664 1 98.75 68 ALA B O 1
ATOM 2400 N N . ARG B 1 69 ? 10.438 17.906 16.188 1 98.81 69 ARG B N 1
ATOM 2401 C CA . ARG B 1 69 ? 11.273 17.359 17.25 1 98.81 69 ARG B CA 1
ATOM 2402 C C . ARG B 1 69 ? 11.742 15.945 16.891 1 98.81 69 ARG B C 1
ATOM 2404 O O . ARG B 1 69 ? 12.906 15.602 17.094 1 98.81 69 ARG B O 1
ATOM 2411 N N . ALA B 1 70 ? 10.828 15.141 16.391 1 98.88 70 ALA B N 1
ATOM 2412 C CA . ALA B 1 70 ? 11.188 13.789 15.984 1 98.88 70 ALA B CA 1
ATOM 2413 C C . ALA B 1 70 ? 12.242 13.812 14.875 1 98.88 70 ALA B C 1
ATOM 2415 O O . ALA B 1 70 ? 13.25 13.109 14.953 1 98.88 70 ALA B O 1
ATOM 2416 N N . ILE B 1 71 ? 12.031 14.648 13.82 1 98.88 71 ILE B N 1
ATOM 2417 C CA . ILE B 1 71 ? 12.938 14.727 12.68 1 98.88 71 ILE B CA 1
ATOM 2418 C C . ILE B 1 71 ? 14.305 15.227 13.133 1 98.88 71 ILE B C 1
ATOM 2420 O O . ILE B 1 71 ? 15.336 14.672 12.734 1 98.88 71 ILE B O 1
ATOM 2424 N N . GLU B 1 72 ? 14.281 16.219 14.031 1 98.69 72 GLU B N 1
ATOM 2425 C CA . GLU B 1 72 ? 15.539 16.75 14.555 1 98.69 72 GLU B CA 1
ATOM 2426 C C . GLU B 1 72 ? 16.312 15.672 15.312 1 98.69 72 GLU B C 1
ATOM 2428 O O . GLU B 1 72 ? 17.547 15.633 15.258 1 98.69 72 GLU B O 1
ATOM 2433 N N . HIS B 1 73 ? 15.602 14.859 15.992 1 98.75 73 HIS B N 1
ATOM 2434 C CA . HIS B 1 73 ? 16.219 13.836 16.828 1 98.75 73 HIS B CA 1
ATOM 2435 C C . HIS B 1 73 ? 16.75 12.688 15.969 1 98.75 73 HIS B C 1
ATOM 2437 O O . HIS B 1 73 ? 17.797 12.109 16.281 1 98.75 73 HIS B O 1
ATOM 2443 N N . ILE B 1 74 ? 16.094 12.32 14.891 1 98.81 74 ILE B N 1
ATOM 2444 C CA . ILE B 1 74 ? 16.328 11.07 14.18 1 98.81 74 ILE B CA 1
ATOM 2445 C C . ILE B 1 74 ? 17.203 11.328 12.953 1 98.81 74 ILE B C 1
ATOM 2447 O O . ILE B 1 74 ? 18.125 10.547 12.664 1 98.81 74 ILE B O 1
ATOM 2451 N N . ALA B 1 75 ? 16.922 12.398 12.219 1 98.62 75 ALA B N 1
ATOM 2452 C CA . ALA B 1 75 ? 17.5 12.602 10.891 1 98.62 75 ALA B CA 1
ATOM 2453 C C . ALA B 1 75 ? 18.906 13.195 11 1 98.62 75 ALA B C 1
ATOM 2455 O O . ALA B 1 75 ? 19.25 13.828 12 1 98.62 75 ALA B O 1
ATOM 2456 N N . THR B 1 76 ? 19.688 12.898 10.008 1 97.25 76 THR B N 1
ATOM 2457 C CA . THR B 1 76 ? 21.016 13.484 9.797 1 97.25 76 THR B CA 1
ATOM 2458 C C . THR B 1 76 ? 21.094 14.148 8.422 1 97.25 76 THR B C 1
ATOM 2460 O O . THR B 1 76 ? 20.141 14.102 7.648 1 97.25 76 THR B O 1
ATOM 2463 N N . GLY B 1 77 ? 22.188 14.758 8.148 1 95.56 77 GLY B N 1
ATOM 2464 C CA . GLY B 1 77 ? 22.375 15.422 6.871 1 95.56 77 GLY B CA 1
ATOM 2465 C C . GLY B 1 77 ? 22.25 14.477 5.688 1 95.56 77 GLY B C 1
ATOM 2466 O O . GLY B 1 77 ? 21.984 14.914 4.566 1 95.56 77 GLY B O 1
ATOM 2467 N N . GLU B 1 78 ? 22.344 13.227 5.941 1 95.81 78 GLU B N 1
ATOM 2468 C CA . GLU B 1 78 ? 22.312 12.234 4.867 1 95.81 78 GLU B CA 1
ATOM 2469 C C . GLU B 1 78 ? 20.938 11.586 4.746 1 95.81 78 GLU B C 1
ATOM 2471 O O . GLU B 1 78 ? 20.703 10.758 3.867 1 95.81 78 GLU B O 1
ATOM 2476 N N . SER B 1 79 ? 20 12.047 5.566 1 98.5 79 SER B N 1
ATOM 2477 C CA . SER B 1 79 ? 18.703 11.406 5.609 1 98.5 79 SER B CA 1
ATOM 2478 C C . SER B 1 79 ? 17.781 11.938 4.504 1 98.5 79 SER B C 1
ATOM 2480 O O . SER B 1 79 ? 17.844 13.117 4.16 1 98.5 79 SER B O 1
ATOM 2482 N N . LEU B 1 80 ? 17.078 11.047 3.932 1 98.81 80 LEU B N 1
ATOM 2483 C CA . LEU B 1 80 ? 15.875 11.422 3.18 1 98.81 80 LEU B CA 1
ATOM 2484 C C . LEU B 1 80 ? 14.633 11.297 4.047 1 98.81 80 LEU B C 1
ATOM 2486 O O . LEU B 1 80 ? 14.328 10.219 4.555 1 98.81 80 LEU B O 1
ATOM 2490 N N . VAL B 1 81 ? 13.945 12.406 4.277 1 98.94 81 VAL B N 1
ATOM 2491 C CA . VAL B 1 81 ? 12.688 12.391 5.02 1 98.94 81 VAL B CA 1
ATOM 2492 C C . VAL B 1 81 ? 11.523 12.172 4.055 1 98.94 81 VAL B C 1
ATOM 2494 O O . VAL B 1 81 ? 11.336 12.953 3.119 1 98.94 81 VAL B O 1
ATOM 2497 N N . VAL B 1 82 ? 10.773 11.117 4.285 1 98.94 82 VAL B N 1
ATOM 2498 C CA . VAL B 1 82 ? 9.68 10.766 3.393 1 98.94 82 VAL B CA 1
ATOM 2499 C C . VAL B 1 82 ? 8.344 10.938 4.117 1 98.94 82 VAL B C 1
ATOM 2501 O O . VAL B 1 82 ? 8.164 10.438 5.23 1 98.94 82 VAL B O 1
ATOM 2504 N N . PHE B 1 83 ? 7.492 11.656 3.512 1 98.88 83 PHE B N 1
ATOM 2505 C CA . PHE B 1 83 ? 6.105 11.789 3.949 1 98.88 83 PHE B CA 1
ATOM 2506 C C . PHE B 1 83 ? 5.168 11.016 3.033 1 98.88 83 PHE B C 1
ATOM 2508 O O . PHE B 1 83 ? 4.816 11.484 1.952 1 98.88 83 PHE B O 1
ATOM 2515 N N . PRO B 1 84 ? 4.742 9.789 3.473 1 98.81 84 PRO B N 1
ATOM 2516 C CA . PRO B 1 84 ? 3.693 9.148 2.676 1 98.81 84 PRO B CA 1
ATOM 2517 C C . PRO B 1 84 ? 2.416 9.984 2.607 1 98.81 84 PRO B C 1
ATOM 2519 O O . PRO B 1 84 ? 1.872 10.367 3.645 1 98.81 84 PRO B O 1
ATOM 2522 N N . SER B 1 85 ? 1.946 10.25 1.369 1 97.94 85 SER B N 1
ATOM 2523 C CA . SER B 1 85 ? 0.813 11.148 1.177 1 97.94 85 SER B CA 1
ATOM 2524 C C . SER B 1 85 ? 0.134 10.906 -0.166 1 97.94 85 SER B C 1
ATOM 2526 O O . SER B 1 85 ? 0.806 10.695 -1.179 1 97.94 85 SER B O 1
ATOM 2528 N N . PRO B 1 86 ? -1.216 10.992 -0.172 1 96.88 86 PRO B N 1
ATOM 2529 C CA . PRO B 1 86 ? -1.889 10.898 -1.471 1 96.88 86 PRO B CA 1
ATOM 2530 C C . PRO B 1 86 ? -1.468 12.016 -2.43 1 96.88 86 PRO B C 1
ATOM 2532 O O . PRO B 1 86 ? -1.619 11.875 -3.646 1 96.88 86 PRO B O 1
ATOM 2535 N N . SER B 1 87 ? -0.883 13.062 -1.877 1 95.75 87 SER B N 1
ATOM 2536 C CA . SER B 1 87 ? -0.501 14.211 -2.701 1 95.75 87 SER B CA 1
ATOM 2537 C C . SER B 1 87 ? 0.973 14.141 -3.086 1 95.75 87 SER B C 1
ATOM 2539 O O . SER B 1 87 ? 1.512 15.094 -3.662 1 95.75 87 SER B O 1
ATOM 2541 N N . GLY B 1 88 ? 1.623 13.086 -2.746 1 97.12 88 GLY B N 1
ATOM 2542 C CA . GLY B 1 88 ? 3.037 12.938 -3.055 1 97.12 88 GLY B CA 1
ATOM 2543 C C . GLY B 1 88 ? 3.293 12.422 -4.461 1 97.12 88 GLY B C 1
ATOM 2544 O O . GLY B 1 88 ? 2.352 12.172 -5.215 1 97.12 88 GLY B O 1
ATOM 2545 N N . GLN B 1 89 ? 4.578 12.367 -4.797 1 96.62 89 GLN B N 1
ATOM 2546 C CA . GLN B 1 89 ? 4.988 11.75 -6.055 1 96.62 89 GLN B CA 1
ATOM 2547 C C . GLN B 1 89 ? 4.562 10.289 -6.113 1 96.62 89 GLN B C 1
ATOM 2549 O O . GLN B 1 89 ? 4.773 9.531 -5.16 1 96.62 89 GLN B O 1
ATOM 2554 N N . PRO B 1 90 ? 3.947 9.891 -7.211 1 97.19 90 PRO B N 1
ATOM 2555 C CA . PRO B 1 90 ? 3.555 8.484 -7.305 1 97.19 90 PRO B CA 1
ATOM 2556 C C . PRO B 1 90 ? 4.738 7.531 -7.176 1 97.19 90 PRO B C 1
ATOM 2558 O O . PRO B 1 90 ? 5.762 7.719 -7.84 1 97.19 90 PRO B O 1
ATOM 2561 N N . TYR B 1 91 ? 4.609 6.59 -6.305 1 98.5 91 TYR B N 1
ATOM 2562 C CA . TYR B 1 91 ? 5.598 5.527 -6.152 1 98.5 91 TYR B CA 1
ATOM 2563 C C . TYR B 1 91 ? 5.645 4.641 -7.391 1 98.5 91 TYR B C 1
ATOM 2565 O O . TYR B 1 91 ? 4.613 4.387 -8.016 1 98.5 91 TYR B O 1
ATOM 2573 N N . SER B 1 92 ? 6.785 4.203 -7.84 1 97.38 92 SER B N 1
ATOM 2574 C CA . SER B 1 92 ? 6.98 3.393 -9.039 1 97.38 92 SER B CA 1
ATOM 2575 C C . SER B 1 92 ? 8.164 2.443 -8.875 1 97.38 92 SER B C 1
ATOM 2577 O O . SER B 1 92 ? 8.922 2.551 -7.918 1 97.38 92 SER B O 1
ATOM 2579 N N . HIS B 1 93 ? 8.242 1.561 -9.844 1 96.81 93 HIS B N 1
ATOM 2580 C CA . HIS B 1 93 ? 9.375 0.649 -9.898 1 96.81 93 HIS B CA 1
ATOM 2581 C C . HIS B 1 93 ? 10.695 1.415 -9.914 1 96.81 93 HIS B C 1
ATOM 2583 O O . HIS B 1 93 ? 11.617 1.092 -9.164 1 96.81 93 HIS B O 1
ATOM 2589 N N . ASP B 1 94 ? 10.773 2.465 -10.734 1 96.31 94 ASP B N 1
ATOM 2590 C CA . ASP B 1 94 ? 12 3.252 -10.867 1 96.31 94 ASP B CA 1
ATOM 2591 C C . ASP B 1 94 ? 12.32 3.975 -9.562 1 96.31 94 ASP B C 1
ATOM 2593 O O . ASP B 1 94 ? 13.484 4.023 -9.141 1 96.31 94 ASP B O 1
ATOM 2597 N N . LEU B 1 95 ? 11.336 4.539 -8.961 1 98 95 LEU B N 1
ATOM 2598 C CA . LEU B 1 95 ? 11.562 5.227 -7.695 1 98 95 LEU B CA 1
ATOM 2599 C C . LEU B 1 95 ? 12.008 4.246 -6.617 1 98 95 LEU B C 1
ATOM 2601 O O . LEU B 1 95 ? 12.867 4.57 -5.793 1 98 95 LEU B O 1
ATOM 2605 N N . ALA B 1 96 ? 11.445 3.055 -6.57 1 98.12 96 ALA B N 1
ATOM 2606 C CA . ALA B 1 96 ? 11.867 2.014 -5.637 1 98.12 96 ALA B CA 1
ATOM 2607 C C . ALA B 1 96 ? 13.359 1.713 -5.793 1 98.12 96 ALA B C 1
ATOM 2609 O O . ALA B 1 96 ? 14.086 1.626 -4.801 1 98.12 96 ALA B O 1
ATOM 2610 N N . GLN B 1 97 ? 13.742 1.537 -7.059 1 96.44 97 GLN B N 1
ATOM 2611 C CA . GLN B 1 97 ? 15.156 1.28 -7.32 1 96.44 97 GLN B CA 1
ATOM 2612 C C . GLN B 1 97 ? 16.031 2.416 -6.793 1 96.44 97 GLN B C 1
ATOM 2614 O O . GLN B 1 97 ? 17.062 2.172 -6.16 1 96.44 97 GLN B O 1
ATOM 2619 N N . SER B 1 98 ? 15.594 3.646 -7.047 1 97.62 98 SER B N 1
ATOM 2620 C CA . SER B 1 98 ? 16.344 4.812 -6.594 1 97.62 98 SER B CA 1
ATOM 2621 C C . SER B 1 98 ? 16.438 4.852 -5.074 1 97.62 98 SER B C 1
ATOM 2623 O O . SER B 1 98 ? 17.5 5.129 -4.52 1 97.62 98 SER B O 1
ATOM 2625 N N . LEU B 1 99 ? 15.391 4.539 -4.355 1 98.31 99 LEU B N 1
ATOM 2626 C CA . LEU B 1 99 ? 15.328 4.598 -2.9 1 98.31 99 LEU B CA 1
ATOM 2627 C C . LEU B 1 99 ? 16.234 3.537 -2.277 1 98.31 99 LEU B C 1
ATOM 2629 O O . LEU B 1 99 ? 16.719 3.709 -1.155 1 98.31 99 LEU B O 1
ATOM 2633 N N . SER B 1 100 ? 16.469 2.449 -2.982 1 97.06 100 SER B N 1
ATOM 2634 C CA . SER B 1 100 ? 17.25 1.336 -2.453 1 97.06 100 SER B CA 1
ATOM 2635 C C . SER B 1 100 ? 18.703 1.733 -2.24 1 97.06 100 SER B C 1
ATOM 2637 O O . SER B 1 100 ? 19.453 1.027 -1.563 1 97.06 100 SER B O 1
ATOM 2639 N N . SER B 1 101 ? 19.125 2.879 -2.812 1 96.12 101 SER B N 1
ATOM 2640 C CA . SER B 1 101 ? 20.516 3.336 -2.709 1 96.12 101 SER B CA 1
ATOM 2641 C C . SER B 1 101 ? 20.688 4.344 -1.574 1 96.12 101 SER B C 1
ATOM 2643 O O . SER B 1 101 ? 21.797 4.785 -1.287 1 96.12 101 SER B O 1
ATOM 2645 N N . GLU B 1 102 ? 19.609 4.754 -0.9 1 97.06 102 GLU B N 1
ATOM 2646 C CA . GLU B 1 102 ? 19.688 5.688 0.218 1 97.06 102 GLU B CA 1
ATOM 2647 C C . GLU B 1 102 ? 20.391 5.055 1.416 1 97.06 102 GLU B C 1
ATOM 2649 O O . GLU B 1 102 ? 20.328 3.84 1.605 1 97.06 102 GLU B O 1
ATOM 2654 N N . MET B 1 103 ? 21.016 5.891 2.223 1 96.19 103 MET B N 1
ATOM 2655 C CA . MET B 1 103 ? 21.672 5.41 3.432 1 96.19 103 MET B CA 1
ATOM 2656 C C . MET B 1 103 ? 20.719 5.449 4.625 1 96.19 103 MET B C 1
ATOM 2658 O O . MET B 1 103 ? 20.828 4.625 5.535 1 96.19 103 MET B O 1
ATOM 2662 N N . HIS B 1 104 ? 19.906 6.406 4.605 1 98.44 104 HIS B N 1
ATOM 2663 C CA . HIS B 1 104 ? 19 6.633 5.727 1 98.44 104 HIS B CA 1
ATOM 2664 C C . HIS B 1 104 ? 17.688 7.27 5.266 1 98.44 104 HIS B C 1
ATOM 2666 O O . HIS B 1 104 ? 17.703 8.328 4.633 1 98.44 104 HIS B O 1
ATOM 2672 N N . ILE B 1 105 ? 16.578 6.578 5.504 1 98.88 105 ILE B N 1
ATOM 2673 C CA . ILE B 1 105 ? 15.266 7.109 5.199 1 98.88 105 ILE B CA 1
ATOM 2674 C C . ILE B 1 105 ? 14.453 7.246 6.484 1 98.88 105 ILE B C 1
ATOM 2676 O O . ILE B 1 105 ? 14.422 6.328 7.309 1 98.88 105 ILE B O 1
ATOM 2680 N N . VAL B 1 106 ? 13.836 8.367 6.727 1 98.94 106 VAL B N 1
ATOM 2681 C CA . VAL B 1 106 ? 12.922 8.602 7.836 1 98.94 106 VAL B CA 1
ATOM 2682 C C . VAL B 1 106 ? 11.492 8.742 7.312 1 98.94 106 VAL B C 1
ATOM 2684 O O . VAL B 1 106 ? 11.164 9.719 6.633 1 98.94 106 VAL B O 1
ATOM 2687 N N . PHE B 1 107 ? 10.664 7.762 7.645 1 98.94 107 PHE B N 1
ATOM 2688 C CA . PHE B 1 107 ? 9.266 7.801 7.246 1 98.94 107 PHE B CA 1
ATOM 2689 C C . PHE B 1 107 ? 8.422 8.516 8.297 1 98.94 107 PHE B C 1
ATOM 2691 O O . PHE B 1 107 ? 8.406 8.125 9.461 1 98.94 107 PHE B O 1
ATOM 2698 N N . CYS B 1 108 ? 7.715 9.523 7.887 1 98.94 108 CYS B N 1
ATOM 2699 C CA . CYS B 1 108 ? 6.789 10.266 8.734 1 98.94 108 CYS B CA 1
ATOM 2700 C C . CYS B 1 108 ? 5.344 9.93 8.398 1 98.94 108 CYS B C 1
ATOM 2702 O O . CYS B 1 108 ? 4.766 10.492 7.469 1 98.94 108 CYS B O 1
ATOM 2704 N N . CYS B 1 109 ? 4.754 9.055 9.211 1 98.88 109 CYS B N 1
ATOM 2705 C CA . CYS B 1 109 ? 3.441 8.5 8.906 1 98.88 109 CYS B CA 1
ATOM 2706 C C . CYS B 1 109 ? 2.334 9.352 9.508 1 98.88 109 CYS B C 1
ATOM 2708 O O . CYS B 1 109 ? 2.012 9.219 10.695 1 98.88 109 CYS B O 1
ATOM 2710 N N . GLY B 1 110 ? 1.69 10.125 8.664 1 98.38 110 GLY B N 1
ATOM 2711 C CA . GLY B 1 110 ? 0.601 10.984 9.094 1 98.38 110 GLY B CA 1
ATOM 2712 C C . GLY B 1 110 ? -0.698 10.234 9.328 1 98.38 110 GLY B C 1
ATOM 2713 O O . GLY B 1 110 ? -0.839 9.086 8.906 1 98.38 110 GLY B O 1
ATOM 2714 N N . ARG B 1 111 ? -1.653 10.891 10.008 1 97 111 ARG B N 1
ATOM 2715 C CA . ARG B 1 111 ? -2.998 10.414 10.312 1 97 111 ARG B CA 1
ATOM 2716 C C . ARG B 1 111 ? -4.016 11.547 10.219 1 97 111 ARG B C 1
ATOM 2718 O O . ARG B 1 111 ? -3.672 12.664 9.828 1 97 111 ARG B O 1
ATOM 2725 N N . TYR B 1 112 ? -5.242 11.188 10.531 1 94.62 112 TYR B N 1
ATOM 2726 C CA . TYR B 1 112 ? -6.324 12.164 10.609 1 94.62 112 TYR B CA 1
ATOM 2727 C C . TYR B 1 112 ? -6.465 12.93 9.297 1 94.62 112 TYR B C 1
ATOM 2729 O O . TYR B 1 112 ? -6.555 12.328 8.227 1 94.62 112 TYR B O 1
ATOM 2737 N N . GLU B 1 113 ? -6.543 14.266 9.383 1 95 113 GLU B N 1
ATOM 2738 C CA . GLU B 1 113 ? -6.691 15.062 8.164 1 95 113 GLU B CA 1
ATOM 2739 C C . GLU B 1 113 ? -5.336 15.32 7.512 1 95 113 GLU B C 1
ATOM 2741 O O . GLU B 1 113 ? -5.27 15.867 6.41 1 95 113 GLU B O 1
ATOM 2746 N N . GLY B 1 114 ? -4.258 14.898 8.203 1 96.94 114 GLY B N 1
ATOM 2747 C CA . GLY B 1 114 ? -2.92 15.102 7.676 1 96.94 114 GLY B CA 1
ATOM 2748 C C . GLY B 1 114 ? -1.998 15.828 8.633 1 96.94 114 GLY B C 1
ATOM 2749 O O . GLY B 1 114 ? -2.379 16.125 9.766 1 96.94 114 GLY B O 1
ATOM 2750 N N . ILE B 1 115 ? -0.828 16.062 8.164 1 98.62 115 ILE B N 1
ATOM 2751 C CA . ILE B 1 115 ? 0.196 16.781 8.93 1 98.62 115 ILE B CA 1
ATOM 2752 C C . ILE B 1 115 ? 0.163 18.266 8.586 1 98.62 115 ILE B C 1
ATOM 2754 O O . ILE B 1 115 ? -0.017 18.625 7.422 1 98.62 115 ILE B O 1
ATOM 2758 N N . ASP B 1 116 ? 0.326 19.109 9.609 1 98.81 116 ASP B N 1
ATOM 2759 C CA . ASP B 1 116 ? 0.445 20.547 9.367 1 98.81 116 ASP B CA 1
ATOM 2760 C C . ASP B 1 116 ? 1.419 20.828 8.227 1 98.81 116 ASP B C 1
ATOM 2762 O O . ASP B 1 116 ? 2.568 20.391 8.258 1 98.81 116 ASP B O 1
ATOM 2766 N N . ASN B 1 117 ? 0.962 21.594 7.293 1 98.56 117 ASN B N 1
ATOM 2767 C CA . ASN B 1 117 ? 1.706 21.797 6.055 1 98.56 117 ASN B CA 1
ATOM 2768 C C . ASN B 1 117 ? 3.045 22.484 6.309 1 98.56 117 ASN B C 1
ATOM 2770 O O . ASN B 1 117 ? 3.99 22.312 5.539 1 98.56 117 ASN B O 1
ATOM 2774 N N . ARG B 1 118 ? 3.16 23.234 7.344 1 98.69 118 ARG B N 1
ATOM 2775 C CA . ARG B 1 118 ? 4.363 24 7.637 1 98.69 118 ARG B CA 1
ATOM 2776 C C . ARG B 1 118 ? 5.547 23.078 7.93 1 98.69 118 ARG B C 1
ATOM 2778 O O . ARG B 1 118 ? 6.699 23.469 7.746 1 98.69 118 ARG B O 1
ATOM 2785 N N . ILE B 1 119 ? 5.273 21.844 8.336 1 98.56 119 ILE B N 1
ATOM 2786 C CA . ILE B 1 119 ? 6.359 20.906 8.617 1 98.56 119 ILE B CA 1
ATOM 2787 C C . ILE B 1 119 ? 7.051 20.516 7.312 1 98.56 119 ILE B C 1
ATOM 2789 O O . ILE B 1 119 ? 8.266 20.297 7.289 1 98.56 119 ILE B O 1
ATOM 2793 N N . TYR B 1 120 ? 6.324 20.344 6.18 1 98.12 120 TYR B N 1
ATOM 2794 C CA . TYR B 1 120 ? 6.934 20.031 4.895 1 98.12 120 TYR B CA 1
ATOM 2795 C C . TYR B 1 120 ? 7.891 21.125 4.453 1 98.12 120 TYR B C 1
ATOM 2797 O O . TYR B 1 120 ? 9.016 20.844 4.031 1 98.12 120 TYR B O 1
ATOM 2805 N N . GLU B 1 121 ? 7.422 22.312 4.594 1 96.75 121 GLU B N 1
ATOM 2806 C CA . GLU B 1 121 ? 8.242 23.484 4.242 1 96.75 121 GLU B CA 1
ATOM 2807 C C . GLU B 1 121 ? 9.492 23.562 5.113 1 96.75 121 GLU B C 1
ATOM 2809 O O . GLU B 1 121 ? 10.594 23.75 4.602 1 96.75 121 GLU B O 1
ATOM 2814 N N . TRP B 1 122 ? 9.273 23.453 6.352 1 98.56 122 TRP B N 1
ATOM 2815 C CA . TRP B 1 122 ? 10.352 23.516 7.328 1 98.56 122 TRP B CA 1
ATOM 2816 C C . TRP B 1 122 ? 11.398 22.438 7.066 1 98.56 122 TRP B C 1
ATOM 2818 O O . TRP B 1 122 ? 12.594 22.719 7.043 1 98.56 122 TRP B O 1
ATOM 2828 N N . THR B 1 123 ? 10.984 21.234 6.805 1 98.62 123 THR B N 1
ATOM 2829 C CA . THR B 1 123 ? 11.883 20.109 6.566 1 98.62 123 THR B CA 1
ATOM 2830 C C . THR B 1 123 ? 12.68 20.312 5.285 1 98.62 123 THR B C 1
ATOM 2832 O O . THR B 1 123 ? 13.891 20.062 5.258 1 98.62 123 THR B O 1
ATOM 2835 N N . ALA B 1 124 ? 12.023 20.844 4.27 1 97.69 124 ALA B N 1
ATOM 2836 C CA . ALA B 1 124 ? 12.625 20.969 2.947 1 97.69 124 ALA B CA 1
ATOM 2837 C C . ALA B 1 124 ? 13.789 21.969 2.967 1 97.69 124 ALA B C 1
ATOM 2839 O O . ALA B 1 124 ? 14.68 21.906 2.115 1 97.69 124 ALA B O 1
ATOM 2840 N N . THR B 1 125 ? 13.781 22.891 3.941 1 97.25 125 THR B N 1
ATOM 2841 C CA . THR B 1 125 ? 14.859 23.859 4.027 1 97.25 125 THR B CA 1
ATOM 2842 C C . THR B 1 125 ? 16.062 23.281 4.75 1 97.25 125 THR B C 1
ATOM 2844 O O . THR B 1 125 ? 17.156 23.859 4.723 1 97.25 125 THR B O 1
ATOM 2847 N N . ARG B 1 126 ? 15.984 22.078 5.289 1 97.06 126 ARG B N 1
ATOM 2848 C CA . ARG B 1 126 ? 17.031 21.562 6.18 1 97.06 126 ARG B CA 1
ATOM 2849 C C . ARG B 1 126 ? 17.531 20.203 5.703 1 97.06 126 ARG B C 1
ATOM 2851 O O . ARG B 1 126 ? 18.688 19.859 5.93 1 97.06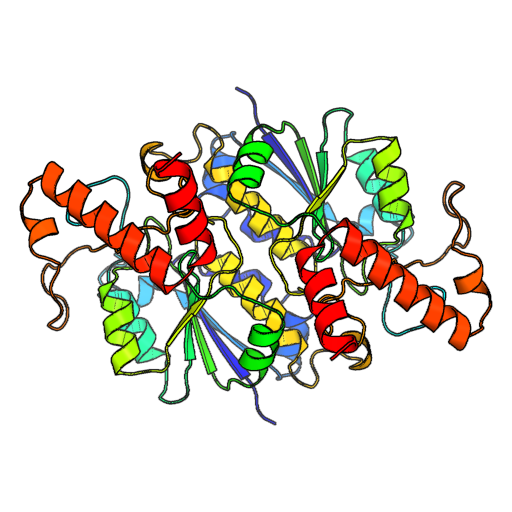 126 ARG B O 1
ATOM 2858 N N . LEU B 1 127 ? 16.672 19.453 5.125 1 98.25 127 LEU B N 1
ATOM 2859 C CA . LEU B 1 127 ? 16.938 18.062 4.742 1 98.25 127 LEU B CA 1
ATOM 2860 C C . LEU B 1 127 ? 16.328 17.75 3.375 1 98.25 127 LEU B C 1
ATOM 2862 O O . LEU B 1 127 ? 15.398 18.438 2.934 1 98.25 127 LEU B O 1
ATOM 2866 N N . ARG B 1 128 ? 16.938 16.75 2.688 1 98.38 128 ARG B N 1
ATOM 2867 C CA . ARG B 1 128 ? 16.172 16.172 1.578 1 98.38 128 ARG B CA 1
ATOM 2868 C C . ARG B 1 128 ? 14.844 15.609 2.061 1 98.38 128 ARG B C 1
ATOM 2870 O O . ARG B 1 128 ? 14.789 14.945 3.096 1 98.38 128 ARG B O 1
ATOM 2877 N N . SER B 1 129 ? 13.844 15.977 1.416 1 98.62 129 SER B N 1
ATOM 2878 C CA . SER B 1 129 ? 12.523 15.484 1.791 1 98.62 129 SER B CA 1
ATOM 2879 C C . SER B 1 129 ? 11.633 15.305 0.567 1 98.62 129 SER B C 1
ATOM 2881 O O . SER B 1 129 ? 11.844 15.961 -0.457 1 98.62 129 SER B O 1
ATOM 2883 N N . SER B 1 130 ? 10.68 14.344 0.692 1 97.69 130 SER B N 1
ATOM 2884 C CA . SER B 1 130 ? 9.766 14.078 -0.418 1 97.69 130 SER B CA 1
ATOM 2885 C C . SER B 1 130 ? 8.453 13.492 0.075 1 97.69 130 SER B C 1
ATOM 2887 O O . SER B 1 130 ? 8.43 12.719 1.039 1 97.69 130 SER B O 1
ATOM 2889 N N . GLY B 1 131 ? 7.402 13.93 -0.562 1 98.44 131 GLY B N 1
ATOM 2890 C CA . GLY B 1 131 ? 6.152 13.195 -0.461 1 98.44 131 GLY B CA 1
ATOM 2891 C C . GLY B 1 131 ? 6.043 12.055 -1.455 1 98.44 131 GLY B C 1
ATOM 2892 O O . GLY B 1 131 ? 6.418 12.203 -2.621 1 98.44 131 GLY B O 1
ATOM 2893 N N . ILE B 1 132 ? 5.551 10.906 -0.979 1 98.75 132 ILE B N 1
ATOM 2894 C CA . ILE B 1 132 ? 5.391 9.773 -1.884 1 98.75 132 ILE B CA 1
ATOM 2895 C C . ILE B 1 132 ? 3.98 9.211 -1.759 1 98.75 132 ILE B C 1
ATOM 2897 O O . ILE B 1 132 ? 3.486 9 -0.649 1 98.75 132 ILE B O 1
ATOM 2901 N N . SER B 1 133 ? 3.299 9.062 -2.873 1 98.69 133 SER B N 1
ATOM 2902 C CA . SER B 1 133 ? 1.981 8.445 -2.957 1 98.69 133 SER B CA 1
ATOM 2903 C C . SER B 1 133 ? 2.074 7.016 -3.484 1 98.69 133 SER B C 1
ATOM 2905 O O . SER B 1 133 ? 2.787 6.75 -4.453 1 98.69 133 SER B O 1
ATOM 2907 N N . ILE B 1 134 ? 1.321 6.105 -2.842 1 98.81 134 ILE B N 1
ATOM 2908 C CA . ILE B 1 134 ? 1.439 4.727 -3.305 1 98.81 134 ILE B CA 1
ATOM 2909 C C . ILE B 1 134 ? 0.274 4.395 -4.234 1 98.81 134 ILE B C 1
ATOM 2911 O O . ILE B 1 134 ? 0.121 3.248 -4.66 1 98.81 134 ILE B O 1
ATOM 2915 N N . GLY B 1 135 ? -0.524 5.348 -4.57 1 98.19 135 GLY B N 1
ATOM 2916 C CA . GLY B 1 135 ? -1.63 5.137 -5.492 1 98.19 135 GLY B CA 1
ATOM 2917 C C . GLY B 1 135 ? -2.717 6.188 -5.371 1 98.19 135 GLY B C 1
ATOM 2918 O O . GLY B 1 135 ? -2.641 7.07 -4.516 1 98.19 135 GLY B O 1
ATOM 2919 N N . ASP B 1 136 ? -3.748 6.094 -6.199 1 97.75 136 ASP B N 1
ATOM 2920 C CA . ASP B 1 136 ? -4.816 7.086 -6.277 1 97.75 136 ASP B CA 1
ATOM 2921 C C . ASP B 1 136 ? -5.977 6.719 -5.355 1 97.75 136 ASP B C 1
ATOM 2923 O O . ASP B 1 136 ? -7.105 6.543 -5.816 1 97.75 136 ASP B O 1
ATOM 2927 N N . TYR B 1 137 ? -5.691 6.66 -4.168 1 97.94 137 TYR B N 1
ATOM 2928 C CA . TYR B 1 137 ? -6.617 6.348 -3.084 1 97.94 137 TYR B CA 1
ATOM 2929 C C . TYR B 1 137 ? -6.086 6.859 -1.75 1 97.94 137 TYR B C 1
ATOM 2931 O O . TYR B 1 137 ? -4.91 7.203 -1.635 1 97.94 137 TYR B O 1
ATOM 2939 N N . VAL B 1 138 ? -6.984 6.98 -0.773 1 97.5 138 VAL B N 1
ATOM 2940 C CA . VAL B 1 138 ? -6.633 7.492 0.545 1 97.5 138 VAL B CA 1
ATOM 2941 C C . VAL B 1 138 ? -6.691 6.363 1.573 1 97.5 138 VAL B C 1
ATOM 2943 O O . VAL B 1 138 ? -7.621 5.555 1.56 1 97.5 138 VAL B O 1
ATOM 2946 N N . LEU B 1 139 ? -5.672 6.254 2.389 1 97.88 139 LEU B N 1
ATOM 2947 C CA . LEU B 1 139 ? -5.621 5.277 3.471 1 97.88 139 LEU B CA 1
ATOM 2948 C C . LEU B 1 139 ? -5.895 5.941 4.816 1 97.88 139 LEU B C 1
ATOM 2950 O O . LEU B 1 139 ? -6.117 7.152 4.883 1 97.88 139 LEU B O 1
ATOM 2954 N N . ASN B 1 140 ? -5.875 5.11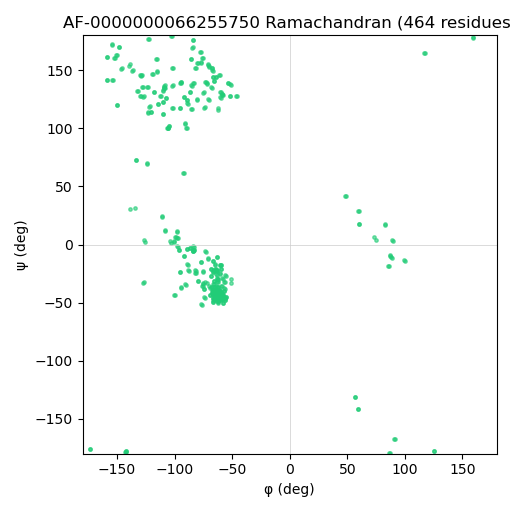7 5.891 1 95.81 140 ASN B N 1
ATOM 2955 C CA . ASN B 1 140 ? -6.148 5.605 7.238 1 95.81 140 ASN B CA 1
ATOM 2956 C C . ASN B 1 140 ? -4.965 6.383 7.805 1 95.81 140 ASN B C 1
ATOM 2958 O O . ASN B 1 140 ? -5.129 7.203 8.711 1 95.81 140 ASN B O 1
ATOM 2962 N N . GLY B 1 141 ? -3.875 6.129 7.305 1 97.5 141 GLY B N 1
ATOM 2963 C CA . GLY B 1 141 ? -2.613 6.711 7.734 1 97.5 141 GLY B CA 1
ATOM 2964 C C . GLY B 1 141 ? -1.448 6.332 6.84 1 97.5 141 GLY B C 1
ATOM 2965 O O . GLY B 1 141 ? -1.641 5.719 5.789 1 97.5 141 GLY B O 1
ATOM 2966 N N . GLY B 1 142 ? -0.333 6.77 7.254 1 98.69 142 GLY B N 1
ATOM 2967 C CA . GLY B 1 142 ? 0.828 6.582 6.398 1 98.69 142 GLY B CA 1
ATOM 2968 C C . GLY B 1 142 ? 1.544 5.27 6.645 1 98.69 142 GLY B C 1
ATOM 2969 O O . GLY B 1 142 ? 2.5 4.934 5.941 1 98.69 142 GLY B O 1
ATOM 2970 N N . GLU B 1 143 ? 1.126 4.461 7.648 1 98.88 143 GLU B N 1
ATOM 2971 C CA . GLU B 1 143 ? 1.887 3.291 8.07 1 98.88 143 GLU B CA 1
ATOM 2972 C C . GLU B 1 143 ? 1.925 2.229 6.977 1 98.88 143 GLU B C 1
ATOM 2974 O O . GLU B 1 143 ? 2.998 1.738 6.621 1 98.88 143 GLU B O 1
ATOM 2979 N N . ILE B 1 144 ? 0.738 1.902 6.418 1 98.75 144 ILE B N 1
ATOM 2980 C CA . ILE B 1 144 ? 0.673 0.891 5.371 1 98.75 144 ILE B CA 1
ATOM 2981 C C . ILE B 1 144 ? 1.411 1.388 4.129 1 98.75 144 ILE B C 1
ATOM 2983 O O . ILE B 1 144 ? 2.094 0.614 3.453 1 98.75 144 ILE B O 1
ATOM 2987 N N . ALA B 1 145 ? 1.298 2.672 3.865 1 98.94 145 ALA B N 1
ATOM 2988 C CA . ALA B 1 145 ? 2.021 3.256 2.738 1 98.94 145 ALA B CA 1
ATOM 2989 C C . ALA B 1 145 ? 3.529 3.145 2.938 1 98.94 145 ALA B C 1
ATOM 2991 O O . ALA B 1 145 ? 4.262 2.779 2.014 1 98.94 145 ALA B O 1
ATOM 2992 N N . ALA B 1 146 ? 4 3.441 4.117 1 98.94 146 ALA B N 1
ATOM 2993 C CA . ALA B 1 146 ? 5.426 3.344 4.418 1 98.94 146 ALA B CA 1
ATOM 2994 C C . ALA B 1 146 ? 5.922 1.91 4.254 1 98.94 146 ALA B C 1
ATOM 2996 O O . ALA B 1 146 ? 7.008 1.681 3.711 1 98.94 146 ALA B O 1
ATOM 2997 N N . LEU B 1 147 ? 5.113 0.985 4.691 1 98.81 147 LEU B N 1
ATOM 2998 C CA . LEU B 1 147 ? 5.473 -0.424 4.574 1 98.81 147 LEU B CA 1
ATOM 2999 C C . LEU B 1 147 ? 5.516 -0.853 3.111 1 98.81 147 LEU B C 1
ATOM 3001 O O . LEU B 1 147 ? 6.387 -1.63 2.713 1 98.81 147 LEU B O 1
ATOM 3005 N N . ALA B 1 148 ? 4.574 -0.384 2.32 1 98.88 148 ALA B N 1
ATOM 3006 C CA . ALA B 1 148 ? 4.578 -0.68 0.89 1 98.88 148 ALA B CA 1
ATOM 3007 C C . ALA B 1 148 ? 5.836 -0.132 0.22 1 98.88 148 ALA B C 1
ATOM 3009 O O . ALA B 1 148 ? 6.465 -0.82 -0.586 1 98.88 148 ALA B O 1
ATOM 3010 N N . ILE B 1 149 ? 6.164 1.101 0.582 1 98.94 149 ILE B N 1
ATOM 3011 C CA . ILE B 1 149 ? 7.352 1.721 0.01 1 98.94 149 ILE B CA 1
ATOM 3012 C C . ILE B 1 149 ? 8.594 0.911 0.389 1 98.94 149 ILE B C 1
ATOM 3014 O O . ILE B 1 149 ? 9.414 0.58 -0.47 1 98.94 149 ILE B O 1
ATOM 3018 N N . LEU B 1 150 ? 8.695 0.548 1.631 1 98.81 150 LEU B N 1
ATOM 3019 C CA . LEU B 1 150 ? 9.82 -0.25 2.107 1 98.81 150 LEU B CA 1
ATOM 3020 C C . LEU B 1 150 ? 9.914 -1.566 1.345 1 98.81 150 LEU B C 1
ATOM 3022 O O . LEU B 1 150 ? 10.977 -1.915 0.83 1 98.81 150 LEU B O 1
ATOM 3026 N N . GLU B 1 151 ? 8.812 -2.285 1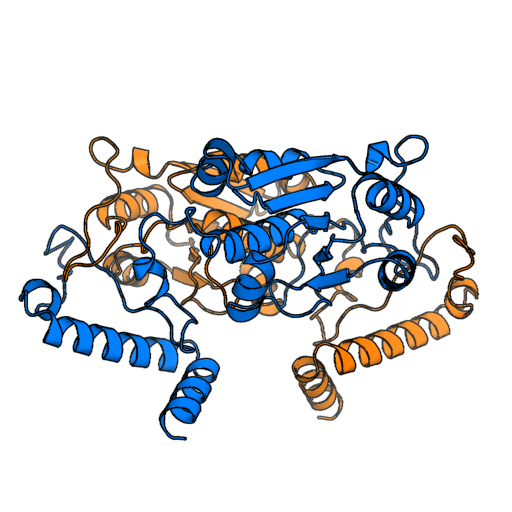.25 1 98.19 151 GLU B N 1
ATOM 3027 C CA . GLU B 1 151 ? 8.836 -3.586 0.589 1 98.19 151 GLU B CA 1
ATOM 3028 C C . GLU B 1 151 ? 9.211 -3.451 -0.884 1 98.19 151 GLU B C 1
ATOM 3030 O O . GLU B 1 151 ? 9.828 -4.352 -1.457 1 98.19 151 GLU B O 1
ATOM 3035 N N . GLY B 1 152 ? 8.812 -2.357 -1.447 1 97.81 152 GLY B N 1
ATOM 3036 C CA . GLY B 1 152 ? 9.125 -2.137 -2.85 1 97.81 152 GLY B CA 1
ATOM 3037 C C . GLY B 1 152 ? 10.609 -1.951 -3.107 1 97.81 152 GLY B C 1
ATOM 3038 O O . GLY B 1 152 ? 11.148 -2.492 -4.074 1 97.81 152 GLY B O 1
ATOM 3039 N N . PHE B 1 153 ? 11.281 -1.201 -2.219 1 97.75 153 PHE B N 1
ATOM 3040 C CA . PHE B 1 153 ? 12.656 -0.86 -2.574 1 97.75 153 PHE B CA 1
ATOM 3041 C C . PHE B 1 153 ? 13.633 -1.844 -1.948 1 97.75 153 PHE B C 1
ATOM 3043 O O . PHE B 1 153 ? 14.758 -1.999 -2.43 1 97.75 153 PHE B O 1
ATOM 3050 N N . VAL B 1 154 ? 13.266 -2.527 -0.843 1 96.38 154 VAL B N 1
ATOM 3051 C CA . VAL B 1 154 ? 14.203 -3.383 -0.125 1 96.38 154 VAL B CA 1
ATOM 3052 C C . VAL B 1 154 ? 14.656 -4.531 -1.028 1 96.38 154 VAL B C 1
ATOM 3054 O O . VAL B 1 154 ? 15.773 -5.027 -0.901 1 96.38 154 VAL B O 1
ATOM 3057 N N . ARG B 1 155 ? 13.844 -4.914 -1.908 1 94 155 ARG B N 1
ATOM 3058 C CA . ARG B 1 155 ? 14.125 -6.012 -2.828 1 94 155 ARG B CA 1
ATOM 3059 C C . ARG B 1 155 ? 15.312 -5.688 -3.719 1 94 155 ARG B C 1
ATOM 3061 O O . ARG B 1 155 ? 15.961 -6.594 -4.254 1 94 155 ARG B O 1
ATOM 3068 N N . PHE B 1 156 ? 15.656 -4.426 -3.922 1 94.69 156 PHE B N 1
ATOM 3069 C CA . PHE B 1 156 ? 16.734 -3.986 -4.793 1 94.69 156 PHE B CA 1
ATOM 3070 C C . PHE B 1 156 ? 18.047 -3.854 -4.012 1 94.69 156 PHE B C 1
ATOM 3072 O O . PHE B 1 156 ? 19.094 -3.605 -4.594 1 94.69 156 PHE B O 1
ATOM 3079 N N . ILE B 1 157 ? 17.984 -3.949 -2.676 1 94.81 157 ILE B N 1
ATOM 3080 C CA . ILE B 1 157 ? 19.188 -3.896 -1.858 1 94.81 157 ILE B CA 1
ATOM 3081 C C . ILE B 1 157 ? 20 -5.176 -2.053 1 94.81 157 ILE B C 1
ATOM 3083 O O . ILE B 1 157 ? 19.484 -6.281 -1.89 1 94.81 157 ILE B O 1
ATOM 3087 N N . PRO B 1 158 ? 21.25 -5.035 -2.422 1 91.88 158 PRO B N 1
ATOM 3088 C CA . PRO B 1 158 ? 22.094 -6.223 -2.623 1 91.88 158 PRO B CA 1
ATOM 3089 C C . PRO B 1 158 ? 22.062 -7.168 -1.423 1 91.88 158 PRO B C 1
ATOM 3091 O O . PRO B 1 158 ? 22.234 -6.73 -0.283 1 91.88 158 PRO B O 1
ATOM 3094 N N . GLY B 1 159 ? 21.781 -8.43 -1.654 1 91.75 159 GLY B N 1
ATOM 3095 C CA . GLY B 1 159 ? 21.844 -9.438 -0.609 1 91.75 159 GLY B CA 1
ATOM 3096 C C . GLY B 1 159 ? 20.469 -9.773 -0.037 1 91.75 159 GLY B C 1
ATOM 3097 O O . GLY B 1 159 ? 20.312 -10.781 0.661 1 91.75 159 GLY B O 1
ATOM 3098 N N . VAL B 1 160 ? 19.516 -8.93 -0.349 1 92.38 160 VAL B N 1
ATOM 3099 C CA . VAL B 1 160 ? 18.188 -9.164 0.228 1 92.38 160 VAL B CA 1
ATOM 3100 C C . VAL B 1 160 ? 17.5 -10.305 -0.512 1 92.38 160 VAL B C 1
ATOM 3102 O O . VAL B 1 160 ? 16.984 -11.242 0.113 1 92.38 160 VAL B O 1
ATOM 3105 N N . LEU B 1 161 ? 17.5 -10.117 -1.881 1 87.94 161 LEU B N 1
ATOM 3106 C CA . LEU B 1 161 ? 16.938 -11.219 -2.662 1 87.94 161 LEU B CA 1
ATOM 3107 C C . LEU B 1 161 ? 18.016 -12.266 -2.955 1 87.94 161 LEU B C 1
ATOM 3109 O O . LEU B 1 161 ? 19.156 -11.922 -3.256 1 87.94 161 LEU B O 1
ATOM 3113 N N . GLY B 1 162 ? 17.781 -13.461 -2.734 1 75.5 162 GLY B N 1
ATOM 3114 C CA . GLY B 1 162 ? 18.734 -14.539 -2.918 1 75.5 162 GLY B CA 1
ATOM 3115 C C . GLY B 1 162 ? 19.219 -14.672 -4.352 1 75.5 162 GLY B C 1
ATOM 3116 O O . GLY B 1 162 ? 20.359 -15.062 -4.594 1 75.5 162 GLY B O 1
ATOM 3117 N N . ASN B 1 163 ? 18.344 -14.492 -5.32 1 76.31 163 ASN B N 1
ATOM 3118 C CA . ASN B 1 163 ? 18.703 -14.609 -6.727 1 76.31 163 ASN B CA 1
ATOM 3119 C C . ASN B 1 163 ? 18.375 -13.328 -7.496 1 76.31 163 ASN B C 1
ATOM 3121 O O . ASN B 1 163 ? 17.203 -13.039 -7.754 1 76.31 163 ASN B O 1
ATOM 3125 N N . PRO B 1 164 ? 19.391 -12.672 -7.938 1 69.75 164 PRO B N 1
ATOM 3126 C CA . PRO B 1 164 ? 19.172 -11.414 -8.648 1 69.75 164 PRO B CA 1
ATOM 3127 C C . PRO B 1 164 ? 18.391 -11.594 -9.953 1 69.75 164 PRO B C 1
ATOM 3129 O O . PRO B 1 164 ? 17.781 -10.648 -10.445 1 69.75 164 PRO B O 1
ATOM 3132 N N . GLU B 1 165 ? 18.422 -12.781 -10.477 1 72.75 165 GLU B N 1
ATOM 3133 C CA . GLU B 1 165 ? 17.719 -13.055 -11.727 1 72.75 165 GLU B CA 1
ATOM 3134 C C . GLU B 1 165 ? 16.203 -12.914 -11.555 1 72.75 165 GLU B C 1
ATOM 3136 O O . GLU B 1 165 ? 15.477 -12.711 -12.523 1 72.75 165 GLU B O 1
ATOM 3141 N N . SER B 1 166 ? 15.789 -12.93 -10.328 1 74.75 166 SER B N 1
ATOM 3142 C CA . SER B 1 166 ? 14.359 -12.812 -10.031 1 74.75 166 SER B CA 1
ATOM 3143 C C . SER B 1 166 ? 13.844 -11.414 -10.367 1 74.75 166 SER B C 1
ATOM 3145 O O . SER B 1 166 ? 12.656 -11.234 -10.625 1 74.75 166 SER B O 1
ATOM 3147 N N . LEU B 1 167 ? 14.719 -10.539 -10.43 1 75.5 167 LEU B N 1
ATOM 3148 C CA . LEU B 1 167 ? 14.32 -9.148 -10.641 1 75.5 167 LEU B CA 1
ATOM 3149 C C . LEU B 1 167 ? 14.242 -8.828 -12.133 1 75.5 167 LEU B C 1
ATOM 3151 O O . LEU B 1 167 ? 13.539 -7.902 -12.531 1 75.5 167 LEU B O 1
ATOM 3155 N N . VAL B 1 168 ? 14.828 -9.625 -12.984 1 74 168 VAL B N 1
ATOM 3156 C CA . VAL B 1 168 ? 14.977 -9.305 -14.398 1 74 168 VAL B CA 1
ATOM 3157 C C . VAL B 1 168 ? 13.641 -9.492 -15.109 1 74 168 VAL B C 1
ATOM 3159 O O . VAL B 1 168 ? 13.297 -8.711 -16 1 74 168 VAL B O 1
ATOM 3162 N N . GLU B 1 169 ? 12.867 -10.406 -14.688 1 80.06 169 GLU B N 1
ATOM 3163 C CA . GLU B 1 169 ? 11.625 -10.695 -15.406 1 80.06 169 GLU B CA 1
ATOM 3164 C C . GLU B 1 169 ? 10.406 -10.289 -14.586 1 80.06 169 GLU B C 1
ATOM 3166 O O . GLU B 1 169 ? 9.281 -10.695 -14.898 1 80.06 169 GLU B O 1
ATOM 3171 N N . GLU B 1 170 ? 10.656 -9.359 -13.711 1 89.19 170 GLU B N 1
ATOM 3172 C CA . GLU B 1 170 ? 9.562 -8.953 -12.836 1 89.19 170 GLU B CA 1
ATOM 3173 C C . GLU B 1 170 ? 8.695 -7.875 -13.492 1 89.19 170 GLU B C 1
ATOM 3175 O O . GLU B 1 170 ? 9.141 -7.191 -14.414 1 89.19 170 GLU B O 1
ATOM 3180 N N . SER B 1 171 ? 7.539 -7.773 -12.992 1 93.12 171 SER B N 1
ATOM 3181 C CA . SER B 1 171 ? 6.629 -6.746 -13.477 1 93.12 171 SER B CA 1
ATOM 3182 C C . SER B 1 171 ? 7.273 -5.363 -13.43 1 93.12 171 SER B C 1
ATOM 3184 O O . SER B 1 171 ? 7.996 -5.043 -12.484 1 93.12 171 SER B O 1
ATOM 3186 N N . TYR B 1 172 ? 7.07 -4.473 -14.484 1 92.81 172 TYR B N 1
ATOM 3187 C CA . TYR B 1 172 ? 7.363 -3.049 -14.617 1 92.81 172 TYR B CA 1
ATOM 3188 C C . TYR B 1 172 ? 8.797 -2.83 -15.086 1 92.81 172 TYR B C 1
ATOM 3190 O O . TYR B 1 172 ? 9.172 -1.715 -15.445 1 92.81 172 TYR B O 1
ATOM 3198 N N . GLN B 1 173 ? 9.891 -3.771 -15.039 1 88 173 GLN B N 1
ATOM 3199 C CA . GLN B 1 173 ? 11.266 -3.623 -15.5 1 88 173 GLN B CA 1
ATOM 3200 C C . GLN B 1 173 ? 11.312 -3.119 -16.938 1 88 173 GLN B C 1
ATOM 3202 O O . GLN B 1 173 ? 12.07 -2.203 -17.266 1 88 173 GLN B O 1
ATOM 3207 N N . TYR B 1 174 ? 10.469 -3.41 -17.797 1 90 174 TYR B N 1
ATOM 3208 C CA . TYR B 1 174 ? 10.383 -2.986 -19.203 1 90 174 TYR B CA 1
ATOM 3209 C C . TYR B 1 174 ? 8.953 -2.57 -19.547 1 90 174 TYR B C 1
ATOM 3211 O O . TYR B 1 174 ? 8.5 -2.783 -20.672 1 90 174 TYR B O 1
ATOM 3219 N N . ASN B 1 175 ? 8.391 -2.086 -18.531 1 95.25 175 ASN B N 1
ATOM 3220 C CA . ASN B 1 175 ? 7.004 -1.656 -18.688 1 95.25 175 ASN B CA 1
ATOM 3221 C C . ASN B 1 175 ? 6.105 -2.811 -19.125 1 95.25 175 ASN B C 1
ATOM 3223 O O . ASN B 1 175 ? 5.164 -2.613 -19.891 1 95.25 175 ASN B O 1
ATOM 3227 N N . LEU B 1 176 ? 6.508 -3.959 -18.719 1 96.62 176 LEU B N 1
ATOM 3228 C CA . LEU B 1 176 ? 5.699 -5.145 -18.969 1 96.62 176 LEU B CA 1
ATOM 3229 C C . LEU B 1 176 ? 5.277 -5.812 -17.672 1 96.62 176 LEU B C 1
ATOM 3231 O O . LEU B 1 176 ? 5.996 -5.734 -16.672 1 96.62 176 LEU B O 1
ATOM 3235 N N . LEU B 1 177 ? 4.148 -6.359 -17.703 1 97.44 177 LEU B N 1
ATOM 3236 C CA . LEU B 1 177 ? 3.715 -7.223 -16.609 1 97.44 177 LEU B CA 1
ATOM 3237 C C . LEU B 1 177 ? 4.309 -8.625 -16.75 1 97.44 177 LEU B C 1
ATOM 3239 O O . LEU B 1 177 ? 4.668 -9.039 -17.844 1 97.44 177 LEU B O 1
ATOM 3243 N N . GLU B 1 178 ? 4.395 -9.297 -15.688 1 95.94 178 GLU B N 1
ATOM 3244 C CA . GLU B 1 178 ? 5.027 -10.609 -15.664 1 95.94 178 GLU B CA 1
ATOM 3245 C C . GLU B 1 178 ? 4.168 -11.648 -16.375 1 95.94 178 GLU B C 1
ATOM 3247 O O . GLU B 1 178 ? 2.959 -11.461 -16.531 1 95.94 178 GLU B O 1
ATOM 3252 N N . TYR B 1 179 ? 4.75 -12.719 -16.891 1 96.31 179 TYR B N 1
ATOM 3253 C CA . TYR B 1 179 ? 4.062 -13.844 -17.516 1 96.31 179 TYR B CA 1
ATOM 3254 C C . TYR B 1 179 ? 3.414 -14.734 -16.469 1 96.31 179 TYR B C 1
ATOM 3256 O O . TYR B 1 179 ? 3.76 -14.672 -15.281 1 96.31 179 TYR B O 1
ATOM 3264 N N . PRO B 1 180 ? 2.422 -15.555 -16.891 1 97.38 180 PRO B N 1
ATOM 3265 C CA . PRO B 1 180 ? 1.82 -16.5 -15.945 1 97.38 180 PRO B CA 1
ATOM 3266 C C . PRO B 1 180 ? 2.793 -17.578 -15.5 1 97.38 180 PRO B C 1
ATOM 3268 O O . PRO B 1 180 ? 3.611 -18.047 -16.297 1 97.38 180 PRO B O 1
ATOM 3271 N N . VAL B 1 181 ? 2.682 -17.984 -14.242 1 97.62 181 VAL B N 1
ATOM 3272 C CA . VAL B 1 181 ? 3.574 -19 -13.695 1 97.62 181 VAL B CA 1
ATOM 3273 C C . VAL B 1 181 ? 2.773 -20.25 -13.328 1 97.62 181 VAL B C 1
ATOM 3275 O O . VAL B 1 181 ? 1.582 -20.156 -13.016 1 97.62 181 VAL B O 1
ATOM 3278 N N . TYR B 1 182 ? 3.479 -21.375 -13.453 1 98.56 182 TYR B N 1
ATOM 3279 C CA . TYR B 1 182 ? 2.873 -22.672 -13.203 1 98.56 182 TYR B CA 1
ATOM 3280 C C . TYR B 1 182 ? 3.807 -23.562 -12.398 1 98.56 182 TYR B C 1
ATOM 3282 O O . TYR B 1 182 ? 5.027 -23.484 -12.531 1 98.56 182 TYR B O 1
ATOM 3290 N N . THR B 1 183 ? 3.217 -24.391 -11.641 1 98.62 183 THR B N 1
ATOM 3291 C CA . THR B 1 183 ? 4 -25.375 -10.891 1 98.62 183 THR B CA 1
ATOM 3292 C C . THR B 1 183 ? 3.275 -26.703 -10.828 1 98.62 183 THR B C 1
ATOM 3294 O O . THR B 1 183 ? 2.252 -26.906 -11.492 1 98.62 183 THR B O 1
ATOM 3297 N N . LYS B 1 184 ? 3.877 -27.672 -10.133 1 97.5 184 LYS B N 1
ATOM 3298 C CA . LYS B 1 184 ? 3.346 -29.031 -10.047 1 97.5 184 LYS B CA 1
ATOM 3299 C C . LYS B 1 184 ? 1.964 -29.047 -9.398 1 97.5 184 LYS B C 1
ATOM 3301 O O . LYS B 1 184 ? 1.685 -28.25 -8.508 1 97.5 184 LYS B O 1
ATOM 3306 N N . PRO B 1 185 ? 1.062 -30.016 -9.867 1 97.94 185 PRO B N 1
ATOM 3307 C CA . PRO B 1 185 ? 1.237 -31.062 -10.875 1 97.94 185 PRO B CA 1
ATOM 3308 C C . PRO B 1 185 ? 1.002 -30.562 -12.297 1 97.94 185 PRO B C 1
ATOM 3310 O O . PRO B 1 185 ? 0.5 -29.453 -12.492 1 97.94 185 PRO B O 1
ATOM 3313 N N . ALA B 1 186 ? 1.322 -31.328 -13.289 1 98.25 186 ALA B N 1
ATOM 3314 C CA . ALA B 1 186 ? 1.189 -30.922 -14.695 1 98.25 186 ALA B CA 1
ATOM 3315 C C . ALA B 1 186 ? -0.276 -30.734 -15.07 1 98.25 186 ALA B C 1
ATOM 3317 O O . ALA B 1 186 ? -0.602 -29.906 -15.922 1 98.25 186 ALA B O 1
ATOM 3318 N N . VAL B 1 187 ? -1.07 -31.562 -14.461 1 98.5 187 VAL B N 1
ATOM 3319 C CA . VAL B 1 187 ? -2.516 -31.422 -14.602 1 98.5 187 VAL B CA 1
ATOM 3320 C C . VAL B 1 187 ? -3.156 -31.234 -13.234 1 98.5 187 VAL B C 1
ATOM 3322 O O . VAL B 1 187 ? -3.025 -32.094 -12.359 1 98.5 187 VAL B O 1
ATOM 3325 N N . TRP B 1 188 ? -3.818 -30.094 -13.031 1 98.38 188 TRP B N 1
ATOM 3326 C CA . TRP B 1 188 ? -4.504 -29.781 -11.781 1 98.38 188 TRP B CA 1
ATOM 3327 C C . TRP B 1 188 ? -5.988 -29.547 -12.023 1 98.38 188 TRP B C 1
ATOM 3329 O O . TRP B 1 188 ? -6.371 -28.594 -12.703 1 98.38 188 TRP B O 1
ATOM 3339 N N . ARG B 1 189 ? -6.852 -30.438 -11.484 1 97.81 189 ARG B N 1
ATOM 3340 C CA . ARG B 1 189 ? -8.305 -30.359 -11.609 1 97.81 189 ARG B CA 1
ATOM 3341 C C . ARG B 1 189 ? -8.719 -30.125 -13.055 1 97.81 189 ARG B C 1
ATOM 3343 O O . ARG B 1 189 ? -9.562 -29.266 -13.336 1 97.81 189 ARG B O 1
ATOM 3350 N N . GLY B 1 190 ? -8.078 -30.797 -13.992 1 98 190 GLY B N 1
ATOM 3351 C CA . GLY B 1 190 ? -8.414 -30.766 -15.406 1 98 190 GLY B CA 1
ATOM 3352 C C . GLY B 1 190 ? -7.734 -29.641 -16.156 1 98 190 GLY B C 1
ATOM 3353 O O . GLY B 1 190 ? -7.797 -29.594 -17.391 1 98 190 GLY B O 1
ATOM 3354 N N . LEU B 1 191 ? -7.098 -28.688 -15.469 1 98.38 191 LEU B N 1
ATOM 3355 C CA . LEU B 1 191 ? -6.367 -27.594 -16.109 1 98.38 191 LEU B CA 1
ATOM 3356 C C . LEU B 1 191 ? -4.902 -27.969 -16.297 1 98.38 191 LEU B C 1
ATOM 3358 O O . LEU B 1 191 ? -4.215 -28.328 -15.344 1 98.38 191 LEU B O 1
ATOM 3362 N N . GLU B 1 192 ? -4.406 -27.844 -17.516 1 98.38 192 GLU B N 1
ATOM 3363 C CA . GLU B 1 192 ? -3.062 -28.297 -17.859 1 98.38 192 GLU B CA 1
ATOM 3364 C C . GLU B 1 192 ? -2.082 -27.125 -17.922 1 98.38 192 GLU B C 1
ATOM 3366 O O . GLU B 1 192 ? -2.465 -26 -18.266 1 98.38 192 GLU B O 1
ATOM 3371 N N . VAL B 1 193 ? -0.851 -27.438 -17.641 1 98.31 193 VAL B N 1
ATOM 3372 C CA . VAL B 1 193 ? 0.248 -26.516 -17.891 1 98.31 193 VAL B CA 1
ATOM 3373 C C . VAL B 1 193 ? 0.493 -26.422 -19.406 1 98.31 193 VAL B C 1
ATOM 3375 O O . VAL B 1 193 ? 0.418 -27.422 -20.109 1 98.31 193 VAL B O 1
ATOM 3378 N N . PRO B 1 194 ? 0.729 -25.203 -19.844 1 98.19 194 PRO B N 1
ATOM 3379 C CA . PRO B 1 194 ? 1.072 -25.109 -21.266 1 98.19 194 PRO B CA 1
ATOM 3380 C C . PRO B 1 194 ? 2.201 -26.062 -21.672 1 98.19 194 PRO B C 1
ATOM 3382 O O . PRO B 1 194 ? 3.236 -26.109 -21 1 98.19 194 PRO B O 1
ATOM 3385 N N . ASP B 1 195 ? 2.066 -26.719 -22.797 1 97.88 195 ASP B N 1
ATOM 3386 C CA . ASP B 1 195 ? 2.996 -27.75 -23.266 1 97.88 195 ASP B CA 1
ATOM 3387 C C . ASP B 1 195 ? 4.41 -27.188 -23.406 1 97.88 195 ASP B C 1
ATOM 3389 O O . ASP B 1 195 ? 5.387 -27.875 -23.109 1 97.88 195 ASP B O 1
ATOM 3393 N N . ILE B 1 196 ? 4.453 -25.984 -23.797 1 98.12 196 ILE B N 1
ATOM 3394 C CA . ILE B 1 196 ? 5.746 -25.375 -24.078 1 98.12 196 ILE B CA 1
ATOM 3395 C C . ILE B 1 196 ? 6.586 -25.328 -22.797 1 98.12 196 ILE B C 1
ATOM 3397 O O . ILE B 1 196 ? 7.812 -25.438 -22.859 1 98.12 196 ILE B O 1
ATOM 3401 N N . LEU B 1 197 ? 5.961 -25.219 -21.609 1 98 197 LEU B N 1
ATOM 3402 C CA . LEU B 1 197 ? 6.672 -25.125 -20.344 1 98 197 LEU B CA 1
ATOM 3403 C C . LEU B 1 197 ? 7.195 -26.484 -19.906 1 98 197 LEU B C 1
ATOM 3405 O O . LEU B 1 197 ? 8.047 -26.578 -19.016 1 98 197 LEU B O 1
ATOM 3409 N N . LEU B 1 198 ? 6.684 -27.547 -20.531 1 97.38 198 LEU B N 1
ATOM 3410 C CA . LEU B 1 198 ? 7.094 -28.906 -20.219 1 97.38 198 LEU B CA 1
ATOM 3411 C C . LEU B 1 198 ? 8.141 -29.406 -21.203 1 97.38 198 LEU B C 1
ATOM 3413 O O . LEU B 1 198 ? 8.688 -30.5 -21.047 1 97.38 198 LEU B O 1
ATOM 3417 N N . SER B 1 199 ? 8.531 -28.641 -22.188 1 96.12 199 SER B N 1
ATOM 3418 C CA . SER B 1 199 ? 9.32 -29.062 -23.328 1 96.12 199 SER B CA 1
ATOM 3419 C C . SER B 1 199 ? 10.812 -29.125 -23 1 96.12 199 SER B C 1
ATOM 3421 O O . SER B 1 199 ? 11.578 -29.812 -23.656 1 96.12 199 SER B O 1
ATOM 3423 N N . GLY B 1 200 ? 11.266 -28.391 -22.016 1 94 200 GLY B N 1
ATOM 3424 C CA . GLY B 1 200 ? 12.68 -28.266 -21.688 1 94 200 GLY B CA 1
ATOM 3425 C C . GLY B 1 200 ? 13.453 -27.422 -22.688 1 94 200 GLY B C 1
ATOM 3426 O O . GLY B 1 200 ? 14.664 -27.266 -22.562 1 94 200 GLY B O 1
ATOM 3427 N N . ASN B 1 201 ? 12.797 -26.859 -23.562 1 95.75 201 ASN B N 1
ATOM 3428 C CA . ASN B 1 201 ? 13.422 -25.984 -24.547 1 95.75 201 ASN B CA 1
ATOM 3429 C C . ASN B 1 201 ? 13.469 -24.531 -24.062 1 95.75 201 ASN B C 1
ATOM 3431 O O . ASN B 1 201 ? 12.516 -23.766 -24.266 1 95.75 201 ASN B O 1
ATOM 3435 N N . HIS B 1 202 ? 14.57 -24.125 -23.594 1 95.62 202 HIS B N 1
ATOM 3436 C CA . HIS B 1 202 ? 14.727 -22.844 -22.891 1 95.62 202 HIS B CA 1
ATOM 3437 C C . HIS B 1 202 ? 14.438 -21.672 -23.828 1 95.62 202 HIS B C 1
ATOM 3439 O O . HIS B 1 202 ? 13.859 -20.672 -23.406 1 95.62 202 HIS B O 1
ATOM 3445 N N . ASP B 1 203 ? 14.797 -21.812 -25.031 1 96.5 203 ASP B N 1
ATOM 3446 C CA . ASP B 1 203 ? 14.586 -20.719 -25.984 1 96.5 203 ASP B CA 1
ATOM 3447 C C . ASP B 1 203 ? 13.102 -20.531 -26.281 1 96.5 203 ASP B C 1
ATOM 3449 O O . ASP B 1 203 ? 12.602 -19.406 -26.281 1 96.5 203 ASP B O 1
ATOM 3453 N N . LEU B 1 204 ? 12.453 -21.625 -26.469 1 97.19 204 LEU B N 1
ATOM 3454 C CA . LEU B 1 204 ? 11.023 -21.562 -26.766 1 97.19 204 LEU B CA 1
ATOM 3455 C C . LEU B 1 204 ? 10.234 -21.062 -25.562 1 97.19 204 LEU B C 1
ATOM 3457 O O . LEU B 1 204 ? 9.242 -20.359 -25.703 1 97.19 204 LEU B O 1
ATOM 3461 N N . ILE B 1 205 ? 10.695 -21.484 -24.469 1 97.38 205 ILE B N 1
ATOM 3462 C CA . ILE B 1 205 ? 10.047 -21.062 -23.219 1 97.38 205 ILE B CA 1
ATOM 3463 C C . ILE B 1 205 ? 10.211 -19.547 -23.047 1 97.38 205 ILE B C 1
ATOM 3465 O O . ILE B 1 205 ? 9.258 -18.844 -22.719 1 97.38 205 ILE B O 1
ATOM 3469 N N . ARG B 1 206 ? 11.367 -19.062 -23.297 1 96 206 ARG B N 1
ATOM 3470 C CA . ARG B 1 206 ? 11.633 -17.625 -23.203 1 96 206 ARG B CA 1
ATOM 3471 C C . ARG B 1 206 ? 10.742 -16.844 -24.172 1 96 206 ARG B C 1
ATOM 3473 O O . ARG B 1 206 ? 10.18 -15.805 -23.797 1 96 206 ARG B O 1
ATOM 3480 N N . GLU B 1 207 ? 10.633 -17.328 -25.328 1 97.44 207 GLU B N 1
ATOM 3481 C CA . GLU B 1 207 ? 9.789 -16.688 -26.328 1 97.44 207 GLU B CA 1
ATOM 3482 C C . GLU B 1 207 ? 8.32 -16.688 -25.891 1 97.44 207 GLU B C 1
ATOM 3484 O O . GLU B 1 207 ? 7.621 -15.688 -26.062 1 97.44 207 GLU B O 1
ATOM 3489 N N . TRP B 1 208 ? 7.922 -17.781 -25.422 1 98 208 TRP B N 1
ATOM 3490 C CA . TRP B 1 208 ? 6.547 -17.922 -24.953 1 98 208 TRP B CA 1
ATOM 3491 C C . TRP B 1 208 ? 6.27 -16.953 -23.812 1 98 208 TRP B C 1
ATOM 3493 O O . TRP B 1 208 ? 5.234 -16.281 -23.797 1 98 208 TRP B O 1
ATOM 3503 N N . ARG B 1 209 ? 7.16 -16.859 -22.859 1 97.06 209 ARG B N 1
ATOM 3504 C CA . ARG B 1 209 ? 7.023 -15.953 -21.719 1 97.06 209 ARG B CA 1
ATOM 3505 C C . ARG B 1 209 ? 6.934 -14.5 -22.172 1 97.06 209 ARG B C 1
ATOM 3507 O O . ARG B 1 209 ? 6.074 -13.75 -21.703 1 97.06 209 ARG B O 1
ATOM 3514 N N . TYR B 1 210 ? 7.754 -14.164 -23.078 1 96.69 210 TYR B N 1
ATOM 3515 C CA . TYR B 1 210 ? 7.738 -12.797 -23.594 1 96.69 210 TYR B CA 1
ATOM 3516 C C . TYR B 1 210 ? 6.414 -12.492 -24.281 1 96.69 210 TYR B C 1
ATOM 3518 O O . TYR B 1 210 ? 5.824 -11.43 -24.062 1 96.69 210 TYR B O 1
ATOM 3526 N N . LYS B 1 211 ? 5.957 -13.406 -25.062 1 97.81 211 LYS B N 1
ATOM 3527 C CA . LYS B 1 211 ? 4.672 -13.242 -25.734 1 97.81 211 LYS B CA 1
ATOM 3528 C C . LYS B 1 211 ? 3.541 -13.062 -24.734 1 97.81 211 LYS B C 1
ATOM 3530 O O . LYS B 1 211 ? 2.664 -12.219 -24.922 1 97.81 211 LYS B O 1
ATOM 3535 N N . LYS B 1 212 ? 3.566 -13.836 -23.688 1 97.75 212 LYS B N 1
ATOM 3536 C CA . LYS B 1 212 ? 2.539 -13.742 -22.656 1 97.75 212 LYS B CA 1
ATOM 3537 C C . LYS B 1 212 ? 2.621 -12.406 -21.906 1 97.75 212 LYS B C 1
ATOM 3539 O O . LYS B 1 212 ? 1.594 -11.82 -21.562 1 97.75 212 LYS B O 1
ATOM 3544 N N . GLN B 1 213 ? 3.822 -11.938 -21.641 1 97.56 213 GLN B N 1
ATOM 3545 C CA . GLN B 1 213 ? 3.994 -10.617 -21.047 1 97.56 213 GLN B CA 1
ATOM 3546 C C . GLN B 1 213 ? 3.324 -9.531 -21.891 1 97.56 213 GLN B C 1
ATOM 3548 O O . GLN B 1 213 ? 2.611 -8.68 -21.359 1 97.56 213 GLN B O 1
ATOM 3553 N N . LEU B 1 214 ? 3.559 -9.617 -23.188 1 97.44 214 LEU B N 1
ATOM 3554 C CA . LEU B 1 214 ? 2.98 -8.633 -24.109 1 97.44 214 LEU B CA 1
ATOM 3555 C C . LEU B 1 214 ? 1.457 -8.703 -24.078 1 97.44 214 LEU B C 1
ATOM 3557 O O . LEU B 1 214 ? 0.787 -7.672 -23.984 1 97.44 214 LEU B O 1
ATOM 3561 N N . GLU B 1 215 ? 0.947 -9.891 -24.125 1 97.81 215 GLU B N 1
ATOM 3562 C CA . GLU B 1 215 ? -0.498 -10.094 -24.172 1 97.81 215 GLU B CA 1
ATOM 3563 C C . GLU B 1 215 ? -1.165 -9.562 -22.906 1 97.81 215 GLU B C 1
ATOM 3565 O O . GLU B 1 215 ? -2.141 -8.82 -22.969 1 97.81 215 GLU B O 1
ATOM 3570 N N . ILE B 1 216 ? -0.621 -9.938 -21.766 1 96.94 216 ILE B N 1
ATOM 3571 C CA . ILE B 1 216 ? -1.199 -9.562 -20.484 1 96.94 216 ILE B CA 1
ATOM 3572 C C . ILE B 1 216 ? -1.097 -8.047 -20.281 1 96.94 216 ILE B C 1
ATOM 3574 O O . ILE B 1 216 ? -2.045 -7.406 -19.828 1 96.94 216 ILE B O 1
ATOM 3578 N N . THR B 1 217 ? 0.045 -7.473 -20.625 1 97.81 217 THR B N 1
ATOM 3579 C CA . THR B 1 217 ? 0.248 -6.035 -20.469 1 97.81 217 THR B CA 1
ATOM 3580 C C . THR B 1 217 ? -0.709 -5.254 -21.375 1 97.81 217 THR B C 1
ATOM 3582 O O . THR B 1 217 ? -1.32 -4.277 -20.922 1 97.81 217 THR B O 1
ATOM 3585 N N . GLN B 1 218 ? -0.811 -5.73 -22.578 1 97.62 218 GLN B N 1
ATOM 3586 C CA . GLN B 1 218 ? -1.714 -5.062 -23.5 1 97.62 218 GLN B CA 1
ATOM 3587 C C . GLN B 1 218 ? -3.148 -5.078 -22.984 1 97.62 218 GLN B C 1
ATOM 3589 O O . GLN B 1 218 ? -3.865 -4.082 -23.109 1 97.62 218 GLN B O 1
ATOM 3594 N N . LYS B 1 219 ? -3.518 -6.117 -22.453 1 96.81 219 LYS B N 1
ATOM 3595 C CA . LYS B 1 219 ? -4.891 -6.305 -22 1 96.81 219 LYS B CA 1
ATOM 3596 C C . LYS B 1 219 ? -5.16 -5.504 -20.719 1 96.81 219 LYS B C 1
ATOM 3598 O O . LYS B 1 219 ? -6.184 -4.828 -20.609 1 96.81 219 LYS B O 1
ATOM 3603 N N . THR B 1 220 ? -4.277 -5.551 -19.766 1 96 220 THR B N 1
ATOM 3604 C CA . THR B 1 220 ? -4.539 -5.043 -18.438 1 96 220 THR B CA 1
ATOM 3605 C C . THR B 1 220 ? -4.047 -3.604 -18.297 1 96 220 THR B C 1
ATOM 3607 O O . THR B 1 220 ? -4.637 -2.811 -17.547 1 96 220 THR B O 1
ATOM 3610 N N . ARG B 1 221 ? -2.926 -3.316 -18.938 1 97.06 221 ARG B N 1
ATOM 3611 C CA . ARG B 1 221 ? -2.283 -2.01 -18.828 1 97.06 221 ARG B CA 1
ATOM 3612 C C . ARG B 1 221 ? -1.874 -1.49 -20.203 1 97.06 221 ARG B C 1
ATOM 3614 O O . ARG B 1 221 ? -0.683 -1.372 -20.5 1 97.06 221 ARG B O 1
ATOM 3621 N N . PRO B 1 222 ? -2.811 -1.104 -20.953 1 97.19 222 PRO B N 1
ATOM 3622 C CA . PRO B 1 222 ? -2.479 -0.595 -22.281 1 97.19 222 PRO B CA 1
ATOM 3623 C C . PRO B 1 222 ? -1.522 0.594 -22.234 1 97.19 222 PRO B C 1
ATOM 3625 O O . PRO B 1 222 ? -0.742 0.799 -23.172 1 97.19 222 PRO B O 1
ATOM 3628 N N . ASP B 1 223 ? -1.589 1.365 -21.156 1 94.81 223 ASP B N 1
ATOM 3629 C CA . ASP B 1 223 ? -0.667 2.484 -20.984 1 94.81 223 ASP B CA 1
ATOM 3630 C C . ASP B 1 223 ? 0.779 2 -20.906 1 94.81 223 ASP B C 1
ATOM 3632 O O . ASP B 1 223 ? 1.655 2.547 -21.578 1 94.81 223 ASP B O 1
ATOM 3636 N N . LEU B 1 224 ? 1.065 0.982 -20.156 1 95.62 224 LEU B N 1
ATOM 3637 C CA . LEU B 1 224 ? 2.4 0.404 -20.062 1 95.62 224 LEU B CA 1
ATOM 3638 C C . LEU B 1 224 ? 2.826 -0.216 -21.375 1 95.62 224 LEU B C 1
ATOM 3640 O O . LEU B 1 224 ? 3.977 -0.071 -21.797 1 95.62 224 LEU B O 1
ATOM 3644 N N . TYR B 1 225 ? 1.845 -0.899 -22 1 96.62 225 TYR B N 1
ATOM 3645 C CA . TYR B 1 225 ? 2.104 -1.555 -23.281 1 96.62 225 TYR B CA 1
ATOM 3646 C C . TYR B 1 225 ? 2.568 -0.549 -24.328 1 96.62 225 TYR B C 1
ATOM 3648 O O . TYR B 1 225 ? 3.564 -0.778 -25.016 1 96.62 225 TYR B O 1
ATOM 3656 N N . SER B 1 226 ? 1.868 0.557 -24.406 1 96.31 226 SER B N 1
ATOM 3657 C CA . SER B 1 226 ? 2.205 1.603 -25.375 1 96.31 226 SER B CA 1
ATOM 3658 C C . SER B 1 226 ? 3.607 2.148 -25.125 1 96.31 226 SER B C 1
ATOM 3660 O O . SER B 1 226 ? 4.355 2.398 -26.062 1 96.31 226 SER B O 1
ATOM 3662 N N . THR B 1 227 ? 3.916 2.32 -23.891 1 94.44 227 THR B N 1
ATOM 3663 C CA . THR B 1 227 ? 5.238 2.822 -23.531 1 94.44 227 THR B CA 1
ATOM 3664 C C . THR B 1 227 ? 6.324 1.828 -23.922 1 94.44 227 THR B C 1
ATOM 3666 O O . THR B 1 227 ? 7.363 2.219 -24.469 1 94.44 227 THR B O 1
ATOM 3669 N N . HIS B 1 228 ? 6.098 0.541 -23.688 1 94.38 228 HIS B N 1
ATOM 3670 C CA . HIS B 1 228 ? 7.059 -0.507 -24.016 1 94.38 228 HIS B CA 1
ATOM 3671 C C . HIS B 1 228 ? 7.328 -0.56 -25.516 1 94.38 228 HIS B C 1
ATOM 3673 O O . HIS B 1 228 ? 8.484 -0.624 -25.938 1 94.38 228 HIS B O 1
ATOM 3679 N N . ILE B 1 229 ? 6.258 -0.524 -26.312 1 93.69 229 ILE B N 1
ATOM 3680 C CA . ILE B 1 229 ? 6.375 -0.623 -27.766 1 93.69 229 ILE B CA 1
ATOM 3681 C C . ILE B 1 229 ? 7.113 0.598 -28.312 1 93.69 229 ILE B C 1
ATOM 3683 O O . ILE B 1 229 ? 7.934 0.479 -29.219 1 93.69 229 ILE B O 1
ATOM 3687 N N . TYR B 1 230 ? 6.828 1.752 -27.734 1 91.25 230 TYR B N 1
ATOM 3688 C CA . TYR B 1 230 ? 7.484 2.982 -28.172 1 91.25 230 TYR B CA 1
ATOM 3689 C C . TYR B 1 230 ? 8.984 2.93 -27.891 1 91.25 230 TYR B C 1
ATOM 3691 O O . TYR B 1 230 ? 9.789 3.357 -28.719 1 91.25 230 TYR B O 1
ATOM 3699 N N . GLU B 1 231 ? 9.352 2.439 -26.812 1 89.31 231 GLU B N 1
ATOM 3700 C CA . GLU B 1 231 ? 10.75 2.395 -26.406 1 89.31 231 GLU B CA 1
ATOM 3701 C C . GLU B 1 231 ? 11.523 1.341 -27.188 1 89.31 231 GLU B C 1
ATOM 3703 O O . GLU B 1 231 ? 12.727 1.469 -27.391 1 89.31 231 GLU B O 1
ATOM 3708 N N . THR B 1 232 ? 10.852 0.265 -27.547 1 85.94 232 THR B N 1
ATOM 3709 C CA . THR B 1 232 ? 11.516 -0.8 -28.297 1 85.94 232 THR B CA 1
ATOM 3710 C C . THR B 1 232 ? 11.625 -0.443 -29.781 1 85.94 232 THR B C 1
ATOM 3712 O O . THR B 1 232 ? 12.555 -0.88 -30.453 1 85.94 232 THR B O 1
ATOM 3715 N N . ASP B 1 233 ? 10.688 0.311 -30.375 1 80.06 233 ASP B N 1
ATOM 3716 C CA . ASP B 1 233 ? 10.695 0.725 -31.781 1 80.06 233 ASP B CA 1
ATOM 3717 C C . ASP B 1 233 ? 11.586 1.949 -31.984 1 80.06 233 ASP B C 1
ATOM 3719 O O . ASP B 1 233 ? 11.992 2.244 -33.125 1 80.06 233 ASP B O 1
ATOM 3723 N N . SER B 1 234 ? 11.891 2.74 -31.047 1 69.12 234 SER B N 1
ATOM 3724 C CA . SER B 1 234 ? 12.766 3.9 -31.188 1 69.12 234 SER B CA 1
ATOM 3725 C C . SER B 1 234 ? 14.227 3.514 -31.047 1 69.12 234 SER B C 1
ATOM 3727 O O . SER B 1 234 ? 15.094 4.062 -31.719 1 69.12 234 SER B O 1
#

Organism: Tropheryma whipplei (strain Twist) (NCBI:txid203267)

Secondary structure (DSSP, 8-state):
---EEEEEEES-GGGGGGGGSHHHHHHHHTTSEEEEEEEGGGGSGGG--EEPBTT--SS-EE-HHHHHHHHHHH--TTEEEEEEEEEEEEPBHHHHHHHTT-SEEEEE---TT-B-THHHHHHHTTSEEEEEE-SBS--SSSHHHHHHHHHHHHTTSTTTSS-GGGGTTSTTTTS-PPPP--BS-SEETTEEPPGGGGS--HHHHHHHHHHHHHHHHHHH-HHHHHHHHHHHH-/-PPEEEEEEES-GGGGGGGGSHHHHHHHHTTSEEEEEEEGGGGSSTT--EEPBTT--SS-EE-HHHHHHHHHHH--TTEEEEEEEEEEEEPBHHHHHHHTT-SEEEEE---TT-B-THHHHHHHTTSEEEEEE-SBS--SSSHHHHHHHHHHHHTTSTTTSS-GGGGTTSTTTTS-PPPP--BS-SEETTEEPPHHHHS--HHHHHHHHHHHHHHHHHHH-HHHHHHHHHHHH-

Foldseek 3Di:
DQAAEEEEEDQCQVLCVCCCPDLSVVCVVVRNYHYYYYNLLVQDDVSDFWDADPVGDDKIEGEQRSVVSVCVVFPDQQEEEEEEDLPWAEDDLVVLQVCLPGRYYYYYKAAMPYYDPVNVVVCVVRYHYTYYYHDNDDDRMCSVVVVVSCVSNPCNHPPSDPDPVVVCQDDPNLLWHWADDDDDDQADPNDGDPVQVVPPPPVSVVVVRVVRRLVVCCVPPVVSNVSNVVVVVD/DQAAEEEEEDQCQVLCVCCCPDLSVVCVVVRNYHYYYYNLLVQDDVSDFWDADPVGDDKTEGEQRSVVSVCVVFDDQQEEEEEEDLPWAEDDLVVLQVCLPGRYYYYYKAAMPYYDPVNVVVCVVRYHYTYYYPDNDDDRMCSVVVVVSCVSNPCNHPPSDPDPVVVCQDDCNLLWHWADDDDDDQADPNDGDPVQVVPPPPVSVVVVRVVRRLVVCCVPPVVSNVSNVVVVVD

Radius of gyration: 22.82 Å; Cα contacts (8 Å, |Δi|>4): 923; chains: 2; bounding box: 56×67×59 Å

Sequence (468 aa):
MFVMRCDFVSIFPEYFDVLDISLIGKARRNGLLDLRVHNLREYSEAGRVDSSPYGGGPGMVMSAEPWARAIEHIATGESLVVFPSPSGQPYSHDLAQSLSSEMHIVFCCGRYEGIDNRIYEWTATRLRSSGISIGDYVLNGGEIAALAILEGFVRFIPGVLGNPESLVEESYQYNLLEYPVYTKPAVWRGLEVPDILLSGNHDLIREWRYKKQLEITQKTRPDLYSTHIYETDSMFVMRCDFVSIFPEYFDVLDISLIGKARRNGLLDLRVHNLREYSEAGRVDSSPYGGGPGMVMSAEPWARAIEHIATGESLVVFPSPSGQPYSHDLAQSLSSEMHIVFCCGRYEGIDNRIYEWTATRLRSSGISIGDYVLNGGEIAALAILEGFVRFIPGVLGNPESLVEESYQYNLLEYPVYTKPAVWRGLEVPDILLSGNHDLIREWRYKKQLEITQKTRPDLYSTHIYETDS